Protein AF-0000000074475191 (afdb_homodimer)

Sequence (556 aa):
MEFLLEPLNFSFMQRALAMGLLTGILCPVVGSYLVVQRLALLGDVMAHCVIPGVALSVFLGIDRIWGAFIFGMMSTGVIHWLQRQTRIKVDGAMAFTFASFFALGILLISILKTQQDLEHLLFGDILSVTGADLWKTLIVISLLGLLLGRFYQPLLFFTFDPVGAQAVGLPVQWLNWGLLVAVTLTIIISMQAVGVILIVALMVGPALVGYVLAKELHWMMAIGSGVGVLSSVAGIYSSYYLNLPTGPLIILTATLILVLVVLGQQFLRRWLALRSYNMEFLLEPLNFSFMQRALAMGLLTGILCPVVGSYLVVQRLALLGDVMAHCVIPGVALSVFLGIDRIWGAFIFGMMSTGVIHWLQRQTRIKVDGAMAFTFASFFALGILLISILKTQQDLEHLLFGDILSVTGADLWKTLIVISLLGLLLGRFYQPLLFFTFDPVGAQAVGLPVQWLNWGLLVAVTLTIIISMQAVGVILIVALMVGPALVGYVLAKELHWMMAIGSGVGVLSSVAGIYSSYYLNLPTGPLIILTATLILVLVVLGQQFLRRWLALRSYN

Nearest PDB structures (foldseek):
  7kyp-assembly4_N  TM=9.367E-01  e=3.535E-18  Streptococcus pneumoniae D39
  7kyo-assembly1_C-2  TM=9.345E-01  e=2.857E-17  Streptococcus pneumoniae D39
  2nq2-assembly1_A  TM=7.747E-01  e=6.313E-06  Haemophilus influenzae
  2nq2-assembly1_B  TM=7.172E-01  e=2.330E-05  Haemophilus influenzae
  7lb8-assembly1_B  TM=6.798E-01  e=3.482E-03  Escherichia coli K-12

Organism: NCBI:txid1188229

Foldseek 3Di:
DCLQCVLVVDPLLVQLLLLLLLLLQQLQLLLLLCVLLVNLCLLLLLLLQLLLLQLVCVLVVHDSLVRSLVSSLVLVVQLVVCVVVDVDDSVRSSVVSSVVSNVNNVVSCVVSVVPVCVVCQAFADSSPQDPVLSVVSVVLSVVLVVVCVVCVVLSQCCSNPVPVSVVVPHPSVVSVSSSSSSSSSSSSSCCNNGHSNQSSLSNNLLLVLLVVVDPDSVSSSVSSSVLSSVLQSQLSSCCVVVVDRSNVSSSVSSVVSSVCSVVVVVVVVVVVVVVVVD/DCLQCVLVVDPLLVQLLLLLLLLLQQLQLLLLLCVLLVNLCLLLLLLLQLLLLQLVCVLVVHDSLVRSLVSSLVLVVQLVVCVVVHVDDSVRSSVVSSVVSNVNNVVSCVVSVVPVCVVCQAFADSSPQDPVLSVVSVVLSVVLVVVCVVCVVLSQCCSNPVPVSVVVPHPSVVSVSSSSSSSSSSSSSCCNNGHSNQSSLSNNLLLVLLVVVDDDSVSSSVSSSVLSSVLQSQLSSCCVVVVDRSNVSSSVSSVVSSVCSVVVVVVVVVVVVVVVVD

pLDDT: mean 88.92, std 8.09, range [47.34, 97.69]

Structure (mmCIF, N/CA/C/O backbone):
data_AF-0000000074475191-model_v1
#
loop_
_entity.id
_entity.type
_entity.pdbx_description
1 polymer 'ABC transporter'
#
loop_
_atom_site.group_PDB
_atom_site.id
_atom_site.type_symbol
_atom_site.label_atom_id
_atom_site.label_alt_id
_atom_site.label_comp_id
_atom_site.label_asym_id
_atom_site.label_entity_id
_atom_site.label_seq_id
_atom_site.pdbx_PDB_ins_code
_atom_site.Cartn_x
_atom_site.Cartn_y
_atom_site.Cartn_z
_atom_site.occupancy
_atom_site.B_iso_or_equiv
_atom_site.auth_seq_id
_atom_site.auth_comp_id
_atom_site.auth_asym_id
_atom_site.auth_atom_id
_atom_site.pdbx_PDB_model_num
ATOM 1 N N . MET A 1 1 ? -25.906 -24.062 -19.562 1 56.78 1 MET A N 1
ATOM 2 C CA . MET A 1 1 ? -26 -24.625 -18.219 1 56.78 1 MET A CA 1
ATOM 3 C C . MET A 1 1 ? -24.844 -25.562 -17.938 1 56.78 1 MET A C 1
ATOM 5 O O . MET A 1 1 ? -24.328 -25.594 -16.812 1 56.78 1 MET A O 1
ATOM 9 N N . GLU A 1 2 ? -24.453 -26.188 -18.984 1 64.31 2 GLU A N 1
ATOM 10 C CA . GLU A 1 2 ? -23.344 -27.125 -18.859 1 64.31 2 GLU A CA 1
ATOM 11 C C . GLU A 1 2 ? -22.031 -26.391 -18.531 1 64.31 2 GLU A C 1
ATOM 13 O O . GLU A 1 2 ? -21.219 -26.875 -17.75 1 64.31 2 GLU A O 1
ATOM 18 N N . PHE A 1 3 ? -21.984 -25.266 -19.109 1 65.75 3 PHE A N 1
ATOM 19 C CA . PHE A 1 3 ? -20.797 -24.438 -18.922 1 65.75 3 PHE A CA 1
ATOM 20 C C . PHE A 1 3 ? -20.625 -24.047 -17.453 1 65.75 3 PHE A C 1
ATOM 22 O O . PHE A 1 3 ? -19.516 -24.016 -16.938 1 65.75 3 PHE A O 1
ATOM 29 N N . LEU A 1 4 ? -21.688 -23.906 -16.797 1 69.75 4 LEU A N 1
ATOM 30 C CA . LEU A 1 4 ? -21.672 -23.5 -15.391 1 69.75 4 LEU A CA 1
ATOM 31 C C . LEU A 1 4 ? -21.578 -24.703 -14.477 1 69.75 4 LEU A C 1
ATOM 33 O O . LEU A 1 4 ? -20.969 -24.625 -13.398 1 69.75 4 LEU A O 1
ATOM 37 N N . LEU A 1 5 ? -22.141 -25.812 -14.898 1 72.62 5 LEU A N 1
ATOM 38 C CA . LEU A 1 5 ? -22.266 -26.953 -14 1 72.62 5 LEU A CA 1
ATOM 39 C C . LEU A 1 5 ? -21.062 -27.891 -14.148 1 72.62 5 LEU A C 1
ATOM 41 O O . LEU A 1 5 ? -20.719 -28.625 -13.219 1 72.62 5 LEU A O 1
ATOM 45 N N . GLU A 1 6 ? -20.469 -27.875 -15.203 1 72.94 6 GLU A N 1
ATOM 46 C CA . GLU A 1 6 ? -19.375 -28.812 -15.484 1 72.94 6 GLU A CA 1
ATOM 47 C C . GLU A 1 6 ? -18.25 -28.656 -14.469 1 72.94 6 GLU A C 1
ATOM 49 O O . GLU A 1 6 ? -17.781 -29.641 -13.906 1 72.94 6 GLU A O 1
ATOM 54 N N . PRO A 1 7 ? -17.875 -27.453 -14.25 1 73.19 7 PRO A N 1
ATOM 55 C CA . PRO A 1 7 ? -16.781 -27.328 -13.297 1 73.19 7 PRO A CA 1
ATOM 56 C C . PRO A 1 7 ? -17.156 -27.766 -11.891 1 73.19 7 PRO A C 1
ATOM 58 O O . PRO A 1 7 ? -16.281 -28.125 -11.094 1 73.19 7 PRO A O 1
ATOM 61 N N . LEU A 1 8 ? -18.422 -27.828 -11.648 1 79.38 8 LEU A N 1
ATOM 62 C CA . LEU A 1 8 ? -18.891 -28.188 -10.32 1 79.38 8 LEU A CA 1
ATOM 63 C C . LEU A 1 8 ? -18.703 -29.688 -10.078 1 79.38 8 LEU A C 1
ATOM 65 O O . LEU A 1 8 ? -18.812 -30.156 -8.945 1 79.38 8 LEU A O 1
ATOM 69 N N . ASN A 1 9 ? -18.344 -30.375 -11.062 1 79.44 9 ASN A N 1
ATOM 70 C CA . ASN A 1 9 ? -18.109 -31.812 -10.914 1 79.44 9 ASN A CA 1
ATOM 71 C C . ASN A 1 9 ? -16.734 -32.094 -10.32 1 79.44 9 ASN A C 1
ATOM 73 O O . ASN A 1 9 ? -16.484 -33.219 -9.852 1 79.44 9 ASN A O 1
ATOM 77 N N . PHE A 1 10 ? -15.984 -31.109 -10.281 1 83 10 PHE A N 1
ATOM 78 C CA . PHE A 1 10 ? -14.641 -31.281 -9.734 1 83 10 PHE A CA 1
ATOM 79 C C . PHE A 1 10 ? -14.586 -30.812 -8.289 1 83 10 PHE A C 1
ATOM 81 O O . PHE A 1 10 ? -15.078 -29.719 -7.957 1 83 10 PHE A O 1
ATOM 88 N N . SER A 1 11 ? -14.062 -31.656 -7.457 1 86.44 11 SER A N 1
ATOM 89 C CA . SER A 1 11 ? -13.961 -31.359 -6.031 1 86.44 11 SER A CA 1
ATOM 90 C C . SER A 1 11 ? -13.148 -30.094 -5.785 1 86.44 11 SER A C 1
ATOM 92 O O . SER A 1 11 ? -13.469 -29.297 -4.898 1 86.44 11 SER A O 1
ATOM 94 N N . PHE A 1 12 ? -12.125 -29.938 -6.57 1 85.12 12 PHE A N 1
ATOM 95 C CA . PHE A 1 12 ? -11.281 -28.766 -6.383 1 85.12 12 PHE A CA 1
ATOM 96 C C . PHE A 1 12 ? -12.062 -27.5 -6.695 1 85.12 12 PHE A C 1
ATOM 98 O O . PHE A 1 12 ? -11.875 -26.469 -6.039 1 85.12 12 PHE A O 1
ATOM 105 N N . MET A 1 13 ? -12.945 -27.594 -7.66 1 88.62 13 MET A N 1
ATOM 106 C CA . MET A 1 13 ? -13.742 -26.422 -8.039 1 88.62 13 MET A CA 1
ATOM 107 C C . MET A 1 13 ? -14.781 -26.109 -6.965 1 88.62 13 MET A C 1
ATOM 109 O O . MET A 1 13 ? -15.047 -24.938 -6.684 1 88.62 13 MET A O 1
ATOM 113 N N . GLN A 1 14 ? -15.328 -27.078 -6.414 1 90.88 14 GLN A N 1
ATOM 114 C CA . GLN A 1 14 ? -16.297 -26.875 -5.328 1 90.88 14 GLN A CA 1
ATOM 115 C C . GLN A 1 14 ? -15.633 -26.203 -4.133 1 90.88 14 GLN A C 1
ATOM 117 O O . GLN A 1 14 ? -16.219 -25.297 -3.529 1 90.88 14 GLN A O 1
ATOM 122 N N . ARG A 1 15 ? -14.516 -26.641 -3.855 1 90.5 15 ARG A N 1
ATOM 123 C CA . ARG A 1 15 ? -13.797 -26.062 -2.732 1 90.5 15 ARG A CA 1
ATOM 124 C C . ARG A 1 15 ? -13.414 -24.609 -3.031 1 90.5 15 ARG A C 1
ATOM 126 O O . ARG A 1 15 ? -13.484 -23.75 -2.154 1 90.5 15 ARG A O 1
ATOM 133 N N . ALA A 1 16 ? -12.977 -24.422 -4.238 1 90.25 16 ALA A N 1
ATOM 134 C CA . ALA A 1 16 ? -12.609 -23.062 -4.652 1 90.25 16 ALA A CA 1
ATOM 135 C C . ALA A 1 16 ? -13.805 -22.125 -4.57 1 90.25 16 ALA A C 1
ATOM 137 O O . ALA A 1 16 ? -13.68 -20.984 -4.09 1 90.25 16 ALA A O 1
ATOM 138 N N . LEU A 1 17 ? -14.93 -22.594 -4.988 1 92.31 17 LEU A N 1
ATOM 139 C CA . LEU A 1 17 ? -16.141 -21.766 -4.969 1 92.31 17 LEU A CA 1
ATOM 140 C C . LEU A 1 17 ? -16.594 -21.516 -3.535 1 92.31 17 LEU A C 1
ATOM 142 O O . LEU A 1 17 ? -17.031 -20.406 -3.211 1 92.31 17 LEU A O 1
ATOM 146 N N . ALA A 1 18 ? -16.484 -22.5 -2.734 1 92.5 18 ALA A N 1
ATOM 147 C CA . ALA A 1 18 ? -16.828 -22.328 -1.327 1 92.5 18 ALA A CA 1
ATOM 148 C C . ALA A 1 18 ? -15.914 -21.297 -0.654 1 92.5 18 ALA A C 1
ATOM 150 O O . ALA A 1 18 ? -16.391 -20.453 0.101 1 92.5 18 ALA A O 1
ATOM 151 N N . MET A 1 19 ? -14.68 -21.422 -0.953 1 91.56 19 MET A N 1
ATOM 152 C CA . MET A 1 19 ? -13.711 -20.469 -0.416 1 91.56 19 MET A CA 1
ATOM 153 C C . MET A 1 19 ? -14 -19.062 -0.926 1 91.56 19 MET A C 1
ATOM 155 O O . MET A 1 19 ? -13.898 -18.094 -0.174 1 91.56 19 MET A O 1
ATOM 159 N N . GLY A 1 20 ? -14.297 -18.984 -2.197 1 91.44 20 GLY A N 1
ATOM 160 C CA . GLY A 1 20 ? -14.633 -17.703 -2.787 1 91.44 20 GLY A CA 1
ATOM 161 C C . GLY A 1 20 ? -15.875 -17.062 -2.174 1 91.44 20 GLY A C 1
ATOM 162 O O . GLY A 1 20 ? -15.922 -15.852 -1.971 1 91.44 20 GLY A O 1
ATOM 163 N N . LEU A 1 21 ? -16.812 -17.891 -1.896 1 93.62 21 LEU A N 1
ATOM 164 C CA . LEU A 1 21 ? -18.031 -17.422 -1.268 1 93.62 21 LEU A CA 1
ATOM 165 C C . LEU A 1 21 ? -17.766 -16.906 0.141 1 93.62 21 LEU A C 1
ATOM 167 O O . LEU A 1 21 ? -18.219 -15.82 0.511 1 93.62 21 LEU A O 1
ATOM 171 N N . LEU A 1 22 ? -17.047 -17.656 0.858 1 93.56 22 LEU A N 1
ATOM 172 C CA . LEU A 1 22 ? -16.75 -17.297 2.242 1 93.56 22 LEU A CA 1
ATOM 173 C C . LEU A 1 22 ? -15.922 -16.016 2.311 1 93.56 22 LEU A C 1
ATOM 175 O O . LEU A 1 22 ? -16.266 -15.094 3.049 1 93.56 22 LEU A O 1
ATOM 179 N N . THR A 1 23 ? -14.891 -15.977 1.527 1 92.19 23 THR A N 1
ATOM 180 C CA . THR A 1 23 ? -14.023 -14.797 1.534 1 92.19 23 THR A CA 1
ATOM 181 C C . THR A 1 23 ? -14.727 -13.602 0.894 1 92.19 23 THR A C 1
ATOM 183 O O . THR A 1 23 ? -14.516 -12.461 1.298 1 92.19 23 THR A O 1
ATOM 186 N N . GLY A 1 24 ? -15.578 -13.898 -0.089 1 93.94 24 GLY A N 1
ATOM 187 C CA . GLY A 1 24 ? -16.344 -12.844 -0.743 1 93.94 24 GLY A CA 1
ATOM 188 C C . GLY A 1 24 ? -17.328 -12.156 0.182 1 93.94 24 GLY A C 1
ATOM 189 O O . GLY A 1 24 ? -17.703 -11.008 -0.055 1 93.94 24 GLY A O 1
ATOM 190 N N . ILE A 1 25 ? -17.656 -12.82 1.188 1 94.5 25 ILE A N 1
ATOM 191 C CA . ILE A 1 25 ? -18.594 -12.258 2.154 1 94.5 25 ILE A CA 1
ATOM 192 C C . ILE A 1 25 ? -17.812 -11.531 3.258 1 94.5 25 ILE A C 1
ATOM 194 O O . ILE A 1 25 ? -18.094 -10.367 3.551 1 94.5 25 ILE A O 1
ATOM 198 N N . LEU A 1 26 ? -16.828 -12.148 3.777 1 93.94 26 LEU A N 1
ATOM 199 C CA . LEU A 1 26 ? -16.141 -11.633 4.957 1 93.94 26 LEU A CA 1
ATOM 200 C C . LEU A 1 26 ? -15.281 -10.422 4.602 1 93.94 26 LEU A C 1
ATOM 202 O O . LEU A 1 26 ? -15.242 -9.445 5.352 1 93.94 26 LEU A O 1
ATOM 206 N N . CYS A 1 27 ? -14.578 -10.461 3.537 1 94.25 27 CYS A N 1
ATOM 207 C CA . CYS A 1 27 ? -13.617 -9.422 3.18 1 94.25 27 CYS A CA 1
ATOM 208 C C . CYS A 1 27 ? -14.305 -8.07 3.033 1 94.25 27 CYS A C 1
ATOM 210 O O . CYS A 1 27 ? -13.891 -7.086 3.656 1 94.25 27 CYS A O 1
ATOM 212 N N . PRO A 1 28 ? -15.414 -8.023 2.318 1 96 28 PRO A N 1
ATOM 213 C CA . PRO A 1 28 ? -16.062 -6.719 2.203 1 96 28 PRO A CA 1
ATOM 214 C C . PRO A 1 28 ? -16.672 -6.242 3.521 1 96 28 PRO A C 1
ATOM 216 O O . PRO A 1 28 ? -16.781 -5.035 3.756 1 96 28 PRO A O 1
ATOM 219 N N . VAL A 1 29 ? -17.031 -7.121 4.371 1 96.31 29 VAL A N 1
ATOM 220 C CA . VAL A 1 29 ? -17.578 -6.742 5.672 1 96.31 29 VAL A CA 1
ATOM 221 C C . VAL A 1 29 ? -16.5 -6.027 6.488 1 96.31 29 VAL A C 1
ATOM 223 O O . VAL A 1 29 ? -16.734 -4.93 7.004 1 96.31 29 VAL A O 1
ATOM 226 N N . VAL A 1 30 ? -15.391 -6.598 6.555 1 95.69 30 VAL A N 1
ATOM 227 C CA . VAL A 1 30 ? -14.281 -5.988 7.277 1 95.69 30 VAL A CA 1
ATOM 228 C C . VAL A 1 30 ? -13.781 -4.758 6.52 1 95.69 30 VAL A C 1
ATOM 230 O O . VAL A 1 30 ? -13.469 -3.734 7.133 1 95.69 30 VAL A O 1
ATOM 233 N N . GLY A 1 31 ? -13.75 -4.859 5.234 1 95.81 31 GLY A N 1
ATOM 234 C CA . GLY A 1 31 ? -13.328 -3.76 4.391 1 95.81 31 GLY A CA 1
ATOM 235 C C . GLY A 1 31 ? -14.195 -2.525 4.531 1 95.81 31 GLY A C 1
ATOM 236 O O . GLY A 1 31 ? -13.711 -1.398 4.398 1 95.81 31 GLY A O 1
ATOM 237 N N . SER A 1 32 ? -15.445 -2.656 4.828 1 96.69 32 SER A N 1
ATOM 238 C CA . SER A 1 32 ? -16.359 -1.531 4.988 1 96.69 32 SER A CA 1
ATOM 239 C C . SER A 1 32 ? -15.961 -0.651 6.168 1 96.69 32 SER A C 1
ATOM 241 O O . SER A 1 32 ? -16.047 0.577 6.09 1 96.69 32 SER A O 1
ATOM 243 N N . TYR A 1 33 ? -15.531 -1.298 7.227 1 96.12 33 TYR A N 1
ATOM 244 C CA . TYR A 1 33 ? -15.047 -0.525 8.367 1 96.12 33 TYR A CA 1
ATOM 245 C C . TYR A 1 33 ? -13.812 0.285 7.988 1 96.12 33 TYR A C 1
ATOM 247 O O . TYR A 1 33 ? -13.688 1.453 8.367 1 96.12 33 TYR A O 1
ATOM 255 N N . LEU A 1 34 ? -12.969 -0.319 7.223 1 94.44 34 LEU A N 1
ATOM 256 C CA . LEU A 1 34 ? -11.727 0.331 6.832 1 94.44 34 LEU A CA 1
ATOM 257 C C . LEU A 1 34 ? -11.992 1.509 5.902 1 94.44 34 LEU A C 1
ATOM 259 O O . LEU A 1 34 ? -11.383 2.568 6.043 1 94.44 34 LEU A O 1
ATOM 263 N N . VAL A 1 35 ? -12.898 1.301 5.027 1 95.12 35 VAL A N 1
ATOM 264 C CA . VAL A 1 35 ? -13.227 2.338 4.055 1 95.12 35 VAL A CA 1
ATOM 265 C C . VAL A 1 35 ? -13.812 3.551 4.77 1 95.12 35 VAL A C 1
ATOM 267 O O . VAL A 1 35 ? -13.406 4.688 4.516 1 95.12 35 VAL A O 1
ATOM 270 N N . VAL A 1 36 ? -14.719 3.35 5.695 1 94.38 36 VAL A N 1
ATOM 271 C CA . VAL A 1 36 ? -15.406 4.434 6.391 1 94.38 36 VAL A CA 1
ATOM 272 C C . VAL A 1 36 ? -14.43 5.16 7.309 1 94.38 36 VAL A C 1
ATOM 274 O O . VAL A 1 36 ? -14.508 6.379 7.48 1 94.38 36 VAL A O 1
ATOM 277 N N . GLN A 1 37 ? -13.477 4.398 7.809 1 93.19 37 GLN A N 1
ATOM 278 C CA . GLN A 1 37 ? -12.508 4.988 8.727 1 93.19 37 GLN A CA 1
ATOM 279 C C . GLN A 1 37 ? -11.344 5.617 7.965 1 93.19 37 GLN A C 1
ATOM 281 O O . GLN A 1 37 ? -10.383 6.098 8.57 1 93.19 37 GLN A O 1
ATOM 286 N N . ARG A 1 38 ? -11.336 5.555 6.699 1 92.38 38 ARG A N 1
ATOM 287 C CA . ARG A 1 38 ? -10.289 6.105 5.844 1 92.38 38 ARG A CA 1
ATOM 288 C C . ARG A 1 38 ? -8.961 5.383 6.062 1 92.38 38 ARG A C 1
ATOM 290 O O . ARG A 1 38 ? -7.918 6.02 6.195 1 92.38 38 ARG A O 1
ATOM 297 N N . LEU A 1 39 ? -9.102 4.078 6.191 1 93.12 39 LEU A N 1
ATOM 298 C CA . LEU A 1 39 ? -7.957 3.191 6.355 1 93.12 39 LEU A CA 1
ATOM 299 C C . LEU A 1 39 ? -7.973 2.086 5.305 1 93.12 39 LEU A C 1
ATOM 301 O O . LEU A 1 39 ? -7.633 0.937 5.598 1 93.12 39 LEU A O 1
ATOM 305 N N . ALA A 1 40 ? -8.391 2.434 4.156 1 93.31 40 ALA A N 1
ATOM 306 C CA . ALA A 1 40 ? -8.578 1.447 3.098 1 93.31 40 ALA A CA 1
ATOM 307 C C . ALA A 1 40 ? -7.258 0.778 2.73 1 93.31 40 ALA A C 1
ATOM 309 O O . ALA A 1 40 ? -7.238 -0.386 2.322 1 93.31 40 ALA A O 1
ATOM 310 N N . LEU A 1 41 ? -6.148 1.501 2.945 1 92.81 41 LEU A N 1
ATOM 311 C CA . LEU A 1 41 ? -4.848 0.973 2.547 1 92.81 41 LEU A CA 1
ATOM 312 C C . LEU A 1 41 ? -4.227 0.153 3.672 1 92.81 41 LEU A C 1
ATOM 314 O O . LEU A 1 41 ? -3.193 -0.49 3.479 1 92.81 41 LEU A O 1
ATOM 318 N N . LEU A 1 42 ? -4.875 0.14 4.801 1 91.56 42 LEU A N 1
ATOM 319 C CA . LEU A 1 42 ? -4.363 -0.605 5.945 1 91.56 42 LEU A CA 1
ATOM 320 C C . LEU A 1 42 ? -4.312 -2.1 5.641 1 91.56 42 LEU A C 1
ATOM 322 O O . LEU A 1 42 ? -3.412 -2.801 6.105 1 91.56 42 LEU A O 1
ATOM 326 N N . GLY A 1 43 ? -5.285 -2.586 4.93 1 89.62 43 GLY A N 1
ATOM 327 C CA . GLY A 1 43 ? -5.266 -3.986 4.539 1 89.62 43 GLY A CA 1
ATOM 328 C C . GLY A 1 43 ? -4 -4.383 3.799 1 89.62 43 GLY A C 1
ATOM 329 O O . GLY A 1 43 ? -3.447 -5.457 4.035 1 89.62 43 GLY A O 1
ATOM 330 N N . ASP A 1 44 ? -3.613 -3.543 2.914 1 90.25 44 ASP A N 1
ATOM 331 C CA . ASP A 1 44 ? -2.383 -3.783 2.166 1 90.25 44 ASP A CA 1
ATOM 332 C C . ASP A 1 44 ? -1.166 -3.768 3.088 1 90.25 44 ASP A C 1
ATOM 334 O O . ASP A 1 44 ? -0.275 -4.609 2.963 1 90.25 44 ASP A O 1
ATOM 338 N N . VAL A 1 45 ? -1.151 -2.82 3.951 1 91.19 45 VAL A N 1
ATOM 339 C CA . VAL A 1 45 ? -0.062 -2.688 4.914 1 91.19 45 VAL A CA 1
ATOM 340 C C . VAL A 1 45 ? 0.051 -3.961 5.746 1 91.19 45 VAL A C 1
ATOM 342 O O . VAL A 1 45 ? 1.128 -4.555 5.844 1 91.19 45 VAL A O 1
ATOM 345 N N . MET A 1 46 ? -1.02 -4.41 6.207 1 91.5 46 MET A N 1
ATOM 346 C CA . MET A 1 46 ? -1.021 -5.559 7.109 1 91.5 46 MET A CA 1
ATOM 347 C C . MET A 1 46 ? -0.668 -6.84 6.355 1 91.5 46 MET A C 1
ATOM 349 O O . MET A 1 46 ? 0.014 -7.711 6.895 1 91.5 46 MET A O 1
ATOM 353 N N . ALA A 1 47 ? -1.126 -6.961 5.176 1 89.88 47 ALA A N 1
ATOM 354 C CA . ALA A 1 47 ? -0.866 -8.148 4.363 1 89.88 47 ALA A CA 1
ATOM 355 C C . ALA A 1 47 ? 0.631 -8.336 4.129 1 89.88 47 ALA A C 1
ATOM 357 O O . ALA A 1 47 ? 1.116 -9.461 4.059 1 89.88 47 ALA A O 1
ATOM 358 N N . HIS A 1 48 ? 1.33 -7.32 4.043 1 89.06 48 HIS A N 1
ATOM 359 C CA . HIS A 1 48 ? 2.771 -7.398 3.83 1 89.06 48 HIS A CA 1
ATOM 360 C C . HIS A 1 48 ? 3.518 -7.543 5.152 1 89.06 48 HIS A C 1
ATOM 362 O O . HIS A 1 48 ? 4.586 -8.156 5.199 1 89.06 48 HIS A O 1
ATOM 368 N N . CYS A 1 49 ? 2.908 -7.035 6.148 1 92.88 49 CYS A N 1
ATOM 369 C CA . CYS A 1 49 ? 3.562 -7.078 7.453 1 92.88 49 CYS A CA 1
ATOM 370 C C . CYS A 1 49 ? 3.547 -8.492 8.023 1 92.88 49 CYS A C 1
ATOM 372 O O . CYS A 1 49 ? 4.316 -8.812 8.93 1 92.88 49 CYS A O 1
ATOM 374 N N . VAL A 1 50 ? 2.723 -9.297 7.527 1 91.31 50 VAL A N 1
ATOM 375 C CA . VAL A 1 50 ? 2.627 -10.648 8.078 1 91.31 50 VAL A CA 1
ATOM 376 C C . VAL A 1 50 ? 3.686 -11.539 7.438 1 91.31 50 VAL A C 1
ATOM 378 O O . VAL A 1 50 ? 3.982 -12.625 7.945 1 91.31 50 VAL A O 1
ATOM 381 N N . ILE A 1 51 ? 4.344 -11.141 6.395 1 88.75 51 ILE A N 1
ATOM 382 C CA . ILE A 1 51 ? 5.219 -11.961 5.562 1 88.75 51 ILE A CA 1
ATOM 383 C C . ILE A 1 51 ? 6.402 -12.453 6.395 1 88.75 51 ILE A C 1
ATOM 385 O O . ILE A 1 51 ? 6.762 -13.633 6.332 1 88.75 51 ILE A O 1
ATOM 389 N N . PRO A 1 52 ? 7.094 -11.617 7.168 1 92.81 52 PRO A N 1
ATOM 390 C CA . PRO A 1 52 ? 8.18 -12.148 7.996 1 92.81 52 PRO A CA 1
ATOM 391 C C . PRO A 1 52 ? 7.719 -13.242 8.953 1 92.81 52 PRO A C 1
ATOM 393 O O . PRO A 1 52 ? 8.461 -14.195 9.219 1 92.81 52 PRO A O 1
ATOM 396 N N . GLY A 1 53 ? 6.543 -13.102 9.484 1 93.31 53 GLY A N 1
ATOM 397 C CA . GLY A 1 53 ? 5.988 -14.133 10.344 1 93.31 53 GLY A CA 1
ATOM 398 C C . GLY A 1 53 ? 5.727 -15.438 9.625 1 93.31 53 GLY A C 1
ATOM 399 O O . GLY A 1 53 ? 5.973 -16.516 10.172 1 93.31 53 GLY A O 1
ATOM 400 N N . VAL A 1 54 ? 5.254 -15.312 8.422 1 88.62 54 VAL A N 1
ATOM 401 C CA . VAL A 1 54 ? 5.012 -16.5 7.613 1 88.62 54 VAL A CA 1
ATOM 402 C C . VAL A 1 54 ? 6.336 -17.188 7.297 1 88.62 54 VAL A C 1
ATOM 404 O O . VAL A 1 54 ? 6.445 -18.422 7.398 1 88.62 54 VAL A O 1
ATOM 407 N N . ALA A 1 55 ? 7.328 -16.391 6.941 1 89.31 55 ALA A N 1
ATOM 408 C CA . ALA A 1 55 ? 8.648 -16.922 6.637 1 89.31 55 ALA A CA 1
ATOM 409 C C . ALA A 1 55 ? 9.234 -17.656 7.84 1 89.31 55 ALA A C 1
ATOM 411 O O . ALA A 1 55 ? 9.789 -18.75 7.703 1 89.31 55 ALA A O 1
ATOM 412 N N . LEU A 1 56 ? 9.086 -17.109 8.945 1 92.75 56 LEU A N 1
ATOM 413 C CA . LEU A 1 56 ? 9.617 -17.719 10.164 1 92.75 56 LEU A CA 1
ATOM 414 C C . LEU A 1 56 ? 8.852 -18.984 10.516 1 92.75 56 LEU A C 1
ATOM 416 O O . LEU A 1 56 ? 9.445 -19.953 10.984 1 92.75 56 LEU A O 1
ATOM 420 N N . SER A 1 57 ? 7.57 -18.938 10.414 1 91.75 57 SER A N 1
ATOM 421 C CA . SER A 1 57 ? 6.746 -20.094 10.719 1 91.75 57 SER A CA 1
ATOM 422 C C . SER A 1 57 ? 7.098 -21.281 9.812 1 91.75 57 SER A C 1
ATOM 424 O O . SER A 1 57 ? 7.156 -22.422 10.266 1 91.75 57 SER A O 1
ATOM 426 N N . VAL A 1 58 ? 7.289 -20.938 8.531 1 86.44 58 VAL A N 1
ATOM 427 C CA . VAL A 1 58 ? 7.648 -21.984 7.574 1 86.44 58 VAL A CA 1
ATOM 428 C C . VAL A 1 58 ? 9 -22.594 7.949 1 86.44 58 VAL A C 1
ATOM 430 O O . VAL A 1 58 ? 9.172 -23.812 7.914 1 86.44 58 VAL A O 1
ATOM 433 N N . PHE A 1 59 ? 9.906 -21.781 8.328 1 89.56 59 PHE A N 1
ATOM 434 C CA . PHE A 1 59 ? 11.242 -22.234 8.711 1 89.56 59 PHE A CA 1
ATOM 435 C C . PHE A 1 59 ? 11.172 -23.109 9.961 1 89.56 59 PHE A C 1
ATOM 437 O O . PHE A 1 59 ? 11.875 -24.125 10.055 1 89.56 59 PHE A O 1
ATOM 444 N N . LEU A 1 60 ? 10.336 -22.75 10.891 1 92.69 60 LEU A N 1
ATOM 445 C CA . LEU A 1 60 ? 10.227 -23.453 12.156 1 92.69 60 LEU A CA 1
ATOM 446 C C . LEU A 1 60 ? 9.336 -24.688 12.016 1 92.69 60 LEU A C 1
ATOM 448 O O . LEU A 1 60 ? 9.258 -25.516 12.93 1 92.69 60 LEU A O 1
ATOM 452 N N . GLY A 1 61 ? 8.648 -24.781 10.969 1 90.12 61 GLY A N 1
ATOM 453 C CA . GLY A 1 61 ? 7.785 -25.922 10.719 1 90.12 61 GLY A CA 1
ATOM 454 C C . GLY A 1 61 ? 6.465 -25.844 11.461 1 90.12 61 GLY A C 1
ATOM 455 O O . GLY A 1 61 ? 5.895 -26.859 11.828 1 90.12 61 GLY A O 1
ATOM 456 N N . ILE A 1 62 ? 6.074 -24.672 11.773 1 90.94 62 ILE A N 1
ATOM 457 C CA . ILE A 1 62 ? 4.801 -24.484 12.469 1 90.94 62 ILE A CA 1
ATOM 458 C C . ILE A 1 62 ? 3.775 -23.875 11.516 1 90.94 62 ILE A C 1
ATOM 460 O O . ILE A 1 62 ? 4.117 -23.453 10.406 1 90.94 62 ILE A O 1
ATOM 464 N N . ASP A 1 63 ? 2.582 -23.938 11.992 1 87.44 63 ASP A N 1
ATOM 465 C CA . ASP A 1 63 ? 1.511 -23.375 11.18 1 87.44 63 ASP A CA 1
ATOM 466 C C . ASP A 1 63 ? 1.753 -21.891 10.898 1 87.44 63 ASP A C 1
ATOM 468 O O . ASP A 1 63 ? 2.15 -21.141 11.797 1 87.44 63 ASP A O 1
ATOM 472 N N . ARG A 1 64 ? 1.614 -21.5 9.672 1 85.12 64 ARG A N 1
ATOM 473 C CA . ARG A 1 64 ? 1.883 -20.141 9.195 1 85.12 64 ARG A CA 1
ATOM 474 C C . ARG A 1 64 ? 1.019 -19.125 9.93 1 85.12 64 ARG A C 1
ATOM 476 O O . ARG A 1 64 ? 1.392 -17.953 10.055 1 85.12 64 ARG A O 1
ATOM 483 N N . ILE A 1 65 ? -0.134 -19.547 10.414 1 86.75 65 ILE A N 1
ATOM 484 C CA . ILE A 1 65 ? -1.102 -18.656 11.039 1 86.75 65 ILE A CA 1
ATOM 485 C C . ILE A 1 65 ? -0.48 -18 12.273 1 86.75 65 ILE A C 1
ATOM 487 O O . ILE A 1 65 ? -0.709 -16.828 12.539 1 86.75 65 ILE A O 1
ATOM 491 N N . TRP A 1 66 ? 0.35 -18.703 12.945 1 91.06 66 TRP A N 1
ATOM 492 C CA . TRP A 1 66 ? 0.912 -18.203 14.195 1 91.06 66 TRP A CA 1
ATOM 493 C C . TRP A 1 66 ? 1.905 -17.078 13.93 1 91.06 66 TRP A C 1
ATOM 495 O O . TRP A 1 66 ? 1.79 -15.984 14.5 1 91.06 66 TRP A O 1
ATOM 505 N N . GLY A 1 67 ? 2.822 -17.375 13.086 1 92.94 67 GLY A N 1
ATOM 506 C CA . GLY A 1 67 ? 3.785 -16.328 12.758 1 92.94 67 GLY A CA 1
ATOM 507 C C . GLY A 1 67 ? 3.15 -15.109 12.117 1 92.94 67 GLY A C 1
ATOM 508 O O . GLY A 1 67 ? 3.482 -13.977 12.469 1 92.94 67 GLY A O 1
ATOM 509 N N . ALA A 1 68 ? 2.207 -15.375 11.227 1 92.19 68 ALA A N 1
ATOM 510 C CA . ALA A 1 68 ? 1.51 -14.289 10.547 1 92.19 68 ALA A CA 1
ATOM 511 C C . ALA A 1 68 ? 0.738 -13.43 11.547 1 92.19 68 ALA A C 1
ATOM 513 O O . ALA A 1 68 ? 0.761 -12.195 11.461 1 92.19 68 ALA A O 1
ATOM 514 N N . PHE A 1 69 ? 0.118 -14.07 12.469 1 93.19 69 PHE A N 1
ATOM 515 C CA . PHE A 1 69 ? -0.687 -13.359 13.453 1 93.19 69 PHE A CA 1
ATOM 516 C C . PHE A 1 69 ? 0.196 -12.516 14.367 1 93.19 69 PHE A C 1
ATOM 518 O O . PHE A 1 69 ? -0.11 -11.352 14.633 1 93.19 69 PHE A O 1
ATOM 525 N N . ILE A 1 70 ? 1.247 -13.039 14.789 1 96.19 70 ILE A N 1
ATOM 526 C CA . ILE A 1 70 ? 2.146 -12.344 15.703 1 96.19 70 ILE A CA 1
ATOM 527 C C . ILE A 1 70 ? 2.732 -11.117 15.016 1 96.19 70 ILE A C 1
ATOM 529 O O . ILE A 1 70 ? 2.68 -10.008 15.562 1 96.19 70 ILE A O 1
ATOM 533 N N . PHE A 1 71 ? 3.197 -11.281 13.875 1 96.12 71 PHE A N 1
ATOM 534 C CA . PHE A 1 71 ? 3.818 -10.172 13.164 1 96.12 71 PHE A CA 1
ATOM 535 C C . PHE A 1 71 ? 2.77 -9.156 12.727 1 96.12 71 PHE A C 1
ATOM 537 O O . PHE A 1 71 ? 3.043 -7.957 12.672 1 96.12 71 PHE A O 1
ATOM 544 N N . GLY A 1 72 ? 1.565 -9.68 12.391 1 93.69 72 GLY A N 1
ATOM 545 C CA . GLY A 1 72 ? 0.468 -8.766 12.117 1 93.69 72 GLY A CA 1
ATOM 546 C C . GLY A 1 72 ? 0.116 -7.879 13.297 1 93.69 72 GLY A C 1
ATOM 547 O O . GLY A 1 72 ? -0.004 -6.66 13.148 1 93.69 72 GLY A O 1
ATOM 548 N N . MET A 1 73 ? 0.057 -8.453 14.398 1 94.69 73 MET A N 1
ATOM 549 C CA . MET A 1 73 ? -0.271 -7.695 15.602 1 94.69 73 MET A CA 1
ATOM 550 C C . MET A 1 73 ? 0.883 -6.781 16 1 94.69 73 MET A C 1
ATOM 552 O O . MET A 1 73 ? 0.662 -5.652 16.438 1 94.69 73 MET A O 1
ATOM 556 N N . MET A 1 74 ? 2.045 -7.27 15.805 1 95.94 74 MET A N 1
ATOM 557 C CA . MET A 1 74 ? 3.217 -6.449 16.094 1 95.94 74 MET A CA 1
ATOM 558 C C . MET A 1 74 ? 3.229 -5.195 15.227 1 95.94 74 MET A C 1
ATOM 560 O O . MET A 1 74 ? 3.611 -4.117 15.695 1 95.94 74 MET A O 1
ATOM 564 N N . SER A 1 75 ? 2.883 -5.34 13.992 1 94.81 75 SER A N 1
ATOM 565 C CA . SER A 1 75 ? 2.873 -4.199 13.078 1 94.81 75 SER A CA 1
ATOM 566 C C . SER A 1 75 ? 1.899 -3.125 13.555 1 94.81 75 SER A C 1
ATOM 568 O O . SER A 1 75 ? 2.191 -1.931 13.461 1 94.81 75 SER A O 1
ATOM 570 N N . THR A 1 76 ? 0.769 -3.535 14.055 1 91.12 76 THR A N 1
ATOM 571 C CA . THR A 1 76 ? -0.196 -2.594 14.609 1 91.12 76 THR A CA 1
ATOM 572 C C . THR A 1 76 ? 0.389 -1.873 15.82 1 91.12 76 THR A C 1
ATOM 574 O O . THR A 1 76 ? 0.164 -0.675 16 1 91.12 76 THR A O 1
ATOM 577 N N . GLY A 1 77 ? 1.061 -2.621 16.594 1 93.06 77 GLY A N 1
ATOM 578 C CA . GLY A 1 77 ? 1.729 -2.02 17.734 1 93.06 77 GLY A CA 1
ATOM 579 C C . GLY A 1 77 ? 2.771 -0.99 17.344 1 93.06 77 GLY A C 1
ATOM 580 O O . GLY A 1 77 ? 2.869 0.072 17.969 1 93.06 77 GLY A O 1
ATOM 581 N N . VAL A 1 78 ? 3.482 -1.28 16.328 1 94.31 78 VAL A N 1
ATOM 582 C CA . VAL A 1 78 ? 4.523 -0.374 15.859 1 94.31 78 VAL A CA 1
ATOM 583 C C . VAL A 1 78 ? 3.891 0.904 15.32 1 94.31 78 VAL A C 1
ATOM 585 O O . VAL A 1 78 ? 4.375 2.006 15.586 1 94.31 78 VAL A O 1
ATOM 588 N N . ILE A 1 79 ? 2.867 0.743 14.578 1 92.94 79 ILE A N 1
ATOM 589 C CA . ILE A 1 79 ? 2.16 1.894 14.023 1 92.94 79 ILE A CA 1
ATOM 590 C C . ILE A 1 79 ? 1.676 2.793 15.156 1 92.94 79 ILE A C 1
ATOM 592 O O . ILE A 1 79 ? 1.909 4.004 15.141 1 92.94 79 ILE A O 1
ATOM 596 N N . HIS A 1 80 ? 1.066 2.143 16.156 1 89.25 80 HIS A N 1
ATOM 597 C CA . HIS A 1 80 ? 0.559 2.891 17.297 1 89.25 80 HIS A CA 1
ATOM 598 C C . HIS A 1 80 ? 1.696 3.525 18.094 1 89.25 80 HIS A C 1
ATOM 600 O O . HIS A 1 80 ? 1.585 4.672 18.531 1 89.25 80 HIS A O 1
ATOM 606 N N . TRP A 1 81 ? 2.693 2.791 18.234 1 91.81 81 TRP A N 1
ATOM 607 C CA . TRP A 1 81 ? 3.855 3.27 18.984 1 91.81 81 TRP A CA 1
ATOM 608 C C . TRP A 1 81 ? 4.477 4.48 18.297 1 91.81 81 TRP A C 1
ATOM 610 O O . TRP A 1 81 ? 4.809 5.473 18.953 1 91.81 81 TRP A O 1
ATOM 620 N N . LEU A 1 82 ? 4.68 4.445 17.031 1 91.31 82 LEU A N 1
ATOM 621 C CA . LEU A 1 82 ? 5.262 5.543 16.266 1 91.31 82 LEU A CA 1
ATOM 622 C C . LEU A 1 82 ? 4.398 6.797 16.375 1 91.31 82 LEU A C 1
ATOM 624 O O . LEU A 1 82 ? 4.922 7.906 16.5 1 91.31 82 LEU A O 1
ATOM 628 N N . GLN A 1 83 ? 3.139 6.574 16.297 1 89.69 83 GLN A N 1
ATOM 629 C CA . GLN A 1 83 ? 2.221 7.707 16.391 1 89.69 83 GLN A CA 1
ATOM 630 C C . GLN A 1 83 ? 2.26 8.344 17.766 1 89.69 83 GLN A C 1
ATOM 632 O O . GLN A 1 83 ? 2.125 9.562 17.906 1 89.69 83 GLN A O 1
ATOM 637 N N . ARG A 1 84 ? 2.408 7.551 18.734 1 88.25 84 ARG A N 1
ATOM 638 C CA . ARG A 1 84 ? 2.402 8.039 20.109 1 88.25 84 ARG A CA 1
ATOM 639 C C . ARG A 1 84 ? 3.711 8.75 20.438 1 88.25 84 ARG A C 1
ATOM 641 O O . ARG A 1 84 ? 3.715 9.742 21.172 1 88.25 84 ARG A O 1
ATOM 648 N N . GLN A 1 85 ? 4.75 8.242 19.906 1 90.31 85 GLN A N 1
ATOM 649 C CA . GLN A 1 85 ? 6.066 8.727 20.312 1 90.31 85 GLN A CA 1
ATOM 650 C C . GLN A 1 85 ? 6.516 9.891 19.438 1 90.31 85 GLN A C 1
ATOM 652 O O . GLN A 1 85 ? 7.43 10.633 19.797 1 90.31 85 GLN A O 1
ATOM 657 N N . THR A 1 86 ? 5.926 9.961 18.312 1 89.81 86 THR A N 1
ATOM 658 C CA . THR A 1 86 ? 6.379 10.977 17.359 1 89.81 86 THR A CA 1
ATOM 659 C C . THR A 1 86 ? 5.195 11.75 16.781 1 89.81 86 THR A C 1
ATOM 661 O O . THR A 1 86 ? 4.043 11.484 17.141 1 89.81 86 THR A O 1
ATOM 664 N N . ARG A 1 87 ? 5.516 12.703 15.914 1 90.19 87 ARG A N 1
ATOM 665 C CA . ARG A 1 87 ? 4.496 13.508 15.25 1 90.19 87 ARG A CA 1
ATOM 666 C C . ARG A 1 87 ? 4.051 12.875 13.938 1 90.19 87 ARG A C 1
ATOM 668 O O . ARG A 1 87 ? 3.225 13.438 13.219 1 90.19 87 ARG A O 1
ATOM 675 N N . ILE A 1 88 ? 4.648 11.711 13.719 1 92.19 88 ILE A N 1
ATOM 676 C CA . ILE A 1 88 ? 4.336 11.023 12.469 1 92.19 88 ILE A CA 1
ATOM 677 C C . ILE A 1 88 ? 2.85 10.672 12.43 1 92.19 88 ILE A C 1
ATOM 679 O O . ILE A 1 88 ? 2.301 10.164 13.406 1 92.19 88 ILE A O 1
ATOM 683 N N . LYS A 1 89 ? 2.199 10.953 11.32 1 92.44 89 LYS A N 1
ATOM 684 C CA . LYS A 1 89 ? 0.779 10.664 11.148 1 92.44 89 LYS A CA 1
ATOM 685 C C . LYS A 1 89 ? 0.562 9.203 10.766 1 92.44 89 LYS A C 1
ATOM 687 O O . LYS A 1 89 ? 1.521 8.477 10.492 1 92.44 89 LYS A O 1
ATOM 692 N N . VAL A 1 90 ? -0.684 8.766 10.797 1 90.56 90 VAL A N 1
ATOM 693 C CA . VAL A 1 90 ? -1.066 7.363 10.625 1 90.56 90 VAL A CA 1
ATOM 694 C C . VAL A 1 90 ? -0.556 6.852 9.281 1 90.56 90 VAL A C 1
ATOM 696 O O . VAL A 1 90 ? -0.02 5.742 9.195 1 90.56 90 VAL A O 1
ATOM 699 N N . ASP A 1 91 ? -0.62 7.625 8.305 1 91.94 91 ASP A N 1
ATOM 700 C CA . ASP A 1 91 ? -0.218 7.203 6.965 1 91.94 91 ASP A CA 1
ATOM 701 C C . ASP A 1 91 ? 1.288 6.961 6.891 1 91.94 91 ASP A C 1
ATOM 703 O O . ASP A 1 91 ? 1.739 5.984 6.293 1 91.94 91 ASP A O 1
ATOM 707 N N . GLY A 1 92 ? 2.021 7.906 7.473 1 93.38 92 GLY A N 1
ATOM 708 C CA . GLY A 1 92 ? 3.465 7.738 7.531 1 93.38 92 GLY A CA 1
ATOM 709 C C . GLY A 1 92 ? 3.891 6.52 8.32 1 93.38 92 GLY A C 1
ATOM 710 O O . GLY A 1 92 ? 4.777 5.777 7.898 1 93.38 92 GLY A O 1
ATOM 711 N N . ALA A 1 93 ? 3.242 6.328 9.43 1 93.88 93 ALA A N 1
ATOM 712 C CA . ALA A 1 93 ? 3.545 5.176 10.273 1 93.88 93 ALA A CA 1
ATOM 713 C C . ALA A 1 93 ? 3.238 3.867 9.547 1 93.88 93 ALA A C 1
ATOM 715 O O . ALA A 1 93 ? 4 2.902 9.648 1 93.88 93 ALA A O 1
ATOM 716 N N . MET A 1 94 ? 2.154 3.869 8.867 1 93.81 94 MET A N 1
ATOM 717 C CA . MET A 1 94 ? 1.778 2.686 8.102 1 93.81 94 MET A CA 1
ATOM 718 C C . MET A 1 94 ? 2.801 2.396 7.012 1 93.81 94 MET A C 1
ATOM 720 O O . MET A 1 94 ? 3.232 1.254 6.844 1 93.81 94 MET A O 1
ATOM 724 N N . ALA A 1 95 ? 3.197 3.436 6.32 1 92.12 95 ALA A N 1
ATOM 725 C CA . ALA A 1 95 ? 4.156 3.273 5.23 1 92.12 95 ALA A CA 1
ATOM 726 C C . ALA A 1 95 ? 5.488 2.738 5.75 1 92.12 95 ALA A C 1
ATOM 728 O O . ALA A 1 95 ? 6.086 1.846 5.145 1 92.12 95 ALA A O 1
ATOM 729 N N . PHE A 1 96 ? 5.867 3.262 6.824 1 91.56 96 PHE A N 1
ATOM 730 C CA . PHE A 1 96 ? 7.109 2.834 7.457 1 91.56 96 PHE A CA 1
ATOM 731 C C . PHE A 1 96 ? 7.031 1.369 7.871 1 91.56 96 PHE A C 1
ATOM 733 O O . PHE A 1 96 ? 7.953 0.593 7.605 1 91.56 96 PHE A O 1
ATOM 740 N N . THR A 1 97 ? 6.066 1.058 8.586 1 92.75 97 THR A N 1
ATOM 741 C CA . THR A 1 97 ? 5.902 -0.294 9.109 1 92.75 97 THR A CA 1
ATOM 742 C C . THR A 1 97 ? 5.789 -1.304 7.973 1 92.75 97 THR A C 1
ATOM 744 O O . THR A 1 97 ? 6.418 -2.363 8.008 1 92.75 97 THR A O 1
ATOM 747 N N . PHE A 1 98 ? 5.031 -0.926 7.035 1 90.94 98 PHE A N 1
ATOM 748 C CA . PHE A 1 98 ? 4.871 -1.735 5.832 1 90.94 98 PHE A CA 1
ATOM 749 C C . PHE A 1 98 ? 6.223 -2.049 5.207 1 90.94 98 PHE A C 1
ATOM 751 O O . PHE A 1 98 ? 6.559 -3.215 4.984 1 90.94 98 PHE A O 1
ATOM 758 N N . ALA A 1 99 ? 6.973 -1.091 4.965 1 89.31 99 ALA A N 1
ATOM 759 C CA . ALA A 1 99 ? 8.242 -1.22 4.258 1 89.31 99 ALA A CA 1
ATOM 760 C C . ALA A 1 99 ? 9.258 -1.99 5.094 1 89.31 99 ALA A C 1
ATOM 762 O O . ALA A 1 99 ? 9.984 -2.842 4.574 1 89.31 99 ALA A O 1
ATOM 763 N N . SER A 1 100 ? 9.297 -1.716 6.355 1 92.94 100 SER A N 1
ATOM 764 C CA . SER A 1 100 ? 10.273 -2.344 7.238 1 92.94 100 SER A CA 1
ATOM 765 C C . SER A 1 100 ? 9.969 -3.826 7.434 1 92.94 100 SER A C 1
ATOM 767 O O . SER A 1 100 ? 10.875 -4.664 7.367 1 92.94 100 SER A O 1
ATOM 769 N N . PHE A 1 101 ? 8.727 -4.125 7.66 1 94 101 PHE A N 1
ATOM 770 C CA . PHE A 1 101 ? 8.352 -5.52 7.867 1 94 101 PHE A CA 1
ATOM 771 C C . PHE A 1 101 ? 8.508 -6.32 6.578 1 94 101 PHE A C 1
ATOM 773 O O . PHE A 1 101 ? 8.969 -7.461 6.605 1 94 101 PHE A O 1
ATOM 780 N N . PHE A 1 102 ? 8.133 -5.711 5.535 1 89.44 102 PHE A N 1
ATOM 781 C CA . PHE A 1 102 ? 8.266 -6.395 4.254 1 89.44 102 PHE A CA 1
ATOM 782 C C . PHE A 1 102 ? 9.727 -6.656 3.926 1 89.44 102 PHE A C 1
ATOM 784 O O . PHE A 1 102 ? 10.086 -7.746 3.473 1 89.44 102 PHE A O 1
ATOM 791 N N . ALA A 1 103 ? 10.555 -5.641 4.117 1 90.38 103 ALA A N 1
ATOM 792 C CA . ALA A 1 103 ? 11.992 -5.805 3.91 1 90.38 103 ALA A CA 1
ATOM 793 C C . ALA A 1 103 ? 12.547 -6.918 4.793 1 90.38 103 ALA A C 1
ATOM 795 O O . ALA A 1 103 ? 13.375 -7.715 4.348 1 90.38 103 ALA A O 1
ATOM 796 N N . LEU A 1 104 ? 12.125 -6.957 5.996 1 93.12 104 LEU A N 1
ATOM 797 C CA . LEU A 1 104 ? 12.539 -8.016 6.906 1 93.12 104 LEU A CA 1
ATOM 798 C C . LEU A 1 104 ? 12.086 -9.383 6.395 1 93.12 104 LEU A C 1
ATOM 800 O O . LEU A 1 104 ? 12.828 -10.359 6.48 1 93.12 104 LEU A O 1
ATOM 804 N N . GLY A 1 105 ? 10.883 -9.422 5.953 1 90.5 105 GLY A N 1
ATOM 805 C CA . GLY A 1 105 ? 10.359 -10.656 5.383 1 90.5 105 GLY A CA 1
ATOM 806 C C . GLY A 1 105 ? 11.188 -11.164 4.215 1 90.5 105 GLY A C 1
ATOM 807 O O . GLY A 1 105 ? 11.547 -12.336 4.168 1 90.5 105 GLY A O 1
ATOM 808 N N . ILE A 1 106 ? 11.484 -10.289 3.297 1 85.25 106 ILE A N 1
ATOM 809 C CA . ILE A 1 106 ? 12.266 -10.656 2.121 1 85.25 106 ILE A CA 1
ATOM 810 C C . ILE A 1 106 ? 13.664 -11.102 2.547 1 85.25 106 ILE A C 1
ATOM 812 O O . ILE A 1 106 ? 14.203 -12.07 2.01 1 85.25 106 ILE A O 1
ATOM 816 N N . LEU A 1 107 ? 14.227 -10.422 3.441 1 89.75 107 LEU A N 1
ATOM 817 C CA . LEU A 1 107 ? 15.547 -10.805 3.941 1 89.75 107 LEU A CA 1
ATOM 818 C C . LEU A 1 107 ? 15.5 -12.188 4.594 1 89.75 107 LEU A C 1
ATOM 820 O O . LEU A 1 107 ? 16.391 -13.008 4.383 1 89.75 107 LEU A O 1
ATOM 824 N N . LEU A 1 108 ? 14.508 -12.438 5.395 1 91.38 108 LEU A N 1
ATOM 825 C CA . LEU A 1 108 ? 14.367 -13.719 6.066 1 91.38 108 LEU A CA 1
ATOM 826 C C . LEU A 1 108 ? 14.164 -14.844 5.059 1 91.38 108 LEU A C 1
ATOM 828 O O . LEU A 1 108 ? 14.734 -15.93 5.199 1 91.38 108 LEU A O 1
ATOM 832 N N . ILE A 1 109 ? 13.375 -14.555 4.086 1 87.12 109 ILE A N 1
ATOM 833 C CA . ILE A 1 109 ? 13.125 -15.547 3.043 1 87.12 109 ILE A CA 1
ATOM 834 C C . ILE A 1 109 ? 14.422 -15.883 2.326 1 87.12 109 ILE A C 1
ATOM 836 O O . ILE A 1 109 ? 14.68 -17.047 2.008 1 87.12 109 ILE A O 1
ATOM 840 N N . SER A 1 110 ? 15.18 -14.875 2.105 1 85.5 110 SER A N 1
ATOM 841 C CA . SER A 1 110 ? 16.453 -15.07 1.428 1 85.5 110 SER A CA 1
ATOM 842 C C . SER A 1 110 ? 17.438 -15.844 2.303 1 85.5 110 SER A C 1
ATOM 844 O O . SER A 1 110 ? 18.125 -16.75 1.823 1 85.5 110 SER A O 1
ATOM 846 N N . ILE A 1 111 ? 17.469 -15.594 3.514 1 90.38 111 ILE A N 1
ATOM 847 C CA . ILE A 1 111 ? 18.422 -16.203 4.441 1 90.38 111 ILE A CA 1
ATOM 848 C C . ILE A 1 111 ? 17.984 -17.625 4.758 1 90.38 111 ILE A C 1
ATOM 850 O O . ILE A 1 111 ? 18.812 -18.547 4.812 1 90.38 111 ILE A O 1
ATOM 854 N N . LEU A 1 112 ? 16.703 -17.812 4.875 1 89.19 112 LEU A N 1
ATOM 855 C CA . LEU A 1 112 ? 16.188 -19.094 5.316 1 89.19 112 LEU A CA 1
ATOM 856 C C . LEU A 1 112 ? 15.922 -20.016 4.125 1 89.19 112 LEU A C 1
ATOM 858 O O . LEU A 1 112 ? 15.547 -21.172 4.301 1 89.19 112 LEU A O 1
ATOM 862 N N . LYS A 1 113 ? 16.125 -19.531 2.873 1 81.81 113 LYS A N 1
ATOM 863 C CA . LYS A 1 113 ? 15.977 -20.281 1.637 1 81.81 113 LYS A CA 1
ATOM 864 C C . LYS A 1 113 ? 14.57 -20.875 1.528 1 81.81 113 LYS A C 1
ATOM 866 O O . LYS A 1 113 ? 14.406 -22.062 1.228 1 81.81 113 LYS A O 1
ATOM 871 N N . THR A 1 114 ? 13.602 -20.078 1.879 1 74.62 114 THR A N 1
ATOM 872 C CA . THR A 1 114 ? 12.203 -20.484 1.774 1 74.62 114 THR A CA 1
ATOM 873 C C . THR A 1 114 ? 11.531 -19.797 0.587 1 74.62 114 THR A C 1
ATOM 875 O O . THR A 1 114 ? 10.336 -19.484 0.635 1 74.62 114 THR A O 1
ATOM 878 N N . GLN A 1 115 ? 12.203 -19.578 -0.474 1 65.56 115 GLN A N 1
ATOM 879 C CA . GLN A 1 115 ? 11.781 -18.781 -1.617 1 65.56 115 GLN A CA 1
ATOM 880 C C . GLN A 1 115 ? 10.664 -19.469 -2.393 1 65.56 115 GLN A C 1
ATOM 882 O O . GLN A 1 115 ? 9.828 -18.797 -3.014 1 65.56 115 GLN A O 1
ATOM 887 N N . GLN A 1 116 ? 10.641 -20.656 -2.342 1 60.06 116 GLN A N 1
ATOM 888 C CA . GLN A 1 116 ? 9.734 -21.422 -3.184 1 60.06 116 GLN A CA 1
ATOM 889 C C . GLN A 1 116 ? 8.273 -21.078 -2.881 1 60.06 116 GLN A C 1
ATOM 891 O O . GLN A 1 116 ? 7.406 -21.234 -3.74 1 60.06 116 GLN A O 1
ATOM 896 N N . ASP A 1 117 ? 8.047 -20.438 -1.809 1 64.12 117 ASP A N 1
ATOM 897 C CA . ASP A 1 117 ? 6.664 -20.234 -1.378 1 64.12 117 ASP A CA 1
ATOM 898 C C . ASP A 1 117 ? 6.215 -18.797 -1.602 1 64.12 117 ASP A C 1
ATOM 900 O O . ASP A 1 117 ? 5.039 -18.469 -1.426 1 64.12 117 ASP A O 1
ATOM 904 N N . LEU A 1 118 ? 7.047 -18.062 -2.242 1 64.19 118 LEU A N 1
ATOM 905 C CA . LEU A 1 118 ? 6.758 -16.641 -2.359 1 64.19 118 LEU A CA 1
ATOM 906 C C . LEU A 1 118 ? 5.629 -16.391 -3.352 1 64.19 118 LEU A C 1
ATOM 908 O O . LEU A 1 118 ? 4.723 -15.594 -3.082 1 64.19 118 LEU A O 1
ATOM 912 N N . GLU A 1 119 ? 5.707 -17.031 -4.449 1 66.31 119 GLU A N 1
ATOM 913 C CA . GLU A 1 119 ? 4.676 -16.828 -5.461 1 66.31 119 GLU A CA 1
ATOM 914 C C . GLU A 1 119 ? 3.301 -17.234 -4.934 1 66.31 119 GLU A C 1
ATOM 916 O O . GLU A 1 119 ? 2.314 -16.531 -5.168 1 66.31 119 GLU A O 1
ATOM 921 N N . HIS A 1 120 ? 3.318 -18.312 -4.273 1 67.88 120 HIS A N 1
ATOM 922 C CA . HIS A 1 120 ? 2.059 -18.766 -3.703 1 67.88 120 HIS A CA 1
ATOM 923 C C . HIS A 1 120 ? 1.546 -17.812 -2.643 1 67.88 120 HIS A C 1
ATOM 925 O O . HIS A 1 120 ? 0.337 -17.594 -2.525 1 67.88 120 HIS A O 1
ATOM 931 N N . LEU A 1 121 ? 2.43 -17.234 -1.996 1 70.38 121 LEU A N 1
ATOM 932 C CA . LEU A 1 121 ? 2.064 -16.281 -0.959 1 70.38 121 LEU A CA 1
ATOM 933 C C . LEU A 1 121 ? 1.547 -14.984 -1.575 1 70.38 121 LEU A C 1
ATOM 935 O O . LEU A 1 121 ? 0.575 -14.398 -1.086 1 70.38 121 LEU A O 1
ATOM 939 N N . LEU A 1 122 ? 2.139 -14.68 -2.676 1 65.81 122 LEU A N 1
ATOM 940 C CA . LEU A 1 122 ? 1.834 -13.391 -3.289 1 65.81 122 LEU A CA 1
ATOM 941 C C . LEU A 1 122 ? 0.543 -13.469 -4.098 1 65.81 122 LEU A C 1
ATOM 943 O O . LEU A 1 122 ? -0.264 -12.539 -4.074 1 65.81 122 LEU A O 1
ATOM 947 N N . PHE A 1 123 ? 0.316 -14.578 -4.727 1 69.5 123 PHE A N 1
ATOM 948 C CA . PHE A 1 123 ? -0.802 -14.633 -5.66 1 69.5 123 PHE A CA 1
ATOM 949 C C . PHE A 1 123 ? -1.879 -15.586 -5.16 1 69.5 123 PHE A C 1
ATOM 951 O O . PHE A 1 123 ? -3.014 -15.555 -5.641 1 69.5 123 PHE A O 1
ATOM 958 N N . GLY A 1 124 ? -1.617 -16.266 -4.16 1 73.38 124 GLY A N 1
ATOM 959 C CA . GLY A 1 124 ? -2.572 -17.25 -3.67 1 73.38 124 GLY A CA 1
ATOM 960 C C . GLY A 1 124 ? -2.852 -18.359 -4.668 1 73.38 124 GLY A C 1
ATOM 961 O O . GLY A 1 124 ? -2.436 -18.281 -5.824 1 73.38 124 GLY A O 1
ATOM 962 N N . ASP A 1 125 ? -3.426 -19.453 -4.211 1 80 125 ASP A N 1
ATOM 963 C CA . ASP A 1 125 ? -3.873 -20.562 -5.043 1 80 125 ASP A CA 1
ATOM 964 C C . ASP A 1 125 ? -5.172 -21.156 -4.508 1 80 125 ASP A C 1
ATOM 966 O O . ASP A 1 125 ? -5.148 -22.141 -3.771 1 80 125 ASP A O 1
ATOM 970 N N . ILE A 1 126 ? -6.246 -20.578 -5.09 1 82.88 126 ILE A N 1
ATOM 971 C CA . ILE A 1 126 ? -7.559 -20.953 -4.574 1 82.88 126 ILE A CA 1
ATOM 972 C C . ILE A 1 126 ? -7.91 -22.359 -5.039 1 82.88 126 ILE A C 1
ATOM 974 O O . ILE A 1 126 ? -8.727 -23.047 -4.414 1 82.88 126 ILE A O 1
ATOM 978 N N . LEU A 1 127 ? -7.316 -22.844 -6.098 1 80 127 LEU A N 1
ATOM 979 C CA . LEU A 1 127 ? -7.625 -24.156 -6.645 1 80 127 LEU A CA 1
ATOM 980 C C . LEU A 1 127 ? -6.934 -25.25 -5.84 1 80 127 LEU A C 1
ATOM 982 O O . LEU A 1 127 ? -7.297 -26.438 -5.941 1 80 127 LEU A O 1
ATOM 986 N N . SER A 1 128 ? -5.977 -24.859 -5.027 1 81.06 128 SER A N 1
ATOM 987 C CA . SER A 1 128 ? -5.242 -25.844 -4.23 1 81.06 128 SER A CA 1
ATOM 988 C C . SER A 1 128 ? -5.766 -25.891 -2.799 1 81.06 128 SER A C 1
ATOM 990 O O . SER A 1 128 ? -5.121 -26.469 -1.917 1 81.06 128 SER A O 1
ATOM 992 N N . VAL A 1 129 ? -6.891 -25.312 -2.594 1 86.12 129 VAL A N 1
ATOM 993 C CA . VAL A 1 129 ? -7.473 -25.281 -1.255 1 86.12 129 VAL A CA 1
ATOM 994 C C . VAL A 1 129 ? -7.918 -26.688 -0.85 1 86.12 129 VAL A C 1
ATOM 996 O O . VAL A 1 129 ? -8.555 -27.391 -1.633 1 86.12 129 VAL A O 1
ATOM 999 N N . THR A 1 130 ? -7.512 -27.125 0.316 1 87.19 130 THR A N 1
ATOM 1000 C CA . THR A 1 130 ? -7.867 -28.438 0.827 1 87.19 130 THR A CA 1
ATOM 1001 C C . THR A 1 130 ? -9.102 -28.359 1.724 1 87.19 130 THR A C 1
ATOM 1003 O O . THR A 1 130 ? -9.547 -27.266 2.074 1 87.19 130 THR A O 1
ATOM 1006 N N . GLY A 1 131 ? -9.586 -29.484 2.031 1 89 131 GLY A N 1
ATOM 1007 C CA . GLY A 1 131 ? -10.711 -29.531 2.955 1 89 131 GLY A CA 1
ATOM 1008 C C . GLY A 1 131 ? -10.383 -28.953 4.316 1 89 131 GLY A C 1
ATOM 1009 O O . GLY A 1 131 ? -11.219 -28.281 4.934 1 89 131 GLY A O 1
ATOM 1010 N N . ALA A 1 132 ? -9.203 -29.188 4.719 1 87.06 132 ALA A N 1
ATOM 1011 C CA . ALA A 1 132 ? -8.758 -28.656 6.004 1 87.06 132 ALA A CA 1
ATOM 1012 C C . ALA A 1 132 ? -8.727 -27.125 5.98 1 87.06 132 ALA A C 1
ATOM 1014 O O . ALA A 1 132 ? -9.086 -26.469 6.961 1 87.06 132 ALA A O 1
ATOM 1015 N N . ASP A 1 133 ? -8.336 -26.594 4.879 1 86.94 133 ASP A N 1
ATOM 1016 C CA . ASP A 1 133 ? -8.305 -25.141 4.723 1 86.94 133 ASP A CA 1
ATOM 1017 C C . ASP A 1 133 ? -9.711 -24.562 4.801 1 86.94 133 ASP A C 1
ATOM 1019 O O . ASP A 1 133 ? -9.914 -23.5 5.41 1 86.94 133 ASP A O 1
ATOM 1023 N N . LEU A 1 134 ? -10.609 -25.203 4.207 1 90.44 134 LEU A N 1
ATOM 1024 C CA . LEU A 1 134 ? -11.992 -24.734 4.172 1 90.44 134 LEU A CA 1
ATOM 1025 C C . LEU A 1 134 ? -12.602 -24.734 5.57 1 90.44 134 LEU A C 1
ATOM 1027 O O . LEU A 1 134 ? -13.328 -23.812 5.938 1 90.44 134 LEU A O 1
ATOM 1031 N N . TRP A 1 135 ? -12.289 -25.766 6.254 1 90.75 135 TRP A N 1
ATOM 1032 C CA . TRP A 1 135 ? -12.836 -25.859 7.605 1 90.75 135 TRP A CA 1
ATOM 1033 C C . TRP A 1 135 ? -12.258 -24.797 8.516 1 90.75 135 TRP A C 1
ATOM 1035 O O . TRP A 1 135 ? -12.984 -24.172 9.297 1 90.75 135 TRP A O 1
ATOM 1045 N N . LYS A 1 136 ? -10.969 -24.609 8.398 1 87.56 136 LYS A N 1
ATOM 1046 C CA . LYS A 1 136 ? -10.336 -23.547 9.172 1 87.56 136 LYS A CA 1
ATOM 1047 C C . LYS A 1 136 ? -10.93 -22.188 8.828 1 87.56 136 LYS A C 1
ATOM 1049 O O . LYS A 1 136 ? -11.195 -21.375 9.719 1 87.56 136 LYS A O 1
ATOM 1054 N N . THR A 1 137 ? -11.125 -21.938 7.566 1 90.5 137 THR A N 1
ATOM 1055 C CA . THR A 1 137 ? -11.688 -20.672 7.105 1 90.5 137 THR A CA 1
ATOM 1056 C C . THR A 1 137 ? -13.117 -20.5 7.605 1 90.5 137 THR A C 1
ATOM 1058 O O . THR A 1 137 ? -13.5 -19.422 8.055 1 90.5 137 THR A O 1
ATOM 1061 N N . LEU A 1 138 ? -13.875 -21.594 7.586 1 92.88 138 LEU A N 1
ATOM 1062 C CA . LEU A 1 138 ? -15.258 -21.547 8.039 1 92.88 138 LEU A CA 1
ATOM 1063 C C . LEU A 1 138 ? -15.344 -21.203 9.523 1 92.88 138 LEU A C 1
ATOM 1065 O O . LEU A 1 138 ? -16.188 -20.406 9.93 1 92.88 138 LEU A O 1
ATOM 1069 N N . ILE A 1 139 ? -14.469 -21.719 10.234 1 92.56 139 ILE A N 1
ATOM 1070 C CA . ILE A 1 139 ? -14.461 -21.484 11.672 1 92.56 139 ILE A CA 1
ATOM 1071 C C . ILE A 1 139 ? -14.102 -20.031 11.961 1 92.56 139 ILE A C 1
ATOM 1073 O O . ILE A 1 139 ? -14.789 -19.344 12.727 1 92.56 139 ILE A O 1
ATOM 1077 N N . VAL A 1 140 ? -13.086 -19.562 11.32 1 90.25 140 VAL A N 1
ATOM 1078 C CA . VAL A 1 140 ? -12.609 -18.203 11.57 1 90.25 140 VAL A CA 1
ATOM 1079 C C . VAL A 1 140 ? -13.648 -17.203 11.078 1 90.25 140 VAL A C 1
ATOM 1081 O O . VAL A 1 140 ? -13.938 -16.219 11.766 1 90.25 140 VAL A O 1
ATOM 1084 N N . ILE A 1 141 ? -14.227 -17.453 9.984 1 92.06 141 ILE A N 1
ATOM 1085 C CA . ILE A 1 141 ? -15.203 -16.531 9.422 1 92.06 141 ILE A CA 1
ATOM 1086 C C . ILE A 1 141 ? -16.453 -16.516 10.281 1 92.06 141 ILE A C 1
ATOM 1088 O O . ILE A 1 141 ? -17.062 -15.469 10.492 1 92.06 141 ILE A O 1
ATOM 1092 N N . SER A 1 142 ? -16.844 -17.719 10.719 1 94.19 142 SER A N 1
ATOM 1093 C CA . SER A 1 142 ? -18 -17.797 11.602 1 94.19 142 SER A CA 1
ATOM 1094 C C . SER A 1 142 ? -17.766 -17.047 12.906 1 94.19 142 SER A C 1
ATOM 1096 O O . SER A 1 142 ? -18.641 -16.312 13.375 1 94.19 142 SER A O 1
ATOM 1098 N N . LEU A 1 143 ? -16.609 -17.234 13.398 1 93.88 143 LEU A N 1
ATOM 1099 C CA . LEU A 1 143 ? -16.25 -16.547 14.641 1 93.88 143 LEU A CA 1
ATOM 1100 C C . LEU A 1 143 ? -16.203 -15.039 14.438 1 93.88 143 LEU A C 1
ATOM 1102 O O . LEU A 1 143 ? -16.75 -14.281 15.242 1 93.88 143 LEU A O 1
ATOM 1106 N N . LEU A 1 144 ? -15.602 -14.602 13.383 1 94 144 LEU A N 1
ATOM 1107 C CA . LEU A 1 144 ? -15.5 -13.172 13.086 1 94 144 LEU A CA 1
ATOM 1108 C C . LEU A 1 144 ? -16.875 -12.586 12.789 1 94 144 LEU A C 1
ATOM 1110 O O . LEU A 1 144 ? -17.188 -11.469 13.195 1 94 144 LEU A O 1
ATOM 1114 N N . GLY A 1 145 ? -17.625 -13.414 12.078 1 92.56 145 GLY A N 1
ATOM 1115 C CA . GLY A 1 145 ? -18.984 -12.977 11.812 1 92.56 145 GLY A CA 1
ATOM 1116 C C . GLY A 1 145 ? -19.812 -12.773 13.078 1 92.56 145 GLY A C 1
ATOM 1117 O O . GLY A 1 145 ? -20.531 -11.789 13.195 1 92.56 145 GLY A O 1
ATOM 1118 N N . LEU A 1 146 ? -19.656 -13.648 13.938 1 93 146 LEU A N 1
ATOM 1119 C CA . LEU A 1 146 ? -20.375 -13.562 15.203 1 93 146 LEU A CA 1
ATOM 1120 C C . LEU A 1 146 ? -19.906 -12.367 16.016 1 93 146 LEU A C 1
ATOM 1122 O O . LEU A 1 146 ? -20.719 -11.633 16.578 1 93 146 LEU A O 1
ATOM 1126 N N . LEU A 1 147 ? -18.641 -12.156 16.047 1 92.94 147 LEU A N 1
ATOM 1127 C CA . LEU A 1 147 ? -18.062 -11.07 16.828 1 92.94 147 LEU A CA 1
ATOM 1128 C C . LEU A 1 147 ? -18.438 -9.719 16.219 1 92.94 147 LEU A C 1
ATOM 1130 O O . LEU A 1 147 ? -18.812 -8.789 16.938 1 92.94 147 LEU A O 1
ATOM 1134 N N . LEU A 1 148 ? -18.359 -9.633 14.922 1 92.88 148 LEU A N 1
ATOM 1135 C CA . LEU A 1 148 ? -18.703 -8.383 14.25 1 92.88 148 LEU A CA 1
ATOM 1136 C C . LEU A 1 148 ? -20.188 -8.094 14.352 1 92.88 148 LEU A C 1
ATOM 1138 O O . LEU A 1 148 ? -20.594 -6.93 14.414 1 92.88 148 LEU A O 1
ATOM 1142 N N . GLY A 1 149 ? -20.969 -9.188 14.367 1 92.75 149 GLY A N 1
ATOM 1143 C CA . GLY A 1 149 ? -22.406 -9.023 14.57 1 92.75 149 GLY A CA 1
ATOM 1144 C C . GLY A 1 149 ? -22.766 -8.578 15.977 1 92.75 149 GLY A C 1
ATOM 1145 O O . GLY A 1 149 ? -23.609 -7.695 16.156 1 92.75 149 GLY A O 1
ATOM 1146 N N . ARG A 1 150 ? -22.109 -9.148 16.922 1 92.75 150 ARG A N 1
ATOM 1147 C CA . ARG A 1 150 ? -22.391 -8.836 18.312 1 92.75 150 ARG A CA 1
ATOM 1148 C C . ARG A 1 150 ? -21.938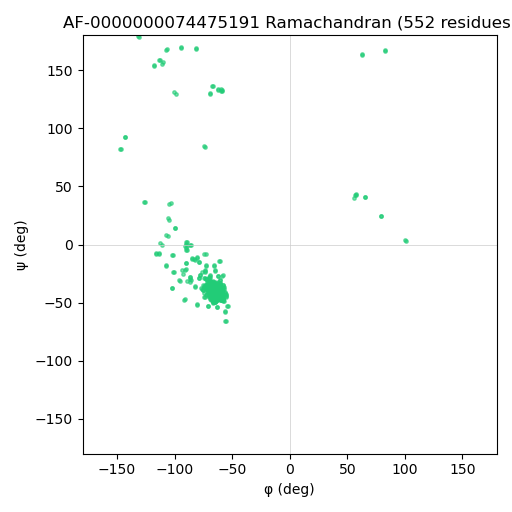 -7.418 18.656 1 92.75 150 ARG A C 1
ATOM 1150 O O . ARG A 1 150 ? -22.594 -6.723 19.438 1 92.75 150 ARG A O 1
ATOM 1157 N N . PHE A 1 151 ? -20.875 -6.98 18.078 1 94.5 151 PHE A N 1
ATOM 1158 C CA . PHE A 1 151 ? -20.312 -5.668 18.406 1 94.5 151 PHE A CA 1
ATOM 1159 C C . PHE A 1 151 ? -20.609 -4.672 17.281 1 94.5 151 PHE A C 1
ATOM 1161 O O . PHE A 1 151 ? -19.891 -3.686 17.125 1 94.5 151 PHE A O 1
ATOM 1168 N N . TYR A 1 152 ? -21.578 -4.93 16.547 1 94.38 152 TYR A N 1
ATOM 1169 C CA . TYR A 1 152 ? -21.906 -4.082 15.406 1 94.38 152 TYR A CA 1
ATOM 1170 C C . TYR A 1 152 ? -22.219 -2.66 15.859 1 94.38 152 TYR A C 1
ATOM 1172 O O . TYR A 1 152 ? -21.703 -1.692 15.289 1 94.38 152 TYR A O 1
ATOM 1180 N N . GLN A 1 153 ? -23.016 -2.49 16.891 1 94.06 153 GLN A N 1
ATOM 1181 C CA . GLN A 1 153 ? -23.469 -1.173 17.328 1 94.06 153 GLN A CA 1
ATOM 1182 C C . GLN A 1 153 ? -22.297 -0.348 17.859 1 94.06 153 GLN A C 1
ATOM 1184 O O . GLN A 1 153 ? -22.094 0.792 17.453 1 94.06 153 GLN A O 1
ATOM 1189 N N . PRO A 1 154 ? -21.531 -0.981 18.781 1 94.06 154 PRO A N 1
ATOM 1190 C CA . PRO A 1 154 ? -20.359 -0.22 19.25 1 94.06 154 PRO A CA 1
ATOM 1191 C C . PRO A 1 154 ? -19.375 0.083 18.125 1 94.06 154 PRO A C 1
ATOM 1193 O O . PRO A 1 154 ? -18.781 1.163 18.109 1 94.06 154 PRO A O 1
ATOM 1196 N N . LEU A 1 155 ? -19.219 -0.773 17.234 1 94.06 155 LEU A N 1
ATOM 1197 C CA . LEU A 1 155 ? -18.297 -0.568 16.125 1 94.06 155 LEU A CA 1
ATOM 1198 C C . LEU A 1 155 ? -18.812 0.501 15.172 1 94.06 155 LEU A C 1
ATOM 1200 O O . LEU A 1 155 ? -18.047 1.288 14.633 1 94.06 155 LEU A O 1
ATOM 1204 N N . LEU A 1 156 ? -20.078 0.442 14.992 1 94 156 LEU A N 1
ATOM 1205 C CA . LEU A 1 156 ? -20.719 1.453 14.164 1 94 156 LEU A CA 1
ATOM 1206 C C . LEU A 1 156 ? -20.484 2.852 14.727 1 94 156 LEU A C 1
ATOM 1208 O O . LEU A 1 156 ? -20.094 3.762 13.992 1 94 156 LEU A O 1
ATOM 1212 N N . PHE A 1 157 ? -20.703 2.924 16 1 92.81 157 PHE A N 1
ATOM 1213 C CA . PHE A 1 157 ? -20.547 4.211 16.656 1 92.81 157 PHE A CA 1
ATOM 1214 C C . PHE A 1 157 ? -19.078 4.648 16.625 1 92.81 157 PHE A C 1
ATOM 1216 O O . PHE A 1 157 ? -18.781 5.805 16.328 1 92.81 157 PHE A O 1
ATOM 1223 N N . PHE A 1 158 ? -18.219 3.777 16.906 1 92.69 158 PHE A N 1
ATOM 1224 C CA . PHE A 1 158 ? -16.797 4.047 16.906 1 92.69 158 PHE A CA 1
ATOM 1225 C C . PHE A 1 158 ? -16.328 4.469 15.508 1 92.69 158 PHE A C 1
ATOM 1227 O O . PHE A 1 158 ? -15.531 5.398 15.367 1 92.69 158 PHE A O 1
ATOM 1234 N N . THR A 1 159 ? -16.844 3.893 14.469 1 92 159 THR A N 1
ATOM 1235 C CA . THR A 1 159 ? -16.422 4.098 13.086 1 92 159 THR A CA 1
ATOM 1236 C C . THR A 1 159 ? -16.859 5.473 12.586 1 92 159 THR A C 1
ATOM 1238 O O . THR A 1 159 ? -16.094 6.16 11.898 1 92 159 THR A O 1
ATOM 1241 N N . PHE A 1 160 ? -18.031 5.969 13 1 91.69 160 PHE A N 1
ATOM 1242 C CA . PHE A 1 160 ? -18.562 7.211 12.453 1 91.69 160 PHE A CA 1
ATOM 1243 C C . PHE A 1 160 ? -18.219 8.391 13.352 1 91.69 160 PHE A C 1
ATOM 1245 O O . PHE A 1 160 ? -18.047 9.516 12.867 1 91.69 160 PHE A O 1
ATOM 1252 N N . ASP A 1 161 ? -18.125 8.07 14.703 1 92.62 161 ASP A N 1
ATOM 1253 C CA . ASP A 1 161 ? -17.859 9.141 15.656 1 92.62 161 ASP A CA 1
ATOM 1254 C C . ASP A 1 161 ? -17.016 8.641 16.828 1 92.62 161 ASP A C 1
ATOM 1256 O O . ASP A 1 161 ? -17.547 8.461 17.938 1 92.62 161 ASP A O 1
ATOM 1260 N N . PRO A 1 162 ? -15.75 8.609 16.531 1 90.44 162 PRO A N 1
ATOM 1261 C CA . PRO A 1 162 ? -14.891 8.086 17.609 1 90.44 162 PRO A CA 1
ATOM 1262 C C . PRO A 1 162 ? -14.922 8.945 18.859 1 90.44 162 PRO A C 1
ATOM 1264 O O . PRO A 1 162 ? -14.875 8.422 19.969 1 90.44 162 PRO A O 1
ATOM 1267 N N . VAL A 1 163 ? -14.953 10.25 18.703 1 90.38 163 VAL A N 1
ATOM 1268 C CA . VAL A 1 163 ? -14.984 11.172 19.828 1 90.38 163 VAL A CA 1
ATOM 1269 C C . VAL A 1 163 ? -16.281 10.977 20.625 1 90.38 163 VAL A C 1
ATOM 1271 O O . VAL A 1 163 ? -16.266 10.914 21.859 1 90.38 163 VAL A O 1
ATOM 1274 N N . GLY A 1 164 ? -17.344 10.891 19.844 1 92.31 164 GLY A N 1
ATOM 1275 C CA . GLY A 1 164 ? -18.625 10.648 20.484 1 92.31 164 GLY A CA 1
ATOM 1276 C C . GLY A 1 164 ? -18.688 9.305 21.188 1 92.31 164 GLY A C 1
ATOM 1277 O O . GLY A 1 164 ? -19.266 9.188 22.266 1 92.31 164 GLY A O 1
ATOM 1278 N N . ALA A 1 165 ? -18.125 8.336 20.609 1 92.81 165 ALA A N 1
ATOM 1279 C CA . ALA A 1 165 ? -18.109 6.996 21.203 1 92.81 165 ALA A CA 1
ATOM 1280 C C . ALA A 1 165 ? -17.344 6.992 22.516 1 92.81 165 ALA A C 1
ATOM 1282 O O . ALA A 1 165 ? -17.766 6.348 23.484 1 92.81 165 ALA A O 1
ATOM 1283 N N . GLN A 1 166 ? -16.234 7.688 22.5 1 91.69 166 GLN A N 1
ATOM 1284 C CA . GLN A 1 166 ? -15.453 7.797 23.734 1 91.69 166 GLN A CA 1
ATOM 1285 C C . GLN A 1 166 ? -16.219 8.547 24.812 1 91.69 166 GLN A C 1
ATOM 1287 O O . GLN A 1 166 ? -16.172 8.188 26 1 91.69 166 GLN A O 1
ATOM 1292 N N . ALA A 1 167 ? -16.969 9.539 24.469 1 93 167 ALA A N 1
ATOM 1293 C CA . ALA A 1 167 ? -17.719 10.391 25.391 1 93 167 ALA A CA 1
ATOM 1294 C C . ALA A 1 167 ? -18.828 9.609 26.078 1 93 167 ALA A C 1
ATOM 1296 O O . ALA A 1 167 ? -19.172 9.875 27.234 1 93 167 ALA A O 1
ATOM 1297 N N . VAL A 1 168 ? -19.359 8.656 25.391 1 93.94 168 VAL A N 1
ATOM 1298 C CA . VAL A 1 168 ? -20.484 7.91 25.953 1 93.94 168 VAL A CA 1
ATOM 1299 C C . VAL A 1 168 ? -19.953 6.711 26.734 1 93.94 168 VAL A C 1
ATOM 1301 O O . VAL A 1 168 ? -20.734 5.934 27.297 1 93.94 168 VAL A O 1
ATOM 1304 N N . GLY A 1 169 ? -18.594 6.535 26.797 1 92.94 169 GLY A N 1
ATOM 1305 C CA . GLY A 1 169 ? -17.984 5.547 27.672 1 92.94 169 GLY A CA 1
ATOM 1306 C C . GLY A 1 169 ? -17.594 4.273 26.953 1 92.94 169 GLY A C 1
ATOM 1307 O O . GLY A 1 169 ? -17.219 3.287 27.594 1 92.94 169 GLY A O 1
ATOM 1308 N N . LEU A 1 170 ? -17.75 4.227 25.719 1 92.81 170 LEU A N 1
ATOM 1309 C CA . LEU A 1 170 ? -17.312 3.041 24.984 1 92.81 170 LEU A CA 1
ATOM 1310 C C . LEU A 1 170 ? -15.797 2.926 25 1 92.81 170 LEU A C 1
ATOM 1312 O O . LEU A 1 170 ? -15.094 3.932 24.906 1 92.81 170 LEU A O 1
ATOM 1316 N N . PRO A 1 171 ? -15.32 1.736 25.219 1 93.56 171 PRO A N 1
ATOM 1317 C CA . PRO A 1 171 ? -13.867 1.553 25.188 1 93.56 171 PRO A CA 1
ATOM 1318 C C . PRO A 1 171 ? -13.312 1.576 23.75 1 93.56 171 PRO A C 1
ATOM 1320 O O . PRO A 1 171 ? -13.047 0.521 23.172 1 93.56 171 PRO A O 1
ATOM 1323 N N . VAL A 1 172 ? -13.062 2.701 23.266 1 92 172 VAL A N 1
ATOM 1324 C CA . VAL A 1 172 ? -12.695 2.928 21.875 1 92 172 VAL A CA 1
ATOM 1325 C C . VAL A 1 172 ? -11.383 2.213 21.562 1 92 172 VAL A C 1
ATOM 1327 O O . VAL A 1 172 ? -11.203 1.68 20.453 1 92 172 VAL A O 1
ATOM 1330 N N . GLN A 1 173 ? -10.516 2.154 22.5 1 90.19 173 GLN A N 1
ATOM 1331 C CA . GLN A 1 173 ? -9.234 1.495 22.266 1 90.19 173 GLN A CA 1
ATOM 1332 C C . GLN A 1 173 ? -9.414 -0.001 22.047 1 90.19 173 GLN A C 1
ATOM 1334 O O . GLN A 1 173 ? -8.773 -0.583 21.172 1 90.19 173 GLN A O 1
ATOM 1339 N N . TRP A 1 174 ? -10.273 -0.55 22.797 1 91.56 174 TRP A N 1
ATOM 1340 C CA . TRP A 1 174 ? -10.539 -1.978 22.656 1 91.56 174 TRP A CA 1
ATOM 1341 C C . TRP A 1 174 ? -11.273 -2.27 21.344 1 91.56 174 TRP A C 1
ATOM 1343 O O . TRP A 1 174 ? -11.062 -3.314 20.734 1 91.56 174 TRP A O 1
ATOM 1353 N N . LEU A 1 175 ? -12.117 -1.39 21 1 92.81 175 LEU A N 1
ATOM 1354 C CA . LEU A 1 175 ? -12.836 -1.55 19.734 1 92.81 175 LEU A CA 1
ATOM 1355 C C . LEU A 1 175 ? -11.875 -1.467 18.547 1 92.81 175 LEU A C 1
ATOM 1357 O O . LEU A 1 175 ? -11.984 -2.24 17.594 1 92.81 175 LEU A O 1
ATOM 1361 N N . ASN A 1 176 ? -10.992 -0.583 18.703 1 91.56 176 ASN A N 1
ATOM 1362 C CA . ASN A 1 176 ? -9.969 -0.444 17.672 1 91.56 176 ASN A CA 1
ATOM 1363 C C . ASN A 1 176 ? -9.094 -1.689 17.578 1 91.56 176 ASN A C 1
ATOM 1365 O O . ASN A 1 176 ? -8.852 -2.201 16.484 1 91.56 176 ASN A O 1
ATOM 1369 N N . TRP A 1 177 ? -8.695 -2.156 18.656 1 89.69 177 TRP A N 1
ATOM 1370 C CA . TRP A 1 177 ? -7.863 -3.355 18.703 1 89.69 177 TRP A CA 1
ATOM 1371 C C . TRP A 1 177 ? -8.625 -4.559 18.156 1 89.69 177 TRP A C 1
ATOM 1373 O O . TRP A 1 177 ? -8.055 -5.383 17.422 1 89.69 177 TRP A O 1
ATOM 1383 N N . GLY A 1 178 ? -9.844 -4.613 18.578 1 92.12 178 GLY A N 1
ATOM 1384 C CA . GLY A 1 178 ? -10.672 -5.688 18.047 1 92.12 178 GLY A CA 1
ATOM 1385 C C . GLY A 1 178 ? -10.797 -5.664 16.547 1 92.12 178 GLY A C 1
ATOM 1386 O O . GLY A 1 178 ? -10.727 -6.707 15.891 1 92.12 178 GLY A O 1
ATOM 1387 N N . LEU A 1 179 ? -10.992 -4.512 16.031 1 92.75 179 LEU A N 1
ATOM 1388 C CA . LEU A 1 179 ? -11.109 -4.363 14.586 1 92.75 179 LEU A CA 1
ATOM 1389 C C . LEU A 1 179 ? -9.812 -4.754 13.891 1 92.75 179 LEU A C 1
ATOM 1391 O O . LEU A 1 179 ? -9.836 -5.41 12.844 1 92.75 179 LEU A O 1
ATOM 1395 N N . LEU A 1 180 ? -8.734 -4.398 14.469 1 92.25 180 LEU A N 1
ATOM 1396 C CA . LEU A 1 180 ? -7.434 -4.711 13.883 1 92.25 180 LEU A CA 1
ATOM 1397 C C . LEU A 1 180 ? -7.172 -6.215 13.914 1 92.25 180 LEU A C 1
ATOM 1399 O O . LEU A 1 180 ? -6.574 -6.762 12.984 1 92.25 180 LEU A O 1
ATOM 1403 N N . VAL A 1 181 ? -7.574 -6.797 14.945 1 93.31 181 VAL A N 1
ATOM 1404 C CA . VAL A 1 181 ? -7.488 -8.25 15.031 1 93.31 181 VAL A CA 1
ATOM 1405 C C . VAL A 1 181 ? -8.344 -8.891 13.938 1 93.31 181 VAL A C 1
ATOM 1407 O O . VAL A 1 181 ? -7.91 -9.836 13.281 1 93.31 181 VAL A O 1
ATOM 1410 N N . ALA A 1 182 ? -9.516 -8.398 13.789 1 94.38 182 ALA A N 1
ATOM 1411 C CA . ALA A 1 182 ? -10.406 -8.906 12.75 1 94.38 182 ALA A CA 1
ATOM 1412 C C . ALA A 1 182 ? -9.789 -8.75 11.367 1 94.38 182 ALA A C 1
ATOM 1414 O O . ALA A 1 182 ? -9.852 -9.664 10.547 1 94.38 182 ALA A O 1
ATOM 1415 N N . VAL A 1 183 ? -9.188 -7.617 11.117 1 93.75 183 VAL A N 1
ATOM 1416 C CA . VAL A 1 183 ? -8.539 -7.348 9.844 1 93.75 183 VAL A CA 1
ATOM 1417 C C . VAL A 1 183 ? -7.398 -8.336 9.625 1 93.75 183 VAL A C 1
ATOM 1419 O O . VAL A 1 183 ? -7.285 -8.938 8.555 1 93.75 183 VAL A O 1
ATOM 1422 N N . THR A 1 184 ? -6.629 -8.516 10.648 1 92.62 184 THR A N 1
ATOM 1423 C CA . THR A 1 184 ? -5.465 -9.391 10.57 1 92.62 184 THR A CA 1
ATOM 1424 C C . THR A 1 184 ? -5.891 -10.828 10.297 1 92.62 184 THR A C 1
ATOM 1426 O O . THR A 1 184 ? -5.34 -11.492 9.406 1 92.62 184 THR A O 1
ATOM 1429 N N . LEU A 1 185 ? -6.875 -11.258 11.023 1 92.88 185 LEU A N 1
ATOM 1430 C CA . LEU A 1 185 ? -7.348 -12.625 10.859 1 92.88 185 LEU A CA 1
ATOM 1431 C C . LEU A 1 185 ? -7.977 -12.828 9.484 1 92.88 185 LEU A C 1
ATOM 1433 O O . LEU A 1 185 ? -7.809 -13.883 8.867 1 92.88 185 LEU A O 1
ATOM 1437 N N . THR A 1 186 ? -8.703 -11.867 9.055 1 92.88 186 THR A N 1
ATOM 1438 C CA . THR A 1 186 ? -9.305 -11.93 7.727 1 92.88 186 THR A CA 1
ATOM 1439 C C . THR A 1 186 ? -8.219 -12.055 6.656 1 92.88 186 THR A C 1
ATOM 1441 O O . THR A 1 186 ? -8.352 -12.859 5.727 1 92.88 186 THR A O 1
ATOM 1444 N N . ILE A 1 187 ? -7.188 -11.305 6.785 1 91 187 ILE A N 1
ATOM 1445 C CA . ILE A 1 187 ? -6.09 -11.336 5.824 1 91 187 ILE A CA 1
ATOM 1446 C C . ILE A 1 187 ? -5.426 -12.711 5.832 1 91 187 ILE A C 1
ATOM 1448 O O . ILE A 1 187 ? -5.215 -13.312 4.777 1 91 187 ILE A O 1
ATOM 1452 N N . ILE A 1 188 ? -5.23 -13.227 6.977 1 89 188 ILE A N 1
ATOM 1453 C CA . ILE A 1 188 ? -4.508 -14.484 7.145 1 89 188 ILE A CA 1
ATOM 1454 C C . ILE A 1 188 ? -5.309 -15.633 6.523 1 89 188 ILE A C 1
ATOM 1456 O O . ILE A 1 188 ? -4.762 -16.438 5.773 1 89 188 ILE A O 1
ATOM 1460 N N . ILE A 1 189 ? -6.543 -15.641 6.754 1 86.88 189 ILE A N 1
ATOM 1461 C CA . ILE A 1 189 ? -7.355 -16.766 6.312 1 86.88 189 ILE A CA 1
ATOM 1462 C C . ILE A 1 189 ? -7.637 -16.641 4.816 1 86.88 189 ILE A C 1
ATOM 1464 O O . ILE A 1 189 ? -7.859 -17.656 4.141 1 86.88 189 ILE A O 1
ATOM 1468 N N . SER A 1 190 ? -7.613 -15.445 4.348 1 86.56 190 SER A N 1
ATOM 1469 C CA . SER A 1 190 ? -7.938 -15.227 2.941 1 86.56 190 SER A CA 1
ATOM 1470 C C . SER A 1 190 ? -6.691 -15.305 2.066 1 86.56 190 SER A C 1
ATOM 1472 O O . SER A 1 190 ? -6.789 -15.383 0.841 1 86.56 190 SER A O 1
ATOM 1474 N N . MET A 1 191 ? -5.562 -15.227 2.629 1 82.94 191 MET A N 1
ATOM 1475 C CA . MET A 1 191 ? -4.312 -15.172 1.872 1 82.94 191 MET A CA 1
ATOM 1476 C C . MET A 1 191 ? -4.133 -16.422 1.024 1 82.94 191 MET A C 1
ATOM 1478 O O . MET A 1 191 ? -3.564 -16.359 -0.068 1 82.94 191 MET A O 1
ATOM 1482 N N . GLN A 1 192 ? -4.578 -17.484 1.519 1 76.44 192 GLN A N 1
ATOM 1483 C CA . GLN A 1 192 ? -4.457 -18.734 0.751 1 76.44 192 GLN A CA 1
ATOM 1484 C C . GLN A 1 192 ? -5.355 -18.703 -0.484 1 76.44 192 GLN A C 1
ATOM 1486 O O . GLN A 1 192 ? -5.016 -19.266 -1.519 1 76.44 192 GLN A O 1
ATOM 1491 N N . ALA A 1 193 ? -6.438 -18.031 -0.334 1 73.69 193 ALA A N 1
ATOM 1492 C CA . ALA A 1 193 ? -7.414 -18 -1.419 1 73.69 193 ALA A CA 1
ATOM 1493 C C . ALA A 1 193 ? -7.016 -16.984 -2.486 1 73.69 193 ALA A C 1
ATOM 1495 O O . ALA A 1 193 ? -6.934 -17.328 -3.672 1 73.69 193 ALA A O 1
ATOM 1496 N N . VAL A 1 194 ? -6.746 -15.789 -2.057 1 74.94 194 VAL A N 1
ATOM 1497 C CA . VAL A 1 194 ? -6.637 -14.727 -3.045 1 74.94 194 VAL A CA 1
ATOM 1498 C C . VAL A 1 194 ? -5.215 -14.172 -3.059 1 74.94 194 VAL A C 1
ATOM 1500 O O . VAL A 1 194 ? -4.824 -13.469 -3.99 1 74.94 194 VAL A O 1
ATOM 1503 N N . GLY A 1 195 ? -4.414 -14.609 -2.121 1 75.56 195 GLY A N 1
ATOM 1504 C CA . GLY A 1 195 ? -3.045 -14.117 -2.066 1 75.56 195 GLY A CA 1
ATOM 1505 C C . GLY A 1 195 ? -2.922 -12.781 -1.357 1 75.56 195 GLY A C 1
ATOM 1506 O O . GLY A 1 195 ? -3.91 -12.062 -1.204 1 75.56 195 GLY A O 1
ATOM 1507 N N . VAL A 1 196 ? -1.746 -12.375 -1.016 1 74.75 196 VAL A N 1
ATOM 1508 C CA . VAL A 1 196 ? -1.441 -11.18 -0.238 1 74.75 196 VAL A CA 1
ATOM 1509 C C . VAL A 1 196 ? -1.725 -9.93 -1.073 1 74.75 196 VAL A C 1
ATOM 1511 O O . VAL A 1 196 ? -2.223 -8.93 -0.556 1 74.75 196 VAL A O 1
ATOM 1514 N N . ILE A 1 197 ? -1.483 -10.094 -2.273 1 69.88 197 ILE A N 1
ATOM 1515 C CA . ILE A 1 197 ? -1.527 -8.93 -3.158 1 69.88 197 ILE A CA 1
ATOM 1516 C C . ILE A 1 197 ? -2.979 -8.516 -3.398 1 69.88 197 ILE A C 1
ATOM 1518 O O . ILE A 1 197 ? -3.285 -7.328 -3.484 1 69.88 197 ILE A O 1
ATOM 1522 N N . LEU A 1 198 ? -3.844 -9.484 -3.326 1 74.12 198 LEU A N 1
ATOM 1523 C CA . LEU A 1 198 ? -5.164 -9.18 -3.865 1 74.12 198 LEU A CA 1
ATOM 1524 C C . LEU A 1 198 ? -6.207 -9.141 -2.752 1 74.12 198 LEU A C 1
ATOM 1526 O O . LEU A 1 198 ? -7.367 -8.797 -2.994 1 74.12 198 LEU A O 1
ATOM 1530 N N . ILE A 1 199 ? -5.746 -9.352 -1.617 1 84.62 199 ILE A N 1
ATOM 1531 C CA . ILE A 1 199 ? -6.695 -9.383 -0.512 1 84.62 199 ILE A CA 1
ATOM 1532 C C . ILE A 1 199 ? -7.289 -7.996 -0.296 1 84.62 199 ILE A C 1
ATOM 1534 O O . ILE A 1 199 ? -8.477 -7.859 -0.002 1 84.62 199 ILE A O 1
ATOM 1538 N N . VAL A 1 200 ? -6.473 -7.027 -0.423 1 84.81 200 VAL A N 1
ATOM 1539 C CA . VAL A 1 200 ? -6.93 -5.656 -0.225 1 84.81 200 VAL A CA 1
ATOM 1540 C C . VAL A 1 200 ? -7.996 -5.312 -1.259 1 84.81 200 VAL A C 1
ATOM 1542 O O . VAL A 1 200 ? -8.969 -4.613 -0.952 1 84.81 200 VAL A O 1
ATOM 1545 N N . ALA A 1 201 ? -7.812 -5.844 -2.412 1 86.25 201 ALA A N 1
ATOM 1546 C CA . ALA A 1 201 ? -8.773 -5.574 -3.48 1 86.25 201 ALA A CA 1
ATOM 1547 C C . ALA A 1 201 ? -10.141 -6.16 -3.148 1 86.25 201 ALA A C 1
ATOM 1549 O O . ALA A 1 201 ? -11.172 -5.547 -3.436 1 86.25 201 ALA A O 1
ATOM 1550 N N . LEU A 1 202 ? -10.078 -7.305 -2.623 1 89.12 202 LEU A N 1
ATOM 1551 C CA . LEU A 1 202 ? -11.344 -7.957 -2.285 1 89.12 202 LEU A CA 1
ATOM 1552 C C . LEU A 1 202 ? -11.984 -7.301 -1.072 1 89.12 202 LEU A C 1
ATOM 1554 O O . LEU A 1 202 ? -13.219 -7.266 -0.959 1 89.12 202 LEU A O 1
ATOM 1558 N N . MET A 1 203 ? -11.148 -6.77 -0.23 1 92.81 203 MET A N 1
ATOM 1559 C CA . MET A 1 203 ? -11.664 -6.109 0.968 1 92.81 203 MET A CA 1
ATOM 1560 C C . MET A 1 203 ? -12.258 -4.746 0.626 1 92.81 203 MET A C 1
ATOM 1562 O O . MET A 1 203 ? -13.344 -4.402 1.101 1 92.81 203 MET A O 1
ATOM 1566 N N . VAL A 1 204 ? -11.656 -4.047 -0.24 1 93.19 204 VAL A N 1
ATOM 1567 C CA . VAL A 1 204 ? -12 -2.643 -0.434 1 93.19 204 VAL A CA 1
ATOM 1568 C C . VAL A 1 204 ? -12.867 -2.486 -1.681 1 93.19 204 VAL A C 1
ATOM 1570 O O . VAL A 1 204 ? -13.828 -1.72 -1.681 1 93.19 204 VAL A O 1
ATOM 1573 N N . GLY A 1 205 ? -12.609 -3.223 -2.695 1 93.38 205 GLY A N 1
ATOM 1574 C CA . GLY A 1 205 ? -13.336 -3.084 -3.951 1 93.38 205 GLY A CA 1
ATOM 1575 C C . GLY A 1 205 ? -14.836 -3.209 -3.793 1 93.38 205 GLY A C 1
ATOM 1576 O O . GLY A 1 205 ? -15.57 -2.244 -4.012 1 93.38 205 GLY A O 1
ATOM 1577 N N . PRO A 1 206 ? -15.234 -4.34 -3.428 1 95.31 206 PRO A N 1
ATOM 1578 C CA . PRO A 1 206 ? -16.672 -4.547 -3.238 1 95.31 206 PRO A CA 1
ATOM 1579 C C . PRO A 1 206 ? -17.266 -3.625 -2.176 1 95.31 206 PRO A C 1
ATOM 1581 O O . PRO A 1 206 ? -18.406 -3.178 -2.312 1 95.31 206 PRO A O 1
ATOM 1584 N N . ALA A 1 207 ? -16.469 -3.373 -1.154 1 96.31 207 ALA A N 1
ATOM 1585 C CA . ALA A 1 207 ? -16.922 -2.465 -0.105 1 96.31 207 ALA A CA 1
ATOM 1586 C C . ALA A 1 207 ? -17.188 -1.068 -0.664 1 96.31 207 ALA A C 1
ATOM 1588 O O . ALA A 1 207 ? -18.094 -0.372 -0.209 1 96.31 207 ALA A O 1
ATOM 1589 N N . LEU A 1 208 ? -16.422 -0.661 -1.615 1 95.81 208 LEU A N 1
ATOM 1590 C CA . LEU A 1 208 ? -16.578 0.656 -2.223 1 95.81 208 LEU A CA 1
ATOM 1591 C C . LEU A 1 208 ? -17.859 0.722 -3.039 1 95.81 208 LEU A C 1
ATOM 1593 O O . LEU A 1 208 ? -18.5 1.772 -3.111 1 95.81 208 LEU A O 1
ATOM 1597 N N . VAL A 1 209 ? -18.203 -0.378 -3.646 1 95.44 209 VAL A N 1
ATOM 1598 C CA . VAL A 1 209 ? -19.484 -0.426 -4.352 1 95.44 209 VAL A CA 1
ATOM 1599 C C . VAL A 1 209 ? -20.625 -0.176 -3.365 1 95.44 209 VAL A C 1
ATOM 1601 O O . VAL A 1 209 ? -21.531 0.604 -3.648 1 95.44 209 VAL A O 1
ATOM 1604 N N . GLY A 1 210 ? -20.516 -0.859 -2.244 1 95.44 210 GLY A N 1
ATOM 1605 C CA . GLY A 1 210 ? -21.5 -0.62 -1.202 1 95.44 210 GLY A CA 1
ATOM 1606 C C . GLY A 1 210 ? -21.484 0.807 -0.684 1 95.44 210 GLY A C 1
ATOM 1607 O O . GLY A 1 210 ? -22.547 1.381 -0.401 1 95.44 210 GLY A O 1
ATOM 1608 N N . TYR A 1 211 ? -20.328 1.33 -0.579 1 94.62 211 TYR A N 1
ATOM 1609 C CA . TYR A 1 211 ? -20.156 2.689 -0.077 1 94.62 211 TYR A CA 1
ATOM 1610 C C . TYR A 1 211 ? -20.859 3.695 -0.984 1 94.62 211 TYR A C 1
ATOM 1612 O O . TYR A 1 211 ? -21.422 4.68 -0.507 1 94.62 211 TYR A O 1
ATOM 1620 N N . VAL A 1 212 ? -20.844 3.486 -2.305 1 93.5 212 VAL A N 1
ATOM 1621 C CA . VAL A 1 212 ? -21.422 4.402 -3.281 1 93.5 212 VAL A CA 1
ATOM 1622 C C . VAL A 1 212 ? -22.938 4.215 -3.328 1 93.5 212 VAL A C 1
ATOM 1624 O O . VAL A 1 212 ? -23.688 5.184 -3.508 1 93.5 212 VAL A O 1
ATOM 1627 N N . LEU A 1 213 ? -23.406 3.035 -3.033 1 94.31 213 LEU A N 1
ATOM 1628 C CA . LEU A 1 213 ? -24.812 2.719 -3.271 1 94.31 213 LEU A CA 1
ATOM 1629 C C . LEU A 1 213 ? -25.609 2.799 -1.979 1 94.31 213 LEU A C 1
ATOM 1631 O O . LEU A 1 213 ? -26.828 2.977 -2.01 1 94.31 213 LEU A O 1
ATOM 1635 N N . ALA A 1 214 ? -24.891 2.648 -0.89 1 93.19 214 ALA A N 1
ATOM 1636 C CA . ALA A 1 214 ? -25.625 2.531 0.366 1 93.19 214 ALA A CA 1
ATOM 1637 C C . ALA A 1 214 ? -25.406 3.76 1.246 1 93.19 214 ALA A C 1
ATOM 1639 O O . ALA A 1 214 ? -24.359 4.406 1.175 1 93.19 214 ALA A O 1
ATOM 1640 N N . LYS A 1 215 ? -26.406 4 2.152 1 91.31 215 LYS A N 1
ATOM 1641 C CA . LYS A 1 215 ? -26.328 5.121 3.084 1 91.31 215 LYS A CA 1
ATOM 1642 C C . LYS A 1 215 ? -26.047 4.637 4.504 1 91.31 215 LYS A C 1
ATOM 1644 O O . LYS A 1 215 ? -25.609 5.418 5.355 1 91.31 215 LYS A O 1
ATOM 1649 N N . GLU A 1 216 ? -26.312 3.33 4.617 1 95 216 GLU A N 1
ATOM 1650 C CA . GLU A 1 216 ? -26.078 2.734 5.93 1 95 216 GLU A CA 1
ATOM 1651 C C . GLU A 1 216 ? -25.016 1.646 5.863 1 95 216 GLU A C 1
ATOM 1653 O O . GLU A 1 216 ? -24.891 0.958 4.848 1 95 216 GLU A O 1
ATOM 1658 N N . LEU A 1 217 ? -24.391 1.445 6.977 1 95.5 217 LEU A N 1
ATOM 1659 C CA . LEU A 1 217 ? -23.234 0.547 7.02 1 95.5 217 LEU A CA 1
ATOM 1660 C C . LEU A 1 217 ? -23.672 -0.893 6.754 1 95.5 217 LEU A C 1
ATOM 1662 O O . LEU A 1 217 ? -22.969 -1.63 6.051 1 95.5 217 LEU A O 1
ATOM 1666 N N . HIS A 1 218 ? -24.797 -1.305 7.355 1 94.81 218 HIS A N 1
ATOM 1667 C CA . HIS A 1 218 ? -25.203 -2.689 7.168 1 94.81 218 HIS A CA 1
ATOM 1668 C C . HIS A 1 218 ? -25.562 -2.965 5.707 1 94.81 218 HIS A C 1
ATOM 1670 O O . HIS A 1 218 ? -25.328 -4.066 5.207 1 94.81 218 HIS A O 1
ATOM 1676 N N . TRP A 1 219 ? -26.078 -2.053 5.012 1 95.31 219 TRP A N 1
ATOM 1677 C CA . TRP A 1 219 ? -26.359 -2.197 3.588 1 95.31 219 TRP A CA 1
ATOM 1678 C C . TRP A 1 219 ? -25.078 -2.156 2.773 1 95.31 219 TRP A C 1
ATOM 1680 O O . TRP A 1 219 ? -24.953 -2.85 1.761 1 95.31 219 TRP A O 1
ATOM 1690 N N . MET A 1 220 ? -24.203 -1.298 3.223 1 95.94 220 MET A N 1
ATOM 1691 C CA . MET A 1 220 ? -22.891 -1.266 2.582 1 95.94 220 MET A CA 1
ATOM 1692 C C . MET A 1 220 ? -22.234 -2.637 2.633 1 95.94 220 MET A C 1
ATOM 1694 O O . MET A 1 220 ? -21.688 -3.109 1.629 1 95.94 220 MET A O 1
ATOM 1698 N N . MET A 1 221 ? -22.391 -3.252 3.762 1 97 221 MET A N 1
ATOM 1699 C CA . MET A 1 221 ? -21.781 -4.566 3.961 1 97 221 MET A CA 1
ATOM 1700 C C . MET A 1 221 ? -22.5 -5.625 3.133 1 97 221 MET A C 1
ATOM 1702 O O . MET A 1 221 ? -21.859 -6.504 2.549 1 97 221 MET A O 1
ATOM 1706 N N . ALA A 1 222 ? -23.797 -5.535 3.088 1 97.06 222 ALA A N 1
ATOM 1707 C CA . ALA A 1 222 ? -24.578 -6.508 2.342 1 97.06 222 ALA A CA 1
ATOM 1708 C C . ALA A 1 222 ? -24.312 -6.406 0.844 1 97.06 222 ALA A C 1
ATOM 1710 O O . ALA A 1 222 ? -24.078 -7.418 0.177 1 97.06 222 ALA A O 1
ATOM 1711 N N . ILE A 1 223 ? -24.375 -5.234 0.356 1 97.69 223 ILE A N 1
ATOM 1712 C CA . ILE A 1 223 ? -24.109 -5.008 -1.061 1 97.69 223 ILE A CA 1
ATOM 1713 C C . ILE A 1 223 ? -22.672 -5.406 -1.388 1 97.69 223 ILE A C 1
ATOM 1715 O O . ILE A 1 223 ? -22.422 -6.066 -2.398 1 97.69 223 ILE A O 1
ATOM 1719 N N . GLY A 1 224 ? -21.734 -4.961 -0.53 1 97.69 224 GLY A N 1
ATOM 1720 C CA . GLY A 1 224 ? -20.359 -5.352 -0.713 1 97.69 224 GLY A CA 1
ATOM 1721 C C . GLY A 1 224 ? -20.156 -6.855 -0.759 1 97.69 224 GLY A C 1
ATOM 1722 O O . GLY A 1 224 ? -19.438 -7.367 -1.617 1 97.69 224 GLY A O 1
ATOM 1723 N N . SER A 1 225 ? -20.812 -7.484 0.165 1 97.38 225 SER A N 1
ATOM 1724 C CA . SER A 1 225 ? -20.719 -8.938 0.207 1 97.38 225 SER A CA 1
ATOM 1725 C C . SER A 1 225 ? -21.281 -9.562 -1.064 1 97.38 225 SER A C 1
ATOM 1727 O O . SER A 1 225 ? -20.734 -10.531 -1.584 1 97.38 225 SER A O 1
ATOM 1729 N N . GLY A 1 226 ? -22.344 -9.07 -1.482 1 97.69 226 GLY A N 1
ATOM 1730 C CA . GLY A 1 226 ? -22.906 -9.547 -2.738 1 97.69 226 GLY A CA 1
ATOM 1731 C C . GLY A 1 226 ? -21.953 -9.383 -3.912 1 97.69 226 GLY A C 1
ATOM 1732 O O . GLY A 1 226 ? -21.781 -10.312 -4.707 1 97.69 226 GLY A O 1
ATOM 1733 N N . VAL A 1 227 ? -21.406 -8.25 -4.02 1 97.19 227 VAL A N 1
ATOM 1734 C CA . VAL A 1 227 ? -20.453 -7.957 -5.09 1 97.19 227 VAL A CA 1
ATOM 1735 C C . VAL A 1 227 ? -19.203 -8.836 -4.938 1 97.19 227 VAL A C 1
ATOM 1737 O O . VAL A 1 227 ? -18.641 -9.305 -5.93 1 97.19 227 VAL A O 1
ATOM 1740 N N . GLY A 1 228 ? -18.766 -8.992 -3.674 1 96.31 228 GLY A N 1
ATOM 1741 C CA . GLY A 1 228 ? -17.641 -9.867 -3.42 1 96.31 228 GLY A CA 1
ATOM 1742 C C . GLY A 1 228 ? -17.875 -11.289 -3.881 1 96.31 228 GLY A C 1
ATOM 1743 O O . GLY A 1 228 ? -17 -11.891 -4.523 1 96.31 228 GLY A O 1
ATOM 1744 N N . VAL A 1 229 ? -19.047 -11.75 -3.596 1 96.31 229 VAL A N 1
ATOM 1745 C CA . VAL A 1 229 ? -19.391 -13.117 -3.98 1 96.31 229 VAL A CA 1
ATOM 1746 C C . VAL A 1 229 ? -19.5 -13.211 -5.5 1 96.31 229 VAL A C 1
ATOM 1748 O O . VAL A 1 229 ? -18.969 -14.141 -6.109 1 96.31 229 VAL A O 1
ATOM 1751 N N . LEU A 1 230 ? -20.109 -12.305 -6.066 1 96.81 230 LEU A N 1
ATOM 1752 C CA . LEU A 1 230 ? -20.266 -12.289 -7.516 1 96.81 230 LEU A CA 1
ATOM 1753 C C . LEU A 1 230 ? -18.891 -12.211 -8.203 1 96.81 230 LEU A C 1
ATOM 1755 O O . LEU A 1 230 ? -18.656 -12.883 -9.211 1 96.81 230 LEU A O 1
ATOM 1759 N N . SER A 1 231 ? -18.078 -11.367 -7.703 1 95.25 231 SER A N 1
ATOM 1760 C CA . SER A 1 231 ? -16.75 -11.219 -8.273 1 95.25 231 SER A CA 1
ATOM 1761 C C . SER A 1 231 ? -15.93 -12.492 -8.109 1 95.25 231 SER A C 1
ATOM 1763 O O . SER A 1 231 ? -15.172 -12.867 -9.008 1 95.25 231 SER A O 1
ATOM 1765 N N . SER A 1 232 ? -16.062 -13.109 -6.949 1 93.56 232 SER A N 1
ATOM 1766 C CA . SER A 1 232 ? -15.336 -14.359 -6.711 1 93.56 232 SER A CA 1
ATOM 1767 C C . SER A 1 232 ? -15.805 -15.461 -7.648 1 93.56 232 SER A C 1
ATOM 1769 O O . SER A 1 232 ? -14.992 -16.172 -8.242 1 93.56 232 SER A O 1
ATOM 1771 N N . VAL A 1 233 ? -17.094 -15.602 -7.801 1 93.44 233 VAL A N 1
ATOM 1772 C CA . VAL A 1 233 ? -17.656 -16.641 -8.664 1 93.44 233 VAL A CA 1
ATOM 1773 C C . VAL A 1 233 ? -17.266 -16.375 -10.117 1 93.44 233 VAL A C 1
ATOM 1775 O O . VAL A 1 233 ? -16.797 -17.266 -10.812 1 93.44 233 VAL A O 1
ATOM 1778 N N . ALA A 1 234 ? -17.469 -15.195 -10.523 1 94.56 234 ALA A N 1
ATOM 1779 C CA . ALA A 1 234 ? -17.125 -14.828 -11.898 1 94.56 234 ALA A CA 1
ATOM 1780 C C . ALA A 1 234 ? -15.641 -15.008 -12.172 1 94.56 234 ALA A C 1
ATOM 1782 O O . ALA A 1 234 ? -15.242 -15.461 -13.25 1 94.56 234 ALA A O 1
ATOM 1783 N N . GLY A 1 235 ? -14.867 -14.562 -11.195 1 92.19 235 GLY A N 1
ATOM 1784 C CA . GLY A 1 235 ? -13.43 -14.695 -11.344 1 92.19 235 GLY A CA 1
ATOM 1785 C C . GLY A 1 235 ? -12.969 -16.141 -11.43 1 92.19 235 GLY A C 1
ATOM 1786 O O . GLY A 1 235 ? -12.133 -16.484 -12.273 1 92.19 235 GLY A O 1
ATOM 1787 N N . ILE A 1 236 ? -13.523 -16.969 -10.609 1 90.38 236 ILE A N 1
ATOM 1788 C CA . ILE A 1 236 ? -13.133 -18.375 -10.578 1 90.38 236 ILE A CA 1
ATOM 1789 C C . ILE A 1 236 ? -13.555 -19.062 -11.875 1 90.38 236 ILE A C 1
ATOM 1791 O O . ILE A 1 236 ? -12.773 -19.812 -12.477 1 90.38 236 ILE A O 1
ATOM 1795 N N . TYR A 1 237 ? -14.734 -18.812 -12.328 1 91.69 237 TYR A N 1
ATOM 1796 C CA . TYR A 1 237 ? -15.219 -19.406 -13.57 1 91.69 237 TYR A CA 1
ATOM 1797 C C . TYR A 1 237 ? -14.414 -18.922 -14.766 1 91.69 237 TYR A C 1
ATOM 1799 O O . TYR A 1 237 ? -14.055 -19.703 -15.648 1 91.69 237 TYR A O 1
ATOM 1807 N N . SER A 1 238 ? -14.188 -17.656 -14.789 1 91.88 238 SER A N 1
ATOM 1808 C CA . SER A 1 238 ? -13.391 -17.109 -15.883 1 91.88 238 SER A CA 1
ATOM 1809 C C . SER A 1 238 ? -11.984 -17.688 -15.891 1 91.88 238 SER A C 1
ATOM 1811 O O . SER A 1 238 ? -11.406 -17.938 -16.953 1 91.88 238 SER A O 1
ATOM 1813 N N . SER A 1 239 ? -11.438 -17.812 -14.688 1 89.12 239 SER A N 1
ATOM 1814 C CA . SER A 1 239 ? -10.102 -18.391 -14.57 1 89.12 239 SER A CA 1
ATOM 1815 C C . SER A 1 239 ? -10.07 -19.812 -15.109 1 89.12 239 SER A C 1
ATOM 1817 O O . SER A 1 239 ? -9.117 -20.203 -15.781 1 89.12 239 SER A O 1
ATOM 1819 N N . TYR A 1 240 ? -11.086 -20.562 -14.836 1 85.19 240 TYR A N 1
ATOM 1820 C CA . TYR A 1 240 ? -11.164 -21.953 -15.266 1 85.19 240 TYR A CA 1
ATOM 1821 C C . TYR A 1 240 ? -11.234 -22.062 -16.781 1 85.19 240 TYR A C 1
ATOM 1823 O O . TYR A 1 240 ? -10.555 -22.906 -17.391 1 85.19 240 TYR A O 1
ATOM 1831 N N . TYR A 1 241 ? -11.898 -21.266 -17.406 1 88.75 241 TYR A N 1
ATOM 1832 C CA . TYR A 1 241 ? -12.109 -21.375 -18.844 1 88.75 241 TYR A CA 1
ATOM 1833 C C . TYR A 1 241 ? -10.984 -20.688 -19.625 1 88.75 241 TYR A C 1
ATOM 1835 O O . TYR A 1 241 ? -10.609 -21.125 -20.703 1 88.75 241 TYR A O 1
ATOM 1843 N N . LEU A 1 242 ? -10.375 -19.656 -19.047 1 89.88 242 LEU A N 1
ATOM 1844 C CA . LEU A 1 242 ? -9.383 -18.875 -19.781 1 89.88 242 LEU A CA 1
ATOM 1845 C C . LEU A 1 242 ? -7.969 -19.25 -19.359 1 89.88 242 LEU A C 1
ATOM 1847 O O . LEU A 1 242 ? -6.996 -18.797 -19.969 1 89.88 242 LEU A O 1
ATOM 1851 N N . ASN A 1 243 ? -7.832 -20.031 -18.328 1 89 243 ASN A N 1
ATOM 1852 C CA . ASN A 1 243 ? -6.527 -20.422 -17.812 1 89 243 ASN A CA 1
ATOM 1853 C C . ASN A 1 243 ? -5.68 -19.219 -17.422 1 89 243 ASN A C 1
ATOM 1855 O O . ASN A 1 243 ? -4.535 -19.094 -17.875 1 89 243 ASN A O 1
ATOM 1859 N N . LEU A 1 244 ? -6.324 -18.312 -16.797 1 88.56 244 LEU A N 1
ATOM 1860 C CA . LEU A 1 244 ? -5.68 -17.109 -16.266 1 88.56 244 LEU A CA 1
ATOM 1861 C C . LEU A 1 244 ? -5.703 -17.109 -14.742 1 88.56 244 LEU A C 1
ATOM 1863 O O . LEU A 1 244 ? -6.484 -17.844 -14.133 1 88.56 244 LEU A O 1
ATOM 1867 N N . PRO A 1 245 ? -4.82 -16.359 -14.18 1 85.56 245 PRO A N 1
ATOM 1868 C CA . PRO A 1 245 ? -4.809 -16.344 -12.719 1 85.56 245 PRO A CA 1
ATOM 1869 C C . PRO A 1 245 ? -6.137 -15.875 -12.125 1 85.56 245 PRO A C 1
ATOM 1871 O O . PRO A 1 245 ? -6.688 -14.859 -12.555 1 85.56 245 PRO A O 1
ATOM 1874 N N . THR A 1 246 ? -6.617 -16.594 -11.141 1 86.94 246 THR A N 1
ATOM 1875 C CA . THR A 1 246 ? -7.941 -16.391 -10.562 1 86.94 246 THR A CA 1
ATOM 1876 C C . THR A 1 246 ? -7.992 -15.062 -9.805 1 86.94 246 THR A C 1
ATOM 1878 O O . THR A 1 246 ? -8.977 -14.328 -9.906 1 86.94 246 THR A O 1
ATOM 1881 N N . GLY A 1 247 ? -6.938 -14.734 -9.062 1 86.62 247 GLY A N 1
ATOM 1882 C CA . GLY A 1 247 ? -6.906 -13.531 -8.242 1 86.62 247 GLY A CA 1
ATOM 1883 C C . GLY A 1 247 ? -7.172 -12.266 -9.031 1 86.62 247 GLY A C 1
ATOM 1884 O O . GLY A 1 247 ? -8.148 -11.555 -8.766 1 86.62 247 GLY A O 1
ATOM 1885 N N . PRO A 1 248 ? -6.34 -12.062 -10.023 1 89.44 248 PRO A N 1
ATOM 1886 C CA . PRO A 1 248 ? -6.516 -10.867 -10.844 1 89.44 248 PRO A CA 1
ATOM 1887 C C . PRO A 1 248 ? -7.895 -10.797 -11.5 1 89.44 248 PRO A C 1
ATOM 1889 O O . PRO A 1 248 ? -8.469 -9.719 -11.625 1 89.44 248 PRO A O 1
ATOM 1892 N N . LEU A 1 249 ? -8.422 -11.875 -11.859 1 91.81 249 LEU A N 1
ATOM 1893 C CA . LEU A 1 249 ? -9.727 -11.883 -12.516 1 91.81 249 LEU A CA 1
ATOM 1894 C C . LEU A 1 249 ? -10.828 -11.508 -11.523 1 91.81 249 LEU A C 1
ATOM 1896 O O . LEU A 1 249 ? -11.789 -10.82 -11.891 1 91.81 249 LEU A O 1
ATOM 1900 N N . ILE A 1 250 ? -10.727 -11.953 -10.328 1 90.75 250 ILE A N 1
ATOM 1901 C CA . ILE A 1 250 ? -11.688 -11.594 -9.297 1 90.75 250 ILE A CA 1
ATOM 1902 C C . ILE A 1 250 ? -11.688 -10.078 -9.094 1 90.75 250 ILE A C 1
ATOM 1904 O O . ILE A 1 250 ? -12.742 -9.445 -9.086 1 90.75 250 ILE A O 1
ATOM 1908 N N . ILE A 1 251 ? -10.531 -9.555 -9.055 1 91.12 251 ILE A N 1
ATOM 1909 C CA . ILE A 1 251 ? -10.375 -8.133 -8.781 1 91.12 251 ILE A CA 1
ATOM 1910 C C . ILE A 1 251 ? -10.875 -7.312 -9.969 1 91.12 251 ILE A C 1
ATOM 1912 O O . ILE A 1 251 ? -11.531 -6.281 -9.789 1 91.12 251 ILE A O 1
ATOM 1916 N N . LEU A 1 252 ? -10.555 -7.746 -11.117 1 94.06 252 LEU A N 1
ATOM 191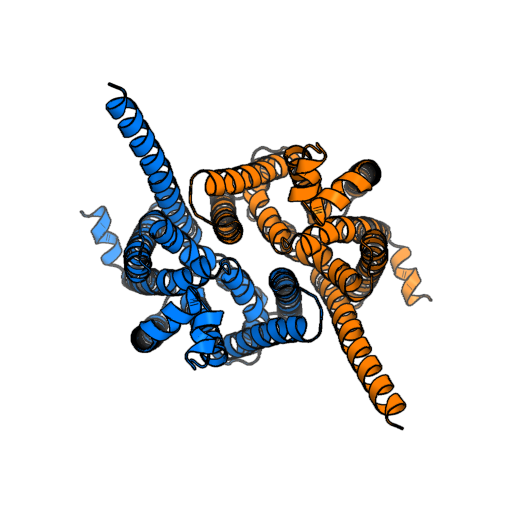7 C CA . LEU A 1 252 ? -10.969 -7.008 -12.305 1 94.06 252 LEU A CA 1
ATOM 1918 C C . LEU A 1 252 ? -12.484 -7.047 -12.469 1 94.06 252 LEU A C 1
ATOM 1920 O O . LEU A 1 252 ? -13.078 -6.086 -12.961 1 94.06 252 LEU A O 1
ATOM 1924 N N . THR A 1 253 ? -13.047 -8.117 -12.07 1 94.31 253 THR A N 1
ATOM 1925 C CA . THR A 1 253 ? -14.508 -8.18 -12.086 1 94.31 253 THR A CA 1
ATOM 1926 C C . THR A 1 253 ? -15.094 -7.18 -11.094 1 94.31 253 THR A C 1
ATOM 1928 O O . THR A 1 253 ? -16.047 -6.465 -11.414 1 94.31 253 THR A O 1
ATOM 1931 N N . ALA A 1 254 ? -14.547 -7.172 -9.867 1 93.31 254 ALA A N 1
ATOM 1932 C CA . ALA A 1 254 ? -15 -6.203 -8.875 1 93.31 254 ALA A CA 1
ATOM 1933 C C . ALA A 1 254 ? -14.805 -4.773 -9.367 1 93.31 254 ALA A C 1
ATOM 1935 O O . ALA A 1 254 ? -15.656 -3.91 -9.133 1 93.31 254 ALA A O 1
ATOM 1936 N N . THR A 1 255 ? -13.703 -4.543 -10.023 1 93.06 255 THR A N 1
ATOM 1937 C CA . THR A 1 255 ? -13.398 -3.232 -10.594 1 93.06 255 THR A CA 1
ATOM 1938 C C . THR A 1 255 ? -14.438 -2.848 -11.648 1 93.06 255 THR A C 1
ATOM 1940 O O . THR A 1 255 ? -14.922 -1.716 -11.664 1 93.06 255 THR A O 1
ATOM 1943 N N . LEU A 1 256 ? -14.688 -3.748 -12.461 1 95.44 256 LEU A N 1
ATOM 1944 C CA . LEU A 1 256 ? -15.672 -3.506 -13.508 1 95.44 256 LEU A CA 1
ATOM 1945 C C . LEU A 1 256 ? -17.031 -3.15 -12.914 1 95.44 256 LEU A C 1
ATOM 1947 O O . LEU A 1 256 ? -17.719 -2.246 -13.406 1 95.44 256 LEU A O 1
ATOM 1951 N N . ILE A 1 257 ? -17.391 -3.787 -11.906 1 95.5 257 ILE A N 1
ATOM 1952 C CA . ILE A 1 257 ? -18.672 -3.535 -11.258 1 95.5 257 ILE A CA 1
ATOM 1953 C C . ILE A 1 257 ? -18.688 -2.127 -10.672 1 95.5 257 ILE A C 1
ATOM 1955 O O . ILE A 1 257 ? -19.656 -1.388 -10.836 1 95.5 257 ILE A O 1
ATOM 1959 N N . LEU A 1 258 ? -17.641 -1.785 -10.008 1 93.75 258 LEU A N 1
ATOM 1960 C CA . LEU A 1 258 ? -17.594 -0.452 -9.422 1 93.75 258 LEU A CA 1
ATOM 1961 C C . LEU A 1 258 ? -17.656 0.623 -10.5 1 93.75 258 LEU A C 1
ATOM 1963 O O . LEU A 1 258 ? -18.375 1.617 -10.344 1 93.75 258 LEU A O 1
ATOM 1967 N N . VAL A 1 259 ? -16.922 0.453 -11.539 1 94.06 259 VAL A N 1
ATOM 1968 C CA . VAL A 1 259 ? -16.891 1.434 -12.625 1 94.06 259 VAL A CA 1
ATOM 1969 C C . VAL A 1 259 ? -18.281 1.562 -13.242 1 94.06 259 VAL A C 1
ATOM 1971 O O . VAL A 1 259 ? -18.75 2.672 -13.516 1 94.06 259 VAL A O 1
ATOM 1974 N N . LEU A 1 260 ? -18.922 0.489 -13.406 1 95 260 LEU A N 1
ATOM 1975 C CA . LEU A 1 260 ? -20.266 0.497 -13.984 1 95 260 LEU A CA 1
ATOM 1976 C C . LEU A 1 260 ? -21.25 1.188 -13.047 1 95 260 LEU A C 1
ATOM 1978 O O . LEU A 1 260 ? -22.141 1.915 -13.5 1 95 260 LEU A O 1
ATOM 1982 N N . VAL A 1 261 ? -21.125 0.916 -11.797 1 93.81 261 VAL A N 1
ATOM 1983 C CA . VAL A 1 261 ? -22.016 1.523 -10.812 1 93.81 261 VAL A CA 1
ATOM 1984 C C .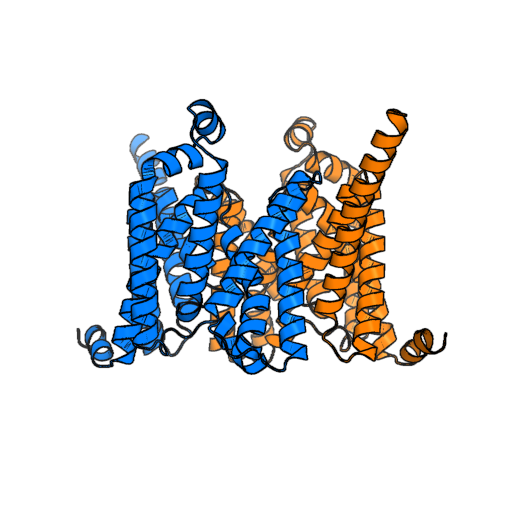 VAL A 1 261 ? -21.797 3.035 -10.789 1 93.81 261 VAL A C 1
ATOM 1986 O O . VAL A 1 261 ? -22.766 3.803 -10.766 1 93.81 261 VAL A O 1
ATOM 1989 N N . VAL A 1 262 ? -20.578 3.48 -10.844 1 92.44 262 VAL A N 1
ATOM 1990 C CA . VAL A 1 262 ? -20.266 4.906 -10.789 1 92.44 262 VAL A CA 1
ATOM 1991 C C . VAL A 1 262 ? -20.75 5.59 -12.07 1 92.44 262 VAL A C 1
ATOM 1993 O O . VAL A 1 262 ? -21.375 6.648 -12.016 1 92.44 262 VAL A O 1
ATOM 1996 N N . LEU A 1 263 ? -20.422 5 -13.164 1 92.62 263 LEU A N 1
ATOM 1997 C CA . LEU A 1 263 ? -20.859 5.562 -14.438 1 92.62 263 LEU A CA 1
ATOM 1998 C C . LEU A 1 263 ? -22.375 5.555 -14.547 1 92.62 263 LEU A C 1
ATOM 2000 O O . LEU A 1 263 ? -22.969 6.484 -15.102 1 92.62 263 LEU A O 1
ATOM 2004 N N . GLY A 1 264 ? -22.938 4.508 -14.078 1 91.5 264 GLY A N 1
ATOM 2005 C CA . GLY A 1 264 ? -24.391 4.426 -14.086 1 91.5 264 GLY A CA 1
ATOM 2006 C C . GLY A 1 264 ? -25.062 5.516 -13.258 1 91.5 264 GLY A C 1
ATOM 2007 O O . GLY A 1 264 ? -26.062 6.086 -13.672 1 91.5 264 GLY A O 1
ATOM 2008 N N . GLN A 1 265 ? -24.531 5.738 -12.156 1 89.62 265 GLN A N 1
ATOM 2009 C CA . GLN A 1 265 ? -25.062 6.797 -11.305 1 89.62 265 GLN A CA 1
ATOM 2010 C C . GLN A 1 265 ? -24.922 8.164 -11.977 1 89.62 265 GLN A C 1
ATOM 2012 O O . GLN A 1 265 ? -25.797 9.016 -11.859 1 89.62 265 GLN A O 1
ATOM 2017 N N . GLN A 1 266 ? -23.828 8.367 -12.641 1 85.88 266 GLN A N 1
ATOM 2018 C CA . GLN A 1 266 ? -23.609 9.633 -13.328 1 85.88 266 GLN A CA 1
ATOM 2019 C C . GLN A 1 266 ? -24.609 9.828 -14.469 1 85.88 266 GLN A C 1
ATOM 2021 O O . GLN A 1 266 ? -25.125 10.93 -14.672 1 85.88 266 GLN A O 1
ATOM 2026 N N . PHE A 1 267 ? -24.703 8.75 -15.125 1 87.19 267 PHE A N 1
ATOM 2027 C CA . PHE A 1 267 ? -25.641 8.805 -16.234 1 87.19 267 PHE A CA 1
ATOM 2028 C C . PHE A 1 267 ? -27.062 9.047 -15.75 1 87.19 267 PHE A C 1
ATOM 2030 O O . PHE A 1 267 ? -27.828 9.797 -16.359 1 87.19 267 PHE A O 1
ATOM 2037 N N . LEU A 1 268 ? -27.391 8.422 -14.742 1 84.56 268 LEU A N 1
ATOM 2038 C CA . LEU A 1 268 ? -28.734 8.57 -14.203 1 84.56 268 LEU A CA 1
ATOM 2039 C C . LEU A 1 268 ? -28.953 9.984 -13.664 1 84.56 268 LEU A C 1
ATOM 2041 O O . LEU A 1 268 ? -30.031 10.555 -13.828 1 84.56 268 LEU A O 1
ATOM 2045 N N . ARG A 1 269 ? -27.984 10.531 -12.992 1 81.25 269 ARG A N 1
ATOM 2046 C CA . ARG A 1 269 ? -28.078 11.891 -12.477 1 81.25 269 ARG A CA 1
ATOM 2047 C C . ARG A 1 269 ? -28.219 12.898 -13.609 1 81.25 269 ARG A C 1
ATOM 2049 O O . ARG A 1 269 ? -29 13.852 -13.508 1 81.25 269 ARG A O 1
ATOM 2056 N N . ARG A 1 270 ? -27.531 12.648 -14.656 1 81.06 270 ARG A N 1
ATOM 2057 C CA . ARG A 1 270 ? -27.594 13.531 -15.812 1 81.06 270 ARG A CA 1
ATOM 2058 C C . ARG A 1 270 ? -28.938 13.406 -16.531 1 81.06 270 ARG A C 1
ATOM 2060 O O . ARG A 1 270 ? -29.484 14.406 -16.984 1 81.06 270 ARG A O 1
ATOM 2067 N N . TRP A 1 271 ? -29.297 12.195 -16.609 1 80 271 TRP A N 1
ATOM 2068 C CA . TRP A 1 271 ? -30.578 11.938 -17.266 1 80 271 TRP A CA 1
ATOM 2069 C C . TRP A 1 271 ? -31.734 12.57 -16.5 1 80 271 TRP A C 1
ATOM 2071 O O . TRP A 1 271 ? -32.625 13.164 -17.094 1 80 271 TRP A O 1
ATOM 2081 N N . LEU A 1 272 ? -31.672 12.484 -15.273 1 80.94 272 LEU A N 1
ATOM 2082 C CA . LEU A 1 272 ? -32.719 13.055 -14.445 1 80.94 272 LEU A CA 1
ATOM 2083 C C . LEU A 1 272 ? -32.656 14.578 -14.453 1 80.94 272 LEU A C 1
ATOM 2085 O O . LEU A 1 272 ? -33.688 15.25 -14.438 1 80.94 272 LEU A O 1
ATOM 2089 N N . ALA A 1 273 ? -31.516 15.102 -14.445 1 80.38 273 ALA A N 1
ATOM 2090 C CA . ALA A 1 273 ? -31.344 16.547 -14.516 1 80.38 273 ALA A CA 1
ATOM 2091 C C . ALA A 1 273 ? -31.875 17.094 -15.836 1 80.38 273 ALA A C 1
ATOM 2093 O O . ALA A 1 273 ? -32.469 18.172 -15.875 1 80.38 273 ALA A O 1
ATOM 2094 N N . LEU A 1 274 ? -31.672 16.438 -16.875 1 74.12 274 LEU A N 1
ATOM 2095 C CA . LEU A 1 274 ? -32.156 16.828 -18.188 1 74.12 274 LEU A CA 1
ATOM 2096 C C . LEU A 1 274 ? -33.688 16.734 -18.234 1 74.12 274 LEU A C 1
ATOM 2098 O O . LEU A 1 274 ? -34.344 17.547 -18.891 1 74.12 274 LEU A O 1
ATOM 2102 N N . ARG A 1 275 ? -34.25 15.766 -17.609 1 75.94 275 ARG A N 1
ATOM 2103 C CA . ARG A 1 275 ? -35.688 15.617 -17.609 1 75.94 275 ARG A CA 1
ATOM 2104 C C . ARG A 1 275 ? -36.344 16.688 -16.734 1 75.94 275 ARG A C 1
ATOM 2106 O O . ARG A 1 275 ? -37.5 17.094 -17 1 75.94 275 ARG A O 1
ATOM 2113 N N . SER A 1 276 ? -35.625 17.016 -15.664 1 70.12 276 SER A N 1
ATOM 2114 C CA . SER A 1 276 ? -36.219 18.047 -14.82 1 70.12 276 SER A CA 1
ATOM 2115 C C . SER A 1 276 ? -36.219 19.406 -15.523 1 70.12 276 SER A C 1
ATOM 2117 O O . SER A 1 276 ? -36.969 20.312 -15.148 1 70.12 276 SER A O 1
ATOM 2119 N N . TYR A 1 277 ? -35.375 19.688 -16.344 1 66.75 277 TYR A N 1
ATOM 2120 C CA . TYR A 1 277 ? -35.375 20.922 -17.125 1 66.75 277 TYR A CA 1
ATOM 2121 C C . TYR A 1 277 ? -36.406 20.859 -18.234 1 66.75 277 TYR A C 1
ATOM 2123 O O . TYR A 1 277 ? -36.844 21.906 -18.734 1 66.75 277 TYR A O 1
ATOM 2131 N N . ASN A 1 278 ? -36.781 19.75 -18.656 1 47.34 278 ASN A N 1
ATOM 2132 C CA . ASN A 1 278 ? -37.906 19.766 -19.594 1 47.34 278 ASN A CA 1
ATOM 2133 C C . ASN A 1 278 ? -39.25 19.766 -18.859 1 47.34 278 ASN A C 1
ATOM 2135 O O . ASN A 1 278 ? -39.438 19 -17.906 1 47.34 278 ASN A O 1
ATOM 2139 N N . MET B 1 1 ? 40.125 -0.171 5.848 1 56.06 1 MET B N 1
ATOM 2140 C CA . MET B 1 1 ? 40.062 0.695 4.676 1 56.06 1 MET B CA 1
ATOM 2141 C C . MET B 1 1 ? 39.938 -0.127 3.396 1 56.06 1 MET B C 1
ATOM 2143 O O . MET B 1 1 ? 39.219 0.265 2.471 1 56.06 1 MET B O 1
ATOM 2147 N N . GLU B 1 2 ? 40.531 -1.245 3.467 1 63.59 2 GLU B N 1
ATOM 2148 C CA . GLU B 1 2 ? 40.5 -2.131 2.307 1 63.59 2 GLU B CA 1
ATOM 2149 C C . GLU B 1 2 ? 39.094 -2.68 2.088 1 63.59 2 GLU B C 1
ATOM 2151 O O . GLU B 1 2 ? 38.656 -2.818 0.947 1 63.59 2 GLU B O 1
ATOM 2156 N N . PHE B 1 3 ? 38.5 -2.881 3.184 1 65.31 3 PHE B N 1
ATOM 2157 C CA . PHE B 1 3 ? 37.125 -3.416 3.16 1 65.31 3 PHE B CA 1
ATOM 2158 C C . PHE B 1 3 ? 36.188 -2.451 2.463 1 65.31 3 PHE B C 1
ATOM 2160 O O . PHE B 1 3 ? 35.312 -2.873 1.715 1 65.31 3 PHE B O 1
ATOM 2167 N N . LEU B 1 4 ? 36.438 -1.23 2.592 1 69.44 4 LEU B N 1
ATOM 2168 C CA . LEU B 1 4 ? 35.594 -0.201 2.008 1 69.44 4 LEU B CA 1
ATOM 2169 C C . LEU B 1 4 ? 36 0.108 0.577 1 69.44 4 LEU B C 1
ATOM 2171 O O . LEU B 1 4 ? 35.188 0.428 -0.268 1 69.44 4 LEU B O 1
ATOM 2175 N N . LEU B 1 5 ? 37.281 -0.012 0.299 1 72.25 5 LEU B N 1
ATOM 2176 C CA . LEU B 1 5 ? 37.781 0.449 -0.99 1 72.25 5 LEU B CA 1
ATOM 2177 C C . LEU B 1 5 ? 37.812 -0.688 -2.006 1 72.25 5 LEU B C 1
ATOM 2179 O O . LEU B 1 5 ? 37.75 -0.448 -3.215 1 72.25 5 LEU B O 1
ATOM 2183 N N . GLU B 1 6 ? 37.844 -1.825 -1.59 1 72.69 6 GLU B N 1
ATOM 2184 C CA . GLU B 1 6 ? 37.969 -2.975 -2.482 1 72.69 6 GLU B CA 1
ATOM 2185 C C . GLU B 1 6 ? 36.781 -3.043 -3.451 1 72.69 6 GLU B C 1
ATOM 2187 O O . GLU B 1 6 ? 36.969 -3.201 -4.66 1 72.69 6 GLU B O 1
ATOM 2192 N N . PRO B 1 7 ? 35.625 -2.904 -2.912 1 73 7 PRO B N 1
ATOM 2193 C CA . PRO B 1 7 ? 34.531 -3.006 -3.854 1 73 7 PRO B CA 1
ATOM 2194 C C . PRO B 1 7 ? 34.5 -1.871 -4.875 1 73 7 PRO B C 1
ATOM 2196 O O . PRO B 1 7 ? 33.938 -2.018 -5.957 1 73 7 PRO B O 1
ATOM 2199 N N . LEU B 1 8 ? 35.188 -0.826 -4.566 1 79.06 8 LEU B N 1
ATOM 2200 C CA . LEU B 1 8 ? 35.219 0.328 -5.457 1 79.06 8 LEU B CA 1
ATOM 2201 C C . LEU B 1 8 ? 36.062 0.046 -6.695 1 79.06 8 LEU B 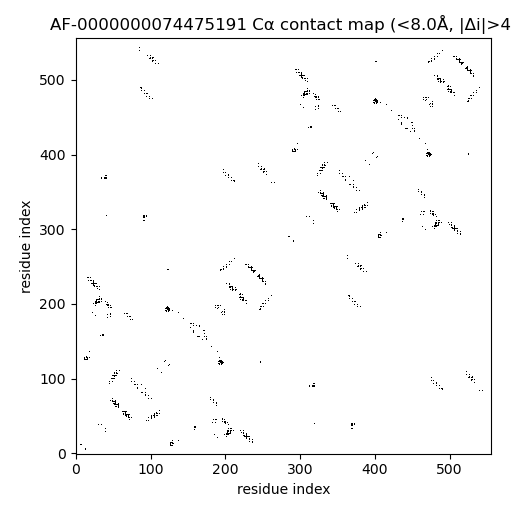C 1
ATOM 2203 O O . LEU B 1 8 ? 36 0.798 -7.672 1 79.06 8 LEU B O 1
ATOM 2207 N N . ASN B 1 9 ? 36.719 -1.021 -6.699 1 78.94 9 ASN B N 1
ATOM 2208 C CA . ASN B 1 9 ? 37.531 -1.385 -7.852 1 78.94 9 ASN B CA 1
ATOM 2209 C C . ASN B 1 9 ? 36.688 -2.012 -8.961 1 78.94 9 ASN B C 1
ATOM 2211 O O . ASN B 1 9 ? 37.156 -2.105 -10.102 1 78.94 9 ASN B O 1
ATOM 2215 N N . PHE B 1 10 ? 35.531 -2.279 -8.602 1 82.56 10 PHE B N 1
ATOM 2216 C CA . PHE B 1 10 ? 34.656 -2.885 -9.594 1 82.56 10 PHE B CA 1
ATOM 2217 C C . PHE B 1 10 ? 33.719 -1.843 -10.188 1 82.56 10 PHE B C 1
ATOM 2219 O O . PHE B 1 10 ? 33.125 -1.042 -9.461 1 82.56 10 PHE B O 1
ATOM 2226 N N . SER B 1 11 ? 33.656 -1.826 -11.492 1 86.12 11 SER B N 1
ATOM 2227 C CA . SER B 1 11 ? 32.844 -0.862 -12.211 1 86.12 11 SER B CA 1
ATOM 2228 C C . SER B 1 11 ? 31.375 -1 -11.82 1 86.12 11 SER B C 1
ATOM 2230 O O . SER B 1 11 ? 30.656 -0 -11.703 1 86.12 11 SER B O 1
ATOM 2232 N N . PHE B 1 12 ? 30.984 -2.205 -11.641 1 84.88 12 PHE B N 1
ATOM 2233 C CA . PHE B 1 12 ? 29.578 -2.42 -11.281 1 84.88 12 PHE B CA 1
ATOM 2234 C C . PHE B 1 12 ? 29.266 -1.819 -9.922 1 84.88 12 PHE B C 1
ATOM 2236 O O . PHE B 1 12 ? 28.188 -1.285 -9.703 1 84.88 12 PHE B O 1
ATOM 2243 N N . MET B 1 13 ? 30.234 -1.882 -9.031 1 88.44 13 MET B N 1
ATOM 2244 C CA . MET B 1 13 ? 30.031 -1.335 -7.691 1 88.44 13 MET B CA 1
ATOM 2245 C C . MET B 1 13 ? 30 0.19 -7.727 1 88.44 13 MET B C 1
ATOM 2247 O O . MET B 1 13 ? 29.234 0.815 -7 1 88.44 13 MET B O 1
ATOM 2251 N N . GLN B 1 14 ? 30.797 0.758 -8.516 1 90.69 14 GLN B N 1
ATOM 2252 C CA . GLN B 1 14 ? 30.812 2.209 -8.672 1 90.69 14 GLN B CA 1
ATOM 2253 C C . GLN B 1 14 ? 29.469 2.709 -9.211 1 90.69 14 GLN B C 1
ATOM 2255 O O . GLN B 1 14 ? 28.938 3.721 -8.734 1 90.69 14 GLN B O 1
ATOM 2260 N N . ARG B 1 15 ? 29.016 2.012 -10.125 1 90.38 15 ARG B N 1
ATOM 2261 C CA . ARG B 1 15 ? 27.734 2.396 -10.703 1 90.38 15 ARG B CA 1
ATOM 2262 C C . ARG B 1 15 ? 26.609 2.227 -9.688 1 90.38 15 ARG B C 1
ATOM 2264 O O . ARG B 1 15 ? 25.703 3.059 -9.609 1 90.38 15 ARG B O 1
ATOM 2271 N N . ALA B 1 16 ? 26.688 1.152 -8.977 1 90.19 16 ALA B N 1
ATOM 2272 C CA . ALA B 1 16 ? 25.672 0.895 -7.945 1 90.19 16 ALA B CA 1
ATOM 2273 C C . ALA B 1 16 ? 25.688 1.987 -6.879 1 90.19 16 ALA B C 1
ATOM 2275 O O . ALA B 1 16 ? 24.625 2.463 -6.461 1 90.19 16 ALA B O 1
ATOM 2276 N N . LEU B 1 17 ? 26.859 2.387 -6.5 1 92.19 17 LEU B N 1
ATOM 2277 C CA . LEU B 1 17 ? 26.984 3.42 -5.48 1 92.19 17 LEU B CA 1
ATOM 2278 C C . LEU B 1 17 ? 26.516 4.77 -6.008 1 92.19 17 LEU B C 1
ATOM 2280 O O . LEU B 1 17 ? 25.859 5.531 -5.285 1 92.19 17 LEU B O 1
ATOM 2284 N N . ALA B 1 18 ? 26.812 5.023 -7.215 1 92.44 18 ALA B N 1
ATOM 2285 C CA . ALA B 1 18 ? 26.344 6.266 -7.832 1 92.44 18 ALA B CA 1
ATOM 2286 C C . ALA B 1 18 ? 24.828 6.301 -7.91 1 92.44 18 ALA B C 1
ATOM 2288 O O . ALA B 1 18 ? 24.203 7.324 -7.609 1 92.44 18 ALA B O 1
ATOM 2289 N N . MET B 1 19 ? 24.281 5.215 -8.297 1 91.5 19 MET B N 1
ATOM 2290 C CA . MET B 1 19 ? 22.828 5.102 -8.359 1 91.5 19 MET B CA 1
ATOM 2291 C C . MET B 1 19 ? 22.203 5.254 -6.973 1 91.5 19 MET B C 1
ATOM 2293 O O . MET B 1 19 ? 21.172 5.895 -6.816 1 91.5 19 MET B O 1
ATOM 2297 N N . GLY B 1 20 ? 22.844 4.617 -6.016 1 91.5 20 GLY B N 1
ATOM 2298 C CA . GLY B 1 20 ? 22.375 4.727 -4.645 1 91.5 20 GLY B CA 1
ATOM 2299 C C . GLY B 1 20 ? 22.422 6.145 -4.105 1 91.5 20 GLY B C 1
ATOM 2300 O O . GLY B 1 20 ? 21.516 6.574 -3.385 1 91.5 20 GLY B O 1
ATOM 2301 N N . LEU B 1 21 ? 23.453 6.812 -4.473 1 93.62 21 LEU B N 1
ATOM 2302 C CA . LEU B 1 21 ? 23.609 8.203 -4.051 1 93.62 21 LEU B CA 1
ATOM 2303 C C . LEU B 1 21 ? 22.531 9.078 -4.676 1 93.62 21 LEU B C 1
ATOM 2305 O O . LEU B 1 21 ? 21.891 9.875 -3.986 1 93.62 21 LEU B O 1
ATOM 2309 N N . LEU B 1 22 ? 22.328 8.898 -5.926 1 93.56 22 LEU B N 1
ATOM 2310 C CA . LEU B 1 22 ? 21.359 9.711 -6.656 1 93.56 22 LEU B CA 1
ATOM 2311 C C . LEU B 1 22 ? 19.953 9.445 -6.156 1 93.56 22 LEU B C 1
ATOM 2313 O O . LEU B 1 22 ? 19.203 10.383 -5.848 1 93.56 22 LEU B O 1
ATOM 2317 N N . THR B 1 23 ? 19.609 8.211 -6.035 1 92.12 23 THR B N 1
ATOM 2318 C CA . THR B 1 23 ? 18.266 7.852 -5.582 1 92.12 23 THR B CA 1
ATOM 2319 C C . THR B 1 23 ? 18.094 8.164 -4.098 1 92.12 23 THR B C 1
ATOM 2321 O O . THR B 1 23 ? 17.016 8.531 -3.654 1 92.12 23 THR B O 1
ATOM 2324 N N . GLY B 1 24 ? 19.203 8.031 -3.352 1 93.94 24 GLY B N 1
ATOM 2325 C CA . GLY B 1 24 ? 19.172 8.336 -1.932 1 93.94 24 GLY B CA 1
ATOM 2326 C C . GLY B 1 24 ? 18.906 9.805 -1.647 1 93.94 24 GLY B C 1
ATOM 2327 O O . GLY B 1 24 ? 18.422 10.156 -0.57 1 93.94 24 GLY B O 1
ATOM 2328 N N . ILE B 1 25 ? 19.188 10.586 -2.586 1 94.5 25 ILE B N 1
ATOM 2329 C CA . ILE B 1 25 ? 18.969 12.023 -2.426 1 94.5 25 ILE B CA 1
ATOM 2330 C C . ILE B 1 25 ? 17.562 12.383 -2.922 1 94.5 25 ILE B C 1
ATOM 2332 O O . ILE B 1 25 ? 16.797 13.023 -2.205 1 94.5 25 ILE B O 1
ATOM 2336 N N . LEU B 1 26 ? 17.188 11.914 -4.051 1 93.94 26 LEU B N 1
ATOM 2337 C CA . LEU B 1 26 ? 15.961 12.352 -4.699 1 93.94 26 LEU B CA 1
ATOM 2338 C C . LEU B 1 26 ? 14.734 11.758 -4 1 93.94 26 LEU B C 1
ATOM 2340 O O . LEU B 1 26 ? 13.734 12.445 -3.814 1 93.94 26 LEU B O 1
ATOM 2344 N N . CYS B 1 27 ? 14.766 10.531 -3.633 1 94.19 27 CYS B N 1
ATOM 2345 C CA . CYS B 1 27 ? 13.602 9.836 -3.092 1 94.19 27 CYS B CA 1
ATOM 2346 C C . CYS B 1 27 ? 13.117 10.5 -1.809 1 94.19 27 CYS B C 1
ATOM 2348 O O . CYS B 1 27 ? 11.938 10.836 -1.688 1 94.19 27 CYS B O 1
ATOM 2350 N N . PRO B 1 28 ? 14.023 10.797 -0.903 1 96 28 PRO B N 1
ATOM 2351 C CA . PRO B 1 28 ? 13.539 11.445 0.315 1 96 28 PRO B CA 1
ATOM 2352 C C . PRO B 1 28 ? 13.047 12.875 0.066 1 96 28 PRO B C 1
ATOM 2354 O O . PRO B 1 28 ? 12.172 13.359 0.784 1 96 28 PRO B O 1
ATOM 2357 N N . VAL B 1 29 ? 13.547 13.523 -0.908 1 96.38 29 VAL B N 1
ATOM 2358 C CA . VAL B 1 29 ? 13.094 14.867 -1.238 1 96.38 29 VAL B CA 1
ATOM 2359 C C . VAL B 1 29 ? 11.633 14.828 -1.681 1 96.38 29 VAL B C 1
ATOM 2361 O O . VAL B 1 29 ? 10.797 15.57 -1.162 1 96.38 29 VAL B O 1
ATOM 2364 N N . VAL B 1 30 ? 11.336 13.977 -2.545 1 95.69 30 VAL B N 1
ATOM 2365 C CA . VAL B 1 30 ? 9.969 13.82 -3.016 1 95.69 30 VAL B CA 1
ATOM 2366 C C . VAL B 1 30 ? 9.102 13.219 -1.908 1 95.69 30 VAL B C 1
ATOM 2368 O O . VAL B 1 30 ? 7.957 13.633 -1.713 1 95.69 30 VAL B O 1
ATOM 2371 N N . GLY B 1 31 ? 9.664 12.297 -1.204 1 95.88 31 GLY B N 1
ATOM 2372 C CA . GLY B 1 31 ? 8.969 11.656 -0.101 1 95.88 31 GLY B CA 1
ATOM 2373 C C . GLY B 1 31 ? 8.57 12.625 0.995 1 95.88 31 GLY B C 1
ATOM 2374 O O . GLY B 1 31 ? 7.543 12.438 1.65 1 95.88 31 GLY B O 1
ATOM 2375 N N . SER B 1 32 ? 9.297 13.672 1.226 1 96.69 32 SER B N 1
ATOM 2376 C CA . SER B 1 32 ? 8.984 14.656 2.254 1 96.69 32 SER B CA 1
ATOM 2377 C C . SER B 1 32 ? 7.664 15.359 1.966 1 96.69 32 SER B C 1
ATOM 2379 O O . SER B 1 32 ? 6.887 15.633 2.883 1 96.69 32 SER B O 1
ATOM 2381 N N . TYR B 1 33 ? 7.441 15.656 0.704 1 96.12 33 TYR B N 1
ATOM 2382 C CA . TYR B 1 33 ? 6.164 16.25 0.337 1 96.12 33 TYR B CA 1
ATOM 2383 C C . TYR B 1 33 ? 5.008 15.305 0.633 1 96.12 33 TYR B C 1
ATOM 2385 O O . TYR B 1 33 ? 3.969 15.719 1.149 1 96.12 33 TYR B O 1
ATOM 2393 N N . LEU B 1 34 ? 5.227 14.07 0.355 1 94.44 34 LEU B N 1
ATOM 2394 C CA . LEU B 1 34 ? 4.184 13.062 0.547 1 94.44 34 LEU B CA 1
ATOM 2395 C C . LEU B 1 34 ? 3.885 12.867 2.029 1 94.44 34 LEU B C 1
ATOM 2397 O O . LEU B 1 34 ? 2.723 12.75 2.424 1 94.44 34 LEU B O 1
ATOM 2401 N N . VAL B 1 35 ? 4.926 12.859 2.779 1 95.19 35 VAL B N 1
ATOM 2402 C CA . VAL B 1 35 ? 4.777 12.641 4.215 1 95.19 35 VAL B CA 1
ATOM 2403 C C . VAL B 1 35 ? 3.99 13.797 4.832 1 95.19 35 VAL B C 1
ATOM 2405 O O . VAL B 1 35 ? 3.051 13.578 5.598 1 95.19 35 VAL B O 1
ATOM 2408 N N . VAL B 1 36 ? 4.305 15.016 4.488 1 94.31 36 VAL B N 1
ATOM 2409 C CA . VAL B 1 36 ? 3.678 16.203 5.07 1 94.31 36 VAL B CA 1
ATOM 2410 C C . VAL B 1 36 ? 2.225 16.297 4.605 1 94.31 36 VAL B C 1
ATOM 2412 O O . VAL B 1 36 ? 1.352 16.719 5.363 1 94.31 36 VAL B O 1
ATOM 2415 N N . GLN B 1 37 ? 2.002 15.82 3.41 1 93.25 37 GLN B N 1
ATOM 2416 C CA . GLN B 1 37 ? 0.651 15.891 2.861 1 93.25 37 GLN B CA 1
ATOM 2417 C C . GLN B 1 37 ? -0.186 14.695 3.299 1 93.25 37 GLN B C 1
ATOM 2419 O O . GLN B 1 37 ? -1.332 14.539 2.871 1 93.25 37 GLN B O 1
ATOM 2424 N N . ARG B 1 38 ? 0.358 13.828 4.031 1 92.38 38 ARG B N 1
ATOM 2425 C CA . ARG B 1 38 ? -0.32 12.633 4.523 1 92.38 38 ARG B CA 1
ATOM 2426 C C . ARG B 1 38 ? -0.688 11.695 3.375 1 92.38 38 ARG B C 1
ATOM 2428 O O . ARG B 1 38 ? -1.812 11.188 3.316 1 92.38 38 ARG B O 1
ATOM 2435 N N . LEU B 1 39 ? 0.264 11.594 2.467 1 93.06 39 LEU B N 1
ATOM 2436 C CA . LEU B 1 39 ? 0.14 10.711 1.311 1 93.06 39 LEU B CA 1
ATOM 2437 C C . LEU B 1 39 ? 1.336 9.773 1.215 1 93.06 39 LEU B C 1
ATOM 2439 O O . LEU B 1 39 ? 1.823 9.492 0.118 1 93.06 39 LEU B O 1
ATOM 2443 N N . ALA B 1 40 ? 1.782 9.359 2.324 1 93.38 40 ALA B N 1
ATOM 2444 C CA . ALA B 1 40 ? 3.002 8.555 2.383 1 93.38 40 ALA B CA 1
ATOM 2445 C C . ALA B 1 40 ? 2.83 7.238 1.633 1 93.38 40 ALA B C 1
ATOM 2447 O O . ALA B 1 40 ? 3.795 6.699 1.087 1 93.38 40 ALA B O 1
ATOM 2448 N N . LEU B 1 41 ? 1.577 6.777 1.552 1 92.75 41 LEU B N 1
ATOM 2449 C CA . LEU B 1 41 ? 1.336 5.48 0.924 1 92.75 41 LEU B CA 1
ATOM 2450 C C . LEU B 1 41 ? 1.098 5.641 -0.573 1 92.75 41 LEU B C 1
ATOM 2452 O O . LEU B 1 41 ? 1.008 4.648 -1.3 1 92.75 41 LEU B O 1
ATOM 2456 N N . LEU B 1 42 ? 1.044 6.852 -1.019 1 91.62 42 LEU B N 1
ATOM 2457 C CA . LEU B 1 42 ? 0.812 7.113 -2.434 1 91.62 42 LEU B CA 1
ATOM 2458 C C . LEU B 1 42 ? 1.948 6.555 -3.285 1 91.62 42 LEU B C 1
ATOM 2460 O O . LEU B 1 42 ? 1.721 6.09 -4.402 1 91.62 42 LEU B O 1
ATOM 2464 N N . GLY B 1 43 ? 3.152 6.645 -2.799 1 89.56 43 GLY B N 1
ATOM 2465 C CA . GLY B 1 43 ? 4.277 6.066 -3.518 1 89.56 43 GLY B CA 1
ATOM 2466 C C . GLY B 1 43 ? 4.098 4.594 -3.826 1 89.56 43 GLY B C 1
ATOM 2467 O O . GLY B 1 43 ? 4.43 4.137 -4.922 1 89.56 43 GLY B O 1
ATOM 2468 N N . ASP B 1 44 ? 3.619 3.902 -2.861 1 90.31 44 ASP B N 1
ATOM 2469 C CA . ASP B 1 44 ? 3.352 2.479 -3.049 1 90.31 44 ASP B CA 1
ATOM 2470 C C . ASP B 1 44 ? 2.256 2.26 -4.09 1 90.31 44 ASP B C 1
ATOM 2472 O O . ASP B 1 44 ? 2.365 1.368 -4.934 1 90.31 44 ASP B O 1
ATOM 2476 N N . VAL B 1 45 ? 1.239 3.043 -3.98 1 91.25 45 VAL B N 1
ATOM 2477 C CA . VAL B 1 45 ? 0.122 2.963 -4.914 1 91.25 45 VAL B CA 1
ATOM 2478 C C . VAL B 1 45 ? 0.624 3.182 -6.34 1 91.25 45 VAL B C 1
ATOM 2480 O O . VAL B 1 45 ? 0.362 2.369 -7.23 1 91.25 45 VAL B O 1
ATOM 2483 N N . MET B 1 46 ? 1.399 4.156 -6.512 1 91.5 46 MET B N 1
ATOM 2484 C CA . MET B 1 46 ? 1.854 4.523 -7.848 1 91.5 46 MET B CA 1
ATOM 2485 C C . MET B 1 46 ? 2.838 3.494 -8.391 1 91.5 46 MET B C 1
ATOM 2487 O O . MET B 1 46 ? 2.834 3.199 -9.594 1 91.5 46 MET B O 1
ATOM 2491 N N . ALA B 1 47 ? 3.65 2.977 -7.562 1 89.88 47 ALA B N 1
ATOM 2492 C CA . ALA B 1 47 ? 4.648 1.989 -7.969 1 89.88 47 ALA B CA 1
ATOM 2493 C C . ALA B 1 47 ? 3.984 0.742 -8.547 1 89.88 47 ALA B C 1
ATOM 2495 O O . ALA B 1 47 ? 4.52 0.112 -9.461 1 89.88 47 ALA B O 1
ATOM 2496 N N . HIS B 1 48 ? 2.891 0.414 -8.078 1 89.12 48 HIS B N 1
ATOM 2497 C CA . HIS B 1 48 ? 2.178 -0.76 -8.57 1 89.12 48 HIS B CA 1
ATOM 2498 C C . HIS B 1 48 ? 1.316 -0.415 -9.781 1 89.12 48 HIS B C 1
ATOM 2500 O O . HIS B 1 48 ? 1.093 -1.26 -10.648 1 89.12 48 HIS B O 1
ATOM 2506 N N . CYS B 1 49 ? 0.925 0.796 -9.805 1 92.88 49 CYS B N 1
ATOM 2507 C CA . CYS B 1 49 ? 0.055 1.215 -10.898 1 92.88 49 CYS B CA 1
ATOM 2508 C C . CYS B 1 49 ? 0.833 1.317 -12.211 1 92.88 49 CYS B C 1
ATOM 2510 O O . CYS B 1 49 ? 0.24 1.328 -13.289 1 92.88 49 CYS B O 1
ATOM 2512 N N . VAL B 1 50 ? 2.084 1.378 -12.125 1 91.25 50 VAL B N 1
ATOM 2513 C CA . VAL B 1 50 ? 2.873 1.536 -13.344 1 91.25 50 VAL B CA 1
ATOM 2514 C C . VAL B 1 50 ? 3.123 0.17 -13.977 1 91.25 50 VAL B C 1
ATOM 2516 O O . VAL B 1 50 ? 3.51 0.083 -15.148 1 91.25 50 VAL B O 1
ATOM 2519 N N . ILE B 1 51 ? 2.863 -0.917 -13.312 1 88.69 51 ILE B N 1
ATOM 2520 C CA . ILE B 1 51 ? 3.246 -2.268 -13.703 1 88.69 51 ILE B CA 1
ATOM 2521 C C . ILE B 1 51 ? 2.561 -2.639 -15.023 1 88.69 51 ILE B C 1
ATOM 2523 O O . ILE B 1 51 ? 3.195 -3.178 -15.93 1 88.69 51 ILE B O 1
ATOM 2527 N N . PRO B 1 52 ? 1.261 -2.422 -15.203 1 92.62 52 PRO B N 1
ATOM 2528 C CA . PRO B 1 52 ? 0.659 -2.734 -16.5 1 92.62 52 PRO B CA 1
ATOM 2529 C C . PRO B 1 52 ? 1.321 -1.985 -17.656 1 92.62 52 PRO B C 1
ATOM 2531 O O . PRO B 1 52 ? 1.439 -2.523 -18.75 1 92.62 52 PRO B O 1
ATOM 2534 N N . GLY B 1 53 ? 1.71 -0.771 -17.422 1 93.25 53 GLY B N 1
ATOM 2535 C CA . GLY B 1 53 ? 2.418 -0.011 -18.438 1 93.25 53 GLY B CA 1
ATOM 2536 C C . GLY B 1 53 ? 3.773 -0.595 -18.781 1 93.25 53 GLY B C 1
ATOM 2537 O O . GLY B 1 53 ? 4.164 -0.622 -19.953 1 93.25 53 GLY B O 1
ATOM 2538 N N . VAL B 1 54 ? 4.441 -1.056 -17.766 1 88.5 54 VAL B N 1
ATOM 2539 C CA . VAL B 1 54 ? 5.734 -1.689 -17.984 1 88.5 54 VAL B CA 1
ATOM 2540 C C . VAL B 1 54 ? 5.555 -2.979 -18.781 1 88.5 54 VAL B C 1
ATOM 2542 O O . VAL B 1 54 ? 6.305 -3.246 -19.719 1 88.5 54 VAL B O 1
ATOM 2545 N N . ALA B 1 55 ? 4.547 -3.746 -18.406 1 89.12 55 ALA B N 1
ATOM 2546 C CA . ALA B 1 55 ? 4.262 -4.996 -19.094 1 89.12 55 ALA B CA 1
ATOM 2547 C C . ALA B 1 55 ? 3.949 -4.742 -20.578 1 89.12 55 ALA B C 1
ATOM 2549 O O . ALA B 1 55 ? 4.441 -5.453 -21.453 1 89.12 55 ALA B O 1
ATOM 2550 N N . LEU B 1 56 ? 3.219 -3.758 -20.828 1 92.62 56 LEU B N 1
ATOM 2551 C CA . LEU B 1 56 ? 2.844 -3.424 -22.188 1 92.62 56 LEU B CA 1
ATOM 2552 C C . LEU B 1 56 ? 4.051 -2.916 -22.969 1 92.62 56 LEU B C 1
ATOM 2554 O O . LEU B 1 56 ? 4.199 -3.227 -24.156 1 92.62 56 LEU B O 1
ATOM 2558 N N . SER B 1 57 ? 4.812 -2.086 -22.375 1 91.69 57 SER B N 1
ATOM 2559 C CA . SER B 1 57 ? 6 -1.55 -23.031 1 91.69 57 SER B CA 1
ATOM 2560 C C . SER B 1 57 ? 6.973 -2.662 -23.422 1 91.69 57 SER B C 1
ATOM 2562 O O . SER B 1 57 ? 7.562 -2.639 -24.5 1 91.69 57 SER B O 1
ATOM 2564 N N . VAL B 1 58 ? 7.133 -3.604 -22.469 1 86.25 58 VAL B N 1
ATOM 2565 C CA . VAL B 1 58 ? 8.023 -4.727 -22.734 1 86.25 58 VAL B CA 1
ATOM 2566 C C . VAL B 1 58 ? 7.496 -5.547 -23.906 1 86.25 58 VAL B C 1
ATOM 2568 O O . VAL B 1 58 ? 8.266 -5.949 -24.781 1 86.25 58 VAL B O 1
ATOM 2571 N N . PHE B 1 59 ? 6.242 -5.766 -23.953 1 89.25 59 PHE B N 1
ATOM 2572 C CA . PHE B 1 59 ? 5.617 -6.531 -25.016 1 89.25 59 PHE B CA 1
ATOM 2573 C C . PHE B 1 59 ? 5.773 -5.824 -26.359 1 89.25 59 PHE B C 1
ATOM 2575 O O . PHE B 1 59 ? 6.031 -6.465 -27.375 1 89.25 59 PHE B O 1
ATOM 2582 N N . LEU B 1 60 ? 5.652 -4.516 -26.344 1 92.56 60 LEU B N 1
ATOM 2583 C CA . LEU B 1 60 ? 5.715 -3.73 -27.578 1 92.56 60 LEU B CA 1
ATOM 2584 C C . LEU B 1 60 ? 7.164 -3.461 -27.969 1 92.56 60 LEU B C 1
ATOM 2586 O O . LEU B 1 60 ? 7.426 -2.961 -29.062 1 92.56 60 LEU B O 1
ATOM 2590 N N . GLY B 1 61 ? 8.047 -3.707 -27.109 1 90.06 61 GLY B N 1
ATOM 2591 C CA . GLY B 1 61 ? 9.461 -3.512 -27.391 1 90.06 61 GLY B CA 1
ATOM 2592 C C . GLY B 1 61 ? 9.891 -2.062 -27.281 1 90.06 61 GLY B C 1
ATOM 2593 O O . GLY B 1 61 ? 10.812 -1.628 -27.984 1 90.06 61 GLY B O 1
ATOM 2594 N N . ILE B 1 62 ? 9.188 -1.331 -26.547 1 90.62 62 ILE B N 1
ATOM 2595 C CA . ILE B 1 62 ? 9.547 0.071 -26.344 1 90.62 62 ILE B CA 1
ATOM 2596 C C . ILE B 1 62 ? 10.109 0.271 -24.938 1 90.62 62 ILE B C 1
ATOM 2598 O O . ILE B 1 62 ? 10.055 -0.639 -24.109 1 90.62 62 ILE B O 1
ATOM 2602 N N . ASP B 1 63 ? 10.664 1.422 -24.797 1 87.12 63 ASP B N 1
ATOM 2603 C CA . ASP B 1 63 ? 11.219 1.731 -23.484 1 87.12 63 ASP B CA 1
ATOM 2604 C C . ASP B 1 63 ? 10.148 1.684 -22.406 1 87.12 63 ASP B C 1
ATOM 2606 O O . ASP B 1 63 ? 9.031 2.17 -22.609 1 87.12 63 ASP B O 1
ATOM 2610 N N . ARG B 1 64 ? 10.469 0.999 -21.328 1 84.94 64 ARG B N 1
ATOM 2611 C CA . ARG B 1 64 ? 9.547 0.782 -20.219 1 84.94 64 ARG B CA 1
ATOM 2612 C C . ARG B 1 64 ? 9.07 2.107 -19.641 1 84.94 64 ARG B C 1
ATOM 2614 O O . ARG B 1 64 ? 7.98 2.182 -19.062 1 84.94 64 ARG B O 1
ATOM 2621 N N . ILE B 1 65 ? 9.828 3.17 -19.766 1 86.44 65 ILE B N 1
ATOM 2622 C CA . ILE B 1 65 ? 9.531 4.465 -19.156 1 86.44 65 ILE B CA 1
ATOM 2623 C C . ILE B 1 65 ? 8.219 5.012 -19.719 1 86.44 65 ILE B C 1
ATOM 2625 O O . ILE B 1 65 ? 7.426 5.609 -19 1 86.44 65 ILE B O 1
ATOM 2629 N N . TRP B 1 66 ? 7.973 4.727 -20.953 1 90.94 66 TRP B N 1
ATOM 2630 C CA . TRP B 1 66 ? 6.793 5.289 -21.594 1 90.94 66 TRP B CA 1
ATOM 2631 C C . TRP B 1 66 ? 5.52 4.652 -21.062 1 90.94 66 TRP B C 1
ATOM 2633 O O . TRP B 1 66 ? 4.598 5.352 -20.625 1 90.94 66 TRP B O 1
ATOM 2643 N N . GLY B 1 67 ? 5.5 3.389 -21.109 1 92.75 67 GLY B N 1
ATOM 2644 C CA . GLY B 1 67 ? 4.332 2.707 -20.578 1 92.75 67 GLY B CA 1
ATOM 2645 C C . GLY B 1 67 ? 4.102 2.977 -19.094 1 92.75 67 GLY B C 1
ATOM 2646 O O . GLY B 1 67 ? 2.973 3.223 -18.672 1 92.75 67 GLY B O 1
ATOM 2647 N N . ALA B 1 68 ? 5.191 2.969 -18.344 1 92.06 68 ALA B N 1
ATOM 2648 C CA . ALA B 1 68 ? 5.105 3.229 -16.922 1 92.06 68 ALA B CA 1
ATOM 2649 C C . ALA B 1 68 ? 4.57 4.633 -16.641 1 92.06 68 ALA B C 1
ATOM 2651 O O . ALA B 1 68 ? 3.727 4.82 -15.766 1 92.06 68 ALA B O 1
ATOM 2652 N N . PHE B 1 69 ? 5.039 5.551 -17.406 1 93.06 69 PHE B N 1
ATOM 2653 C CA . PHE B 1 69 ? 4.633 6.938 -17.203 1 93.06 69 PHE B CA 1
ATOM 2654 C C . PHE B 1 69 ? 3.156 7.121 -17.547 1 93.06 69 PHE B C 1
ATOM 2656 O O . PHE B 1 69 ? 2.42 7.77 -16.797 1 93.06 69 PHE B O 1
ATOM 2663 N N . ILE B 1 70 ? 2.73 6.562 -18.578 1 96.12 70 ILE B N 1
ATOM 2664 C CA . ILE B 1 70 ? 1.348 6.703 -19.031 1 96.12 70 ILE B CA 1
ATOM 2665 C C . ILE B 1 70 ? 0.408 6.086 -18 1 96.12 70 ILE B C 1
ATOM 2667 O O . ILE B 1 70 ? -0.548 6.73 -17.547 1 96.12 70 ILE B O 1
ATOM 2671 N N . PHE B 1 71 ? 0.7 4.957 -17.578 1 96 71 PHE B N 1
ATOM 2672 C CA . PHE B 1 71 ? -0.175 4.277 -16.625 1 96 71 PHE B CA 1
ATOM 2673 C C . PHE B 1 71 ? -0.084 4.926 -15.25 1 96 71 PHE B C 1
ATOM 2675 O O . PHE B 1 71 ? -1.066 4.953 -14.508 1 96 71 PHE B O 1
ATOM 2682 N N . GLY B 1 72 ? 1.122 5.422 -14.922 1 93.69 72 GLY B N 1
ATOM 2683 C CA . GLY B 1 72 ? 1.246 6.195 -13.695 1 93.69 72 GLY B CA 1
ATOM 2684 C C . GLY B 1 72 ? 0.371 7.434 -13.68 1 93.69 72 GLY B C 1
ATOM 2685 O O . GLY B 1 72 ? -0.355 7.676 -12.711 1 93.69 72 GLY B O 1
ATOM 2686 N N . MET B 1 73 ? 0.383 8.102 -14.742 1 94.62 73 MET B N 1
ATOM 2687 C CA . MET B 1 73 ? -0.427 9.312 -14.836 1 94.62 73 MET B CA 1
ATOM 2688 C C . MET B 1 73 ? -1.911 8.969 -14.914 1 94.62 73 MET B C 1
ATOM 2690 O O . MET B 1 73 ? -2.746 9.672 -14.336 1 94.62 73 MET B O 1
ATOM 2694 N N . MET B 1 74 ? -2.189 7.93 -15.578 1 95.81 74 MET B N 1
ATOM 2695 C CA . MET B 1 74 ? -3.576 7.477 -15.664 1 95.81 74 MET B CA 1
ATOM 2696 C C . MET B 1 74 ? -4.125 7.145 -14.281 1 95.81 74 MET B C 1
ATOM 2698 O O . MET B 1 74 ? -5.293 7.418 -13.992 1 95.81 74 MET B O 1
ATOM 2702 N N . SER B 1 75 ? -3.33 6.516 -13.477 1 94.81 75 SER B N 1
ATOM 2703 C CA . SER B 1 75 ? -3.771 6.145 -12.133 1 94.81 75 SER B CA 1
ATOM 2704 C C . SER B 1 75 ? -4.137 7.375 -11.312 1 94.81 75 SER B C 1
ATOM 2706 O O . SER B 1 75 ? -5.113 7.359 -10.555 1 94.81 75 SER B O 1
ATOM 2708 N N . THR B 1 76 ? -3.377 8.414 -11.453 1 91.12 76 THR B N 1
ATOM 2709 C CA . THR B 1 76 ? -3.689 9.672 -10.773 1 91.12 76 THR B CA 1
ATOM 2710 C C . THR B 1 76 ? -5.02 10.234 -11.266 1 91.12 76 THR B C 1
ATOM 2712 O O . THR B 1 76 ? -5.801 10.773 -10.484 1 91.12 76 THR B O 1
ATOM 2715 N N . GLY B 1 77 ? -5.191 10.148 -12.531 1 92.94 77 GLY B N 1
ATOM 2716 C CA . GLY B 1 77 ? -6.465 10.578 -13.094 1 92.94 77 GLY B CA 1
ATOM 2717 C C . GLY B 1 77 ? -7.648 9.797 -12.562 1 92.94 77 GLY B C 1
ATOM 2718 O O . GLY B 1 77 ? -8.695 10.367 -12.258 1 92.94 77 GLY B O 1
ATOM 2719 N N . VAL B 1 78 ? -7.473 8.555 -12.406 1 94.12 78 VAL B N 1
ATOM 2720 C CA . VAL B 1 78 ? -8.539 7.688 -11.906 1 94.12 78 VAL B CA 1
ATOM 2721 C C . VAL B 1 78 ? -8.852 8.031 -10.453 1 94.12 78 VAL B C 1
ATOM 2723 O O . VAL B 1 78 ? -10.016 8.102 -10.055 1 94.12 78 VAL B O 1
ATOM 2726 N N . ILE B 1 79 ? -7.824 8.203 -9.703 1 92.88 79 ILE B N 1
ATOM 2727 C CA . ILE B 1 79 ? -7.996 8.562 -8.297 1 92.88 79 ILE B CA 1
ATOM 2728 C C . ILE B 1 79 ? -8.789 9.867 -8.195 1 92.88 79 ILE B C 1
ATOM 2730 O O . ILE B 1 79 ? -9.773 9.945 -7.457 1 92.88 79 ILE B O 1
ATOM 2734 N N . HIS B 1 80 ? -8.359 10.836 -9.016 1 89.12 80 HIS B N 1
ATOM 2735 C CA . HIS B 1 80 ? -9.031 12.125 -9.016 1 89.12 80 HIS B CA 1
ATOM 2736 C C . HIS B 1 80 ? -10.469 12 -9.516 1 89.12 80 HIS B C 1
ATOM 2738 O O . HIS B 1 80 ? -11.375 12.625 -8.969 1 89.12 80 HIS B O 1
ATOM 2744 N N . TRP B 1 81 ? -10.609 11.258 -10.508 1 91.69 81 TRP B N 1
ATOM 2745 C CA . TRP B 1 81 ? -11.922 11.047 -11.102 1 91.69 81 TRP B CA 1
ATOM 2746 C C . TRP B 1 81 ? -12.875 10.398 -10.094 1 91.69 81 TRP B C 1
ATOM 2748 O O . TRP B 1 81 ? -14.023 10.828 -9.953 1 91.69 81 TRP B O 1
ATOM 2758 N N . LEU B 1 82 ? -12.477 9.391 -9.406 1 91.19 82 LEU B N 1
ATOM 2759 C CA . LEU B 1 82 ? -13.289 8.703 -8.414 1 91.19 82 LEU B CA 1
ATOM 2760 C C . LEU B 1 82 ? -13.703 9.648 -7.289 1 91.19 82 LEU B C 1
ATOM 2762 O O . LEU B 1 82 ? -14.844 9.602 -6.824 1 91.19 82 LEU B O 1
ATOM 2766 N N . GLN B 1 83 ? -12.766 10.414 -6.906 1 89.62 83 GLN B N 1
ATOM 2767 C CA . GLN B 1 83 ? -13.047 11.359 -5.824 1 89.62 83 GLN B CA 1
ATOM 2768 C C . GLN B 1 83 ? -14.07 12.406 -6.262 1 89.62 83 GLN B C 1
ATOM 2770 O O . GLN B 1 83 ? -14.898 12.844 -5.465 1 89.62 83 GLN B O 1
ATOM 2775 N N . ARG B 1 84 ? -13.969 12.797 -7.469 1 88.31 84 ARG B N 1
ATOM 2776 C CA . ARG B 1 84 ? -14.852 13.844 -7.984 1 88.31 84 ARG B CA 1
ATOM 2777 C C . ARG B 1 84 ? -16.25 13.305 -8.227 1 88.31 84 ARG B C 1
ATOM 2779 O O . ARG B 1 84 ? -17.25 14.008 -8 1 88.31 84 ARG B O 1
ATOM 2786 N N . GLN B 1 85 ? -16.328 12.117 -8.641 1 90.25 85 GLN B N 1
ATOM 2787 C CA . GLN B 1 85 ? -17.609 11.57 -9.078 1 90.25 85 GLN B CA 1
ATOM 2788 C C . GLN B 1 85 ? -18.344 10.906 -7.922 1 90.25 85 GLN B C 1
ATOM 2790 O O . GLN B 1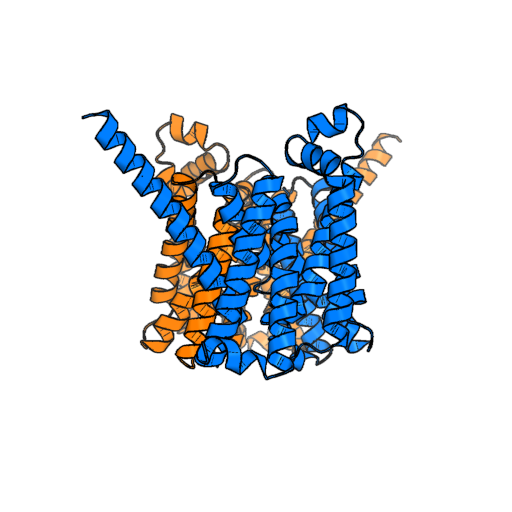 85 ? -19.562 10.672 -8.008 1 90.25 85 GLN B O 1
ATOM 2795 N N . THR B 1 86 ? -17.578 10.547 -6.953 1 89.56 86 THR B N 1
ATOM 2796 C CA . THR B 1 86 ? -18.188 9.805 -5.859 1 89.56 86 THR B CA 1
ATOM 2797 C C . THR B 1 86 ? -17.797 10.398 -4.512 1 89.56 86 THR B C 1
ATOM 2799 O O . THR B 1 86 ? -17.078 11.398 -4.453 1 89.56 86 THR B O 1
ATOM 2802 N N . ARG B 1 87 ? -18.328 9.805 -3.449 1 89.94 87 ARG B N 1
ATOM 2803 C CA . ARG B 1 87 ? -18.031 10.25 -2.09 1 89.94 87 ARG B CA 1
ATOM 2804 C C . ARG B 1 87 ? -16.797 9.531 -1.535 1 89.94 87 ARG B C 1
ATOM 2806 O O . ARG B 1 87 ? -16.422 9.742 -0.38 1 89.94 87 ARG B O 1
ATOM 2813 N N . ILE B 1 88 ? -16.266 8.719 -2.41 1 92.12 88 ILE B N 1
ATOM 2814 C CA . ILE B 1 88 ? -15.102 7.938 -1.981 1 92.12 88 ILE B CA 1
ATOM 2815 C C . ILE B 1 88 ? -13.953 8.883 -1.619 1 92.12 88 ILE B C 1
ATOM 2817 O O . ILE B 1 88 ? -13.656 9.82 -2.359 1 92.12 88 ILE B O 1
ATOM 2821 N N . LYS B 1 89 ? -13.312 8.641 -0.481 1 92.25 89 LYS B N 1
ATOM 2822 C CA . LYS B 1 89 ? -12.195 9.453 -0.019 1 92.25 89 LYS B CA 1
ATOM 2823 C C . LYS B 1 89 ? -10.898 9.039 -0.694 1 92.25 89 LYS B C 1
ATOM 2825 O O . LYS B 1 89 ? -10.844 8.023 -1.391 1 92.25 89 LYS B O 1
ATOM 2830 N N . VAL B 1 90 ? -9.875 9.859 -0.533 1 90.5 90 VAL B N 1
ATOM 2831 C CA . VAL B 1 90 ? -8.594 9.703 -1.225 1 90.5 90 VAL B CA 1
ATOM 2832 C C . VAL B 1 90 ? -8.008 8.328 -0.93 1 90.5 90 VAL B C 1
ATOM 2834 O O . VAL B 1 90 ? -7.516 7.652 -1.833 1 90.5 90 VAL B O 1
ATOM 2837 N N . ASP B 1 91 ? -8.148 7.895 0.22 1 91.88 91 ASP B N 1
ATOM 2838 C CA . ASP B 1 91 ? -7.574 6.613 0.632 1 91.88 91 ASP B CA 1
ATOM 2839 C C . ASP B 1 91 ? -8.258 5.453 -0.083 1 91.88 91 ASP B C 1
ATOM 2841 O O . ASP B 1 91 ? -7.59 4.527 -0.553 1 91.88 91 ASP B O 1
ATOM 2845 N N . GLY B 1 92 ? -9.57 5.508 -0.1 1 93.31 92 GLY B N 1
ATOM 2846 C CA . GLY B 1 92 ? -10.32 4.492 -0.815 1 93.31 92 GLY B CA 1
ATOM 2847 C C . GLY B 1 92 ? -10.031 4.469 -2.305 1 93.31 92 GLY B C 1
ATOM 2848 O O . GLY B 1 92 ? -9.867 3.4 -2.895 1 93.31 92 GLY B O 1
ATOM 2849 N N . ALA B 1 93 ? -9.945 5.633 -2.861 1 93.94 93 ALA B N 1
ATOM 2850 C CA . ALA B 1 93 ? -9.648 5.75 -4.28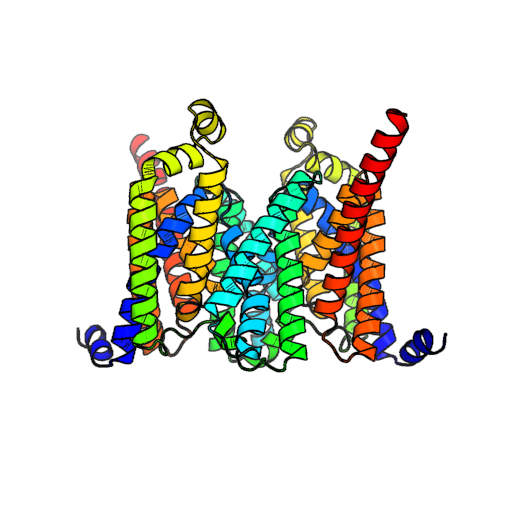9 1 93.94 93 ALA B CA 1
ATOM 2851 C C . ALA B 1 93 ? -8.266 5.195 -4.605 1 93.94 93 ALA B C 1
ATOM 2853 O O . ALA B 1 93 ? -8.078 4.523 -5.621 1 93.94 93 ALA B O 1
ATOM 2854 N N . MET B 1 94 ? -7.355 5.488 -3.764 1 93.88 94 MET B N 1
ATOM 2855 C CA . MET B 1 94 ? -6 4.984 -3.945 1 93.88 94 MET B CA 1
ATOM 2856 C C . MET B 1 94 ? -5.973 3.461 -3.869 1 93.88 94 MET B C 1
ATOM 2858 O O . MET B 1 94 ? -5.359 2.803 -4.711 1 93.88 94 MET B O 1
ATOM 2862 N N . ALA B 1 95 ? -6.668 2.938 -2.893 1 92.06 95 ALA B N 1
ATOM 2863 C CA . ALA B 1 95 ? -6.691 1.488 -2.707 1 92.06 95 ALA B CA 1
ATOM 2864 C C . ALA B 1 95 ? -7.312 0.792 -3.916 1 92.06 95 ALA B C 1
ATOM 2866 O O . ALA B 1 95 ? -6.797 -0.225 -4.387 1 92.06 95 ALA B O 1
ATOM 2867 N N . PHE B 1 96 ? -8.336 1.369 -4.371 1 91.56 96 PHE B N 1
ATOM 2868 C CA . PHE B 1 96 ? -9.023 0.834 -5.539 1 91.56 96 PHE B CA 1
ATOM 2869 C C . PHE B 1 96 ? -8.109 0.861 -6.762 1 91.56 96 PHE B C 1
ATOM 2871 O O . PHE B 1 96 ? -8.008 -0.131 -7.484 1 91.56 96 PHE B O 1
ATOM 2878 N N . THR B 1 97 ? -7.594 1.96 -7.039 1 92.88 97 THR B N 1
ATOM 2879 C CA . THR B 1 97 ? -6.754 2.146 -8.219 1 92.88 97 THR B CA 1
ATOM 2880 C C . THR B 1 97 ? -5.527 1.236 -8.156 1 92.88 97 THR B C 1
ATOM 2882 O O . THR B 1 97 ? -5.176 0.596 -9.148 1 92.88 97 THR B O 1
ATOM 2885 N N . PHE B 1 98 ? -4.984 1.204 -7.023 1 91 98 PHE B N 1
ATOM 2886 C CA . PHE B 1 98 ? -3.844 0.331 -6.77 1 91 98 PHE B CA 1
ATOM 2887 C C . PHE B 1 98 ? -4.176 -1.112 -7.125 1 91 98 PHE B C 1
ATOM 2889 O O . PHE B 1 98 ? -3.473 -1.742 -7.914 1 91 98 PHE B O 1
ATOM 2896 N N . ALA B 1 99 ? -5.195 -1.591 -6.625 1 89.25 99 ALA B N 1
ATOM 2897 C CA . ALA B 1 99 ? -5.578 -2.992 -6.777 1 89.25 99 ALA B CA 1
ATOM 2898 C C . ALA B 1 99 ? -5.973 -3.301 -8.219 1 89.25 99 ALA B C 1
ATOM 2900 O O . ALA B 1 99 ? -5.598 -4.344 -8.758 1 89.25 99 ALA B O 1
ATOM 2901 N N . SER B 1 100 ? -6.688 -2.408 -8.82 1 92.88 100 SER B N 1
ATOM 2902 C CA . SER B 1 100 ? -7.176 -2.629 -10.172 1 92.88 100 SER B CA 1
ATOM 2903 C C . SER B 1 100 ? -6.035 -2.598 -11.188 1 92.88 100 SER B C 1
ATOM 2905 O O . SER B 1 100 ? -5.957 -3.453 -12.07 1 92.88 100 SER B O 1
ATOM 2907 N N . PHE B 1 101 ? -5.172 -1.636 -11.039 1 94 101 PHE B N 1
ATOM 2908 C CA . PHE B 1 101 ? -4.055 -1.528 -11.969 1 94 101 PHE B CA 1
ATOM 2909 C C . PHE B 1 101 ? -3.082 -2.686 -11.781 1 94 101 PHE B C 1
ATOM 2911 O O . PHE B 1 101 ? -2.561 -3.23 -12.758 1 94 101 PHE B O 1
ATOM 2918 N N . PHE B 1 102 ? -2.883 -3.014 -10.578 1 89.5 102 PHE B N 1
ATOM 2919 C CA . PHE B 1 102 ? -1.979 -4.121 -10.305 1 89.5 102 PHE B CA 1
ATOM 2920 C C . PHE B 1 102 ? -2.537 -5.426 -10.859 1 89.5 102 PHE B C 1
ATOM 2922 O O . PHE B 1 102 ? -1.805 -6.215 -11.461 1 89.5 102 PHE B O 1
ATOM 2929 N N . ALA B 1 103 ? -3.807 -5.656 -10.609 1 90.31 103 ALA B N 1
ATOM 2930 C CA . ALA B 1 103 ? -4.461 -6.84 -11.156 1 90.31 103 ALA B CA 1
ATOM 2931 C C . ALA B 1 103 ? -4.359 -6.867 -12.68 1 90.31 103 ALA B C 1
ATOM 2933 O O . ALA B 1 103 ? -4.113 -7.918 -13.273 1 90.31 103 ALA B O 1
ATOM 2934 N N . LEU B 1 104 ? -4.555 -5.75 -13.281 1 93.06 104 LEU B N 1
ATOM 2935 C CA . LEU B 1 104 ? -4.41 -5.645 -14.727 1 93.06 104 LEU B CA 1
ATOM 2936 C C . LEU B 1 104 ? -2.982 -5.965 -15.156 1 93.06 104 LEU B C 1
ATOM 2938 O O . LEU B 1 104 ? -2.77 -6.629 -16.172 1 93.06 104 LEU B O 1
ATOM 2942 N N . GLY B 1 105 ? -2.072 -5.434 -14.438 1 90.44 105 GLY B N 1
ATOM 2943 C CA . GLY B 1 105 ? -0.674 -5.723 -14.719 1 90.44 105 GLY B CA 1
ATOM 2944 C C . GLY B 1 105 ? -0.348 -7.203 -14.664 1 90.44 105 GLY B C 1
ATOM 2945 O O . GLY B 1 105 ? 0.281 -7.738 -15.578 1 90.44 105 GLY B O 1
ATOM 2946 N N . ILE B 1 106 ? -0.772 -7.855 -13.633 1 85.25 106 ILE B N 1
ATOM 2947 C CA . ILE B 1 106 ? -0.52 -9.281 -13.461 1 85.25 106 ILE B CA 1
ATOM 2948 C C . ILE B 1 106 ? -1.2 -10.062 -14.586 1 85.25 106 ILE B C 1
ATOM 2950 O O . ILE B 1 106 ? -0.625 -11.008 -15.125 1 85.25 106 ILE B O 1
ATOM 2954 N N . LEU B 1 107 ? -2.365 -9.703 -14.898 1 89.56 107 LEU B N 1
ATOM 2955 C CA . LEU B 1 107 ? -3.076 -10.367 -15.984 1 89.56 107 LEU B CA 1
ATOM 2956 C C . LEU B 1 107 ? -2.34 -10.18 -17.312 1 89.56 107 LEU B C 1
ATOM 2958 O O . LEU B 1 107 ? -2.211 -11.125 -18.094 1 89.56 107 LEU B O 1
ATOM 2962 N N . LEU B 1 108 ? -1.894 -8.984 -17.578 1 91.25 108 LEU B N 1
ATOM 2963 C CA . LEU B 1 108 ? -1.172 -8.695 -18.812 1 91.25 108 LEU B CA 1
ATOM 2964 C C . LEU B 1 108 ? 0.137 -9.477 -18.875 1 91.25 108 LEU B C 1
ATOM 2966 O O . LEU B 1 108 ? 0.503 -10.008 -19.922 1 91.25 108 LEU B O 1
ATOM 2970 N N . ILE B 1 109 ? 0.786 -9.539 -17.766 1 87.06 109 ILE B N 1
ATOM 2971 C CA . ILE B 1 109 ? 2.041 -10.281 -17.688 1 87.06 109 ILE B CA 1
ATOM 2972 C C . ILE B 1 109 ? 1.785 -11.758 -18 1 87.06 109 ILE B C 1
ATOM 2974 O O . ILE B 1 109 ? 2.574 -12.406 -18.688 1 87.06 109 ILE B O 1
ATOM 2978 N N . SER B 1 110 ? 0.722 -12.227 -17.453 1 85.19 110 SER B N 1
ATOM 2979 C CA . SER B 1 110 ? 0.366 -13.625 -17.672 1 85.19 110 SER B CA 1
ATOM 2980 C C . SER B 1 110 ? -0.013 -13.875 -19.125 1 85.19 110 SER B C 1
ATOM 2982 O O . SER B 1 110 ? 0.399 -14.883 -19.719 1 85.19 110 SER B O 1
ATOM 2984 N N . ILE B 1 111 ? -0.685 -13.031 -19.719 1 90.25 111 ILE B N 1
ATOM 2985 C CA . ILE B 1 111 ? -1.182 -13.195 -21.078 1 90.25 111 ILE B CA 1
ATOM 2986 C C . ILE B 1 111 ? -0.045 -12.977 -22.078 1 90.25 111 ILE B C 1
ATOM 2988 O O . ILE B 1 111 ? 0.081 -13.711 -23.062 1 90.25 111 ILE B O 1
ATOM 2992 N N . LEU B 1 112 ? 0.784 -12.031 -21.75 1 88.81 112 LEU B N 1
ATOM 2993 C CA . LEU B 1 112 ? 1.825 -11.641 -22.703 1 88.81 112 LEU B CA 1
ATOM 2994 C C . LEU B 1 112 ? 3.096 -12.453 -22.469 1 88.81 112 LEU B C 1
ATOM 2996 O O . LEU B 1 112 ? 4.066 -12.32 -23.234 1 88.81 112 LEU B O 1
ATOM 3000 N N . LYS B 1 113 ? 3.117 -13.367 -21.453 1 81.62 113 LYS B N 1
ATOM 3001 C CA . LYS B 1 113 ? 4.23 -14.258 -21.156 1 81.62 113 LYS B CA 1
ATOM 3002 C C . LYS B 1 113 ? 5.523 -13.469 -20.938 1 81.62 113 LYS B C 1
ATOM 3004 O O . LYS B 1 113 ? 6.566 -13.82 -21.5 1 81.62 113 LYS B O 1
ATOM 3009 N N . THR B 1 114 ? 5.402 -12.367 -20.266 1 73.56 114 THR B N 1
ATOM 3010 C CA . THR B 1 114 ? 6.555 -11.547 -19.922 1 73.56 114 THR B CA 1
ATOM 3011 C C . THR B 1 114 ? 6.941 -11.734 -18.453 1 73.56 114 THR B C 1
ATOM 3013 O O . THR B 1 114 ? 7.391 -10.797 -17.797 1 73.56 114 THR B O 1
ATOM 3016 N N . GLN B 1 115 ? 6.801 -12.898 -17.938 1 65.25 115 GLN B N 1
ATOM 3017 C CA . GLN B 1 115 ? 6.934 -13.211 -16.516 1 65.25 115 GLN B CA 1
ATOM 3018 C C . GLN B 1 115 ? 8.383 -13.094 -16.062 1 65.25 115 GLN B C 1
ATOM 3020 O O . GLN B 1 115 ? 8.648 -12.789 -14.891 1 65.25 115 GLN B O 1
ATOM 3025 N N . GLN B 1 116 ? 9.242 -13.305 -16.891 1 59.84 116 GLN B N 1
ATOM 3026 C CA . GLN B 1 116 ? 10.656 -13.406 -16.516 1 59.84 116 GLN B CA 1
ATOM 3027 C C . GLN B 1 116 ? 11.148 -12.109 -15.891 1 59.84 116 GLN B C 1
ATOM 3029 O O . GLN B 1 116 ? 12.102 -12.117 -15.109 1 59.84 116 GLN B O 1
ATOM 3034 N N . ASP B 1 117 ? 10.398 -11.078 -16.031 1 63.56 117 ASP B N 1
ATOM 3035 C CA . ASP B 1 117 ? 10.93 -9.781 -15.609 1 63.56 117 ASP B CA 1
ATOM 3036 C C . ASP B 1 117 ? 10.266 -9.312 -14.32 1 63.56 117 ASP B C 1
ATOM 3038 O O . ASP B 1 117 ? 10.656 -8.297 -13.742 1 63.56 117 ASP B O 1
ATOM 3042 N N . LEU B 1 118 ? 9.5 -10.195 -13.742 1 63.88 118 LEU B N 1
ATOM 3043 C CA . LEU B 1 118 ? 8.719 -9.766 -12.586 1 63.88 118 LEU B CA 1
ATOM 3044 C C . LEU B 1 118 ? 9.609 -9.602 -11.359 1 63.88 118 LEU B C 1
ATOM 3046 O O . LEU B 1 118 ? 9.484 -8.609 -10.633 1 63.88 118 LEU B O 1
ATOM 3050 N N . GLU B 1 119 ? 10.445 -10.539 -11.141 1 66 119 GLU B N 1
ATOM 3051 C CA . GLU B 1 119 ? 11.32 -10.453 -9.977 1 66 119 GLU B CA 1
ATOM 3052 C C . GLU B 1 119 ? 12.211 -9.219 -10.039 1 66 119 GLU B C 1
ATOM 3054 O O . GLU B 1 119 ? 12.406 -8.531 -9.031 1 66 119 GLU B O 1
ATOM 3059 N N . HIS B 1 120 ? 12.695 -9 -11.195 1 67.56 120 HIS B N 1
ATOM 3060 C CA . HIS B 1 120 ? 13.539 -7.828 -11.367 1 67.56 120 HIS B CA 1
ATOM 3061 C C . HIS B 1 120 ? 12.75 -6.539 -11.164 1 67.56 120 HIS B C 1
ATOM 3063 O O . HIS B 1 120 ? 13.273 -5.566 -10.617 1 67.56 120 HIS B O 1
ATOM 3069 N N . LEU B 1 121 ? 11.578 -6.602 -11.523 1 70.19 121 LEU B N 1
ATOM 3070 C CA . LEU B 1 121 ? 10.719 -5.434 -11.367 1 70.19 121 LEU B CA 1
ATOM 3071 C C . LEU B 1 121 ? 10.367 -5.211 -9.898 1 70.19 121 LEU B C 1
ATOM 3073 O O . LEU B 1 121 ? 10.344 -4.074 -9.422 1 70.19 121 LEU B O 1
ATOM 3077 N N . LEU B 1 122 ? 10.242 -6.309 -9.25 1 65.88 122 LEU B N 1
ATOM 3078 C CA . LEU B 1 122 ? 9.773 -6.234 -7.871 1 65.88 122 LEU B CA 1
ATOM 3079 C C . LEU B 1 122 ? 10.914 -5.895 -6.922 1 65.88 122 LEU B C 1
ATOM 3081 O O . LEU B 1 122 ? 10.734 -5.117 -5.98 1 65.88 122 LEU B O 1
ATOM 3085 N N . PHE B 1 123 ? 12.062 -6.398 -7.199 1 69.12 123 PHE B N 1
ATOM 3086 C CA . PHE B 1 123 ? 13.141 -6.258 -6.227 1 69.12 123 PHE B CA 1
ATOM 3087 C C . PHE B 1 123 ? 14.25 -5.367 -6.773 1 69.12 123 PHE B C 1
ATOM 3089 O O . PHE B 1 123 ? 15.102 -4.887 -6.016 1 69.12 123 PHE B O 1
ATOM 3096 N N . GLY B 1 124 ? 14.18 -5.027 -7.969 1 73.44 124 GLY B N 1
ATOM 3097 C CA . GLY B 1 124 ? 15.242 -4.234 -8.57 1 73.44 124 GLY B CA 1
ATOM 3098 C C . GLY B 1 124 ? 16.578 -4.949 -8.594 1 73.44 124 GLY B C 1
ATOM 3099 O O . GLY B 1 124 ? 16.734 -6.004 -7.977 1 73.44 124 GLY B O 1
ATOM 3100 N N . ASP B 1 125 ? 17.5 -4.473 -9.383 1 79.88 125 ASP B N 1
ATOM 3101 C CA . ASP B 1 125 ? 18.875 -4.961 -9.445 1 79.88 125 ASP B CA 1
ATOM 3102 C C . ASP B 1 125 ? 19.859 -3.812 -9.672 1 79.88 125 ASP B C 1
ATOM 3104 O O . ASP B 1 125 ? 20.25 -3.533 -10.805 1 79.88 125 ASP B O 1
ATOM 3108 N N . ILE B 1 126 ? 20.312 -3.334 -8.492 1 82.75 126 ILE B N 1
ATOM 3109 C CA . ILE B 1 126 ? 21.156 -2.143 -8.555 1 82.75 126 ILE B CA 1
ATOM 3110 C C . ILE B 1 126 ? 22.531 -2.51 -9.086 1 82.75 126 ILE B C 1
ATOM 3112 O O . ILE B 1 126 ? 23.25 -1.655 -9.617 1 82.75 126 ILE B O 1
ATOM 3116 N N . LEU B 1 127 ? 22.938 -3.742 -8.984 1 79.81 127 LEU B N 1
ATOM 3117 C CA . LEU B 1 127 ? 24.266 -4.176 -9.422 1 79.81 127 LEU B CA 1
ATOM 3118 C C . LEU B 1 127 ? 24.312 -4.348 -10.938 1 79.81 127 LEU B C 1
ATOM 3120 O O . LEU B 1 127 ? 25.391 -4.406 -11.531 1 79.81 127 LEU B O 1
ATOM 3124 N N . SER B 1 128 ? 23.156 -4.387 -11.539 1 81.06 128 SER B N 1
ATOM 3125 C CA . SER B 1 128 ? 23.094 -4.566 -12.984 1 81.06 128 SER B CA 1
ATOM 3126 C C . SER B 1 128 ? 22.875 -3.238 -13.703 1 81.06 128 SER B C 1
ATOM 3128 O O . SER B 1 128 ? 22.562 -3.211 -14.891 1 81.06 128 SER B O 1
ATOM 3130 N N . VAL B 1 129 ? 23.062 -2.186 -12.992 1 86.06 129 VAL B N 1
ATOM 3131 C CA . VAL B 1 129 ? 22.859 -0.862 -13.57 1 86.06 129 VAL B CA 1
ATOM 3132 C C . VAL B 1 129 ? 23.938 -0.571 -14.602 1 86.06 129 VAL B C 1
ATOM 3134 O O . VAL B 1 129 ? 25.125 -0.808 -14.344 1 86.06 129 VAL B O 1
ATOM 3137 N N . THR B 1 130 ? 23.547 -0.144 -15.766 1 87.19 130 THR B N 1
ATOM 3138 C CA . THR B 1 130 ? 24.469 0.177 -16.844 1 87.19 130 THR B CA 1
ATOM 3139 C C . THR B 1 130 ? 24.797 1.669 -16.844 1 87.19 130 THR B C 1
ATOM 3141 O O . THR B 1 130 ? 24.156 2.451 -16.141 1 87.19 130 THR B O 1
ATOM 3144 N N . GLY B 1 131 ? 25.75 1.976 -17.625 1 89.06 131 GLY B N 1
ATOM 3145 C CA . GLY B 1 131 ? 26.094 3.383 -17.781 1 89.06 131 GLY B CA 1
ATOM 3146 C C . GLY B 1 131 ? 24.953 4.207 -18.359 1 89.06 131 GLY B C 1
ATOM 3147 O O . GLY B 1 131 ? 24.75 5.352 -17.953 1 89.06 131 GLY B O 1
ATOM 3148 N N . ALA B 1 132 ? 24.266 3.611 -19.234 1 87.12 132 ALA B N 1
ATOM 3149 C CA . ALA B 1 132 ? 23.109 4.293 -19.828 1 87.12 132 ALA B CA 1
ATOM 3150 C C . ALA B 1 132 ? 22.031 4.566 -18.797 1 87.12 132 ALA B C 1
ATOM 3152 O O . ALA B 1 132 ? 21.391 5.625 -18.812 1 87.12 132 ALA B O 1
ATOM 3153 N N . ASP B 1 133 ? 21.875 3.662 -17.906 1 86.88 133 ASP B N 1
ATOM 3154 C CA . ASP B 1 133 ? 20.891 3.836 -16.828 1 86.88 133 ASP B CA 1
ATOM 3155 C C . ASP B 1 133 ? 21.281 5 -15.922 1 86.88 133 ASP B C 1
ATOM 3157 O O . ASP B 1 133 ? 20.422 5.777 -15.5 1 86.88 133 ASP B O 1
ATOM 3161 N N . LEU B 1 134 ? 22.5 5.078 -15.641 1 90.44 134 LEU B N 1
ATOM 3162 C CA . LEU B 1 134 ? 23 6.121 -14.758 1 90.44 134 LEU B CA 1
ATOM 3163 C C . LEU B 1 134 ? 22.812 7.5 -15.375 1 90.44 134 LEU B C 1
ATOM 3165 O O . LEU B 1 134 ? 22.453 8.453 -14.688 1 90.44 134 LEU B O 1
ATOM 3169 N N . TRP B 1 135 ? 23.078 7.535 -16.641 1 90.62 135 TRP B N 1
ATOM 3170 C CA . TRP B 1 135 ? 22.938 8.812 -17.328 1 90.62 135 TRP B CA 1
ATOM 3171 C C . TRP B 1 135 ? 21.484 9.25 -17.391 1 90.62 135 TRP B C 1
ATOM 3173 O O . TRP B 1 135 ? 21.172 10.422 -17.156 1 90.62 135 TRP B O 1
ATOM 3183 N N . LYS B 1 136 ? 20.641 8.32 -17.703 1 87 136 LYS B N 1
ATOM 3184 C CA . LYS B 1 136 ? 19.219 8.625 -17.703 1 87 136 LYS B CA 1
ATOM 3185 C C . LYS B 1 136 ? 18.75 9.102 -16.328 1 87 136 LYS B C 1
ATOM 3187 O O . LYS B 1 136 ? 17.984 10.062 -16.234 1 87 136 LYS B O 1
ATOM 3192 N N . THR B 1 137 ? 19.188 8.414 -15.305 1 90.25 137 THR B N 1
ATOM 3193 C CA . THR B 1 137 ? 18.812 8.766 -13.938 1 90.25 137 THR B CA 1
ATOM 3194 C C . THR B 1 137 ? 19.344 10.148 -13.562 1 90.25 137 THR B C 1
ATOM 3196 O O . THR B 1 137 ? 18.641 10.945 -12.953 1 90.25 137 THR B O 1
ATOM 3199 N N . LEU B 1 138 ? 20.562 10.445 -13.984 1 92.88 138 LEU B N 1
ATOM 3200 C CA . LEU B 1 138 ? 21.188 11.727 -13.688 1 92.88 138 LEU B CA 1
ATOM 3201 C C . LEU B 1 138 ? 20.406 12.867 -14.336 1 92.88 138 LEU B C 1
ATOM 3203 O O . LEU B 1 138 ? 20.188 13.914 -13.711 1 92.88 138 LEU B O 1
ATOM 3207 N N . ILE B 1 139 ? 19.953 12.633 -15.477 1 92.56 139 ILE B N 1
ATOM 3208 C CA . ILE B 1 139 ? 19.219 13.656 -16.203 1 92.56 139 ILE B CA 1
ATOM 3209 C C . ILE B 1 139 ? 17.875 13.906 -15.531 1 92.56 139 ILE B C 1
ATOM 3211 O O . ILE B 1 139 ? 17.516 15.062 -15.273 1 92.56 139 ILE B O 1
ATOM 3215 N N . VAL B 1 140 ? 17.203 12.859 -15.219 1 90.19 140 VAL B N 1
ATOM 3216 C CA . VAL B 1 140 ? 15.875 12.984 -14.633 1 90.19 140 VAL B CA 1
ATOM 3217 C C . VAL B 1 140 ? 15.977 13.594 -13.234 1 90.19 140 VAL B C 1
ATOM 3219 O O . VAL B 1 140 ? 15.188 14.477 -12.883 1 90.19 140 VAL B O 1
ATOM 3222 N N . ILE B 1 141 ? 16.922 13.195 -12.508 1 91.88 141 ILE B N 1
ATOM 3223 C CA . ILE B 1 141 ? 17.078 13.695 -11.148 1 91.88 141 ILE B CA 1
ATOM 3224 C C . ILE B 1 141 ? 17.484 15.172 -11.18 1 91.88 141 ILE B C 1
ATOM 3226 O O . ILE B 1 141 ? 17.016 15.961 -10.359 1 91.88 141 ILE B O 1
ATOM 3230 N N . SER B 1 142 ? 18.391 15.477 -12.117 1 94.12 142 SER B N 1
ATOM 3231 C CA . SER B 1 142 ? 18.781 16.875 -12.258 1 94.12 142 SER B CA 1
ATOM 3232 C C . SER B 1 142 ? 17.609 17.75 -12.648 1 94.12 142 SER B C 1
ATOM 3234 O O . SER B 1 142 ? 17.422 18.828 -12.094 1 94.12 142 SER B O 1
ATOM 3236 N N . LEU B 1 143 ? 16.828 17.234 -13.531 1 94 143 LEU B N 1
ATOM 3237 C CA . LEU B 1 143 ? 15.656 17.969 -13.977 1 94 143 LEU B CA 1
ATOM 3238 C C . LEU B 1 143 ? 14.648 18.125 -12.836 1 94 143 LEU B C 1
ATOM 3240 O O . LEU B 1 143 ? 14.125 19.219 -12.602 1 94 143 LEU B O 1
ATOM 3244 N N . LEU B 1 144 ? 14.398 17.078 -12.125 1 94 144 LEU B N 1
ATOM 3245 C CA . LEU B 1 144 ? 13.461 17.109 -11.008 1 94 144 LEU B CA 1
ATOM 3246 C C . LEU B 1 144 ? 13.992 18 -9.875 1 94 144 LEU B C 1
ATOM 3248 O O . LEU B 1 144 ? 13.227 18.719 -9.242 1 94 144 LEU B O 1
ATOM 3252 N N . GLY B 1 145 ? 15.297 17.859 -9.711 1 92.62 145 GLY B N 1
ATOM 3253 C CA . GLY B 1 145 ? 15.898 18.719 -8.711 1 92.62 145 GLY B CA 1
ATOM 3254 C C . GLY B 1 145 ? 15.75 20.203 -9.023 1 92.62 145 GLY B C 1
ATOM 3255 O O . GLY B 1 145 ? 15.445 21 -8.141 1 92.62 145 GLY B O 1
ATOM 3256 N N . LEU B 1 146 ? 15.938 20.5 -10.219 1 93 146 LEU B N 1
ATOM 3257 C CA . LEU B 1 146 ? 15.812 21.875 -10.656 1 93 146 LEU B CA 1
ATOM 3258 C C . LEU B 1 146 ? 14.367 22.359 -10.539 1 93 146 LEU B C 1
ATOM 3260 O O . LEU B 1 146 ? 14.117 23.469 -10.055 1 93 146 LEU B O 1
ATOM 3264 N N . LEU B 1 147 ? 13.453 21.531 -10.898 1 92.88 147 LEU B N 1
ATOM 3265 C CA . LEU B 1 147 ? 12.047 21.891 -10.867 1 92.88 147 LEU B CA 1
ATOM 3266 C C . LEU B 1 147 ? 11.547 22.031 -9.43 1 92.88 147 LEU B C 1
ATOM 3268 O O . LEU B 1 147 ? 10.836 22.969 -9.094 1 92.88 147 LEU B O 1
ATOM 3272 N N . LEU B 1 148 ? 11.945 21.109 -8.602 1 92.88 148 LEU B N 1
ATOM 3273 C CA . LEU B 1 148 ? 11.531 21.156 -7.207 1 92.88 148 LEU B CA 1
ATOM 3274 C C . LEU B 1 148 ? 12.18 22.328 -6.48 1 92.88 148 LEU B C 1
ATOM 3276 O O . LEU B 1 148 ? 11.578 22.906 -5.57 1 92.88 148 LEU B O 1
ATOM 3280 N N . GLY B 1 149 ? 13.414 22.641 -6.934 1 92.69 149 GLY B N 1
ATOM 3281 C CA . GLY B 1 149 ? 14.07 23.812 -6.371 1 92.69 149 GLY B CA 1
ATOM 3282 C C . GLY B 1 149 ? 13.43 25.109 -6.797 1 92.69 149 GLY B C 1
ATOM 3283 O O . GLY B 1 149 ? 13.25 26.016 -5.977 1 92.69 149 GLY B O 1
ATOM 3284 N N . ARG B 1 150 ? 13.062 25.203 -8.023 1 92.75 150 ARG B N 1
ATOM 3285 C CA . ARG B 1 150 ? 12.461 26.406 -8.57 1 92.75 150 ARG B CA 1
ATOM 3286 C C . ARG B 1 150 ? 11.062 26.625 -8 1 92.75 150 ARG B C 1
ATOM 3288 O O . ARG B 1 150 ? 10.664 27.766 -7.746 1 92.75 150 ARG B O 1
ATOM 3295 N N . PHE B 1 151 ? 10.359 25.578 -7.754 1 94.44 151 PHE B N 1
ATOM 3296 C CA . PHE B 1 151 ? 8.992 25.672 -7.277 1 94.44 151 PHE B CA 1
ATOM 3297 C C . PHE B 1 151 ? 8.906 25.344 -5.793 1 94.44 151 PHE B C 1
ATOM 3299 O O . PHE B 1 151 ? 7.852 24.922 -5.309 1 94.44 151 PHE B O 1
ATOM 3306 N N . TYR B 1 152 ? 9.945 25.453 -5.133 1 94.31 152 TYR B N 1
ATOM 3307 C CA . TYR B 1 152 ? 9.984 25.094 -3.725 1 94.31 152 TYR B CA 1
ATOM 3308 C C . TYR B 1 152 ? 9 25.922 -2.91 1 94.31 152 TYR B C 1
ATOM 3310 O O . TYR B 1 152 ? 8.242 25.375 -2.104 1 94.31 152 TYR B O 1
ATOM 3318 N N . GLN B 1 153 ? 8.945 27.219 -3.105 1 94.06 153 GLN B N 1
ATOM 3319 C CA . GLN B 1 153 ? 8.117 28.109 -2.301 1 94.06 153 GLN B CA 1
ATOM 3320 C C . GLN B 1 153 ? 6.633 27.844 -2.535 1 94.06 153 GLN B C 1
ATOM 3322 O O . GLN B 1 153 ? 5.875 27.641 -1.582 1 94.06 153 GLN B O 1
ATOM 3327 N N . PRO B 1 154 ? 6.254 27.781 -3.83 1 94.06 154 PRO B N 1
ATOM 3328 C CA . PRO B 1 154 ? 4.848 27.453 -4.059 1 94.06 154 PRO B CA 1
ATOM 3329 C C . PRO B 1 154 ? 4.484 26.047 -3.557 1 94.06 154 PRO B C 1
ATOM 3331 O O . PRO B 1 154 ? 3.383 25.844 -3.043 1 94.06 154 PRO B O 1
ATOM 3334 N N . LEU B 1 155 ? 5.348 25.156 -3.654 1 93.94 155 LEU B N 1
ATOM 3335 C CA . LEU B 1 155 ? 5.094 23.797 -3.195 1 93.94 155 LEU B CA 1
ATOM 3336 C C . LEU B 1 155 ? 5.031 23.734 -1.672 1 93.94 155 LEU B C 1
ATOM 3338 O O . LEU B 1 155 ? 4.23 22.984 -1.107 1 93.94 155 LEU B O 1
ATOM 3342 N N . LEU B 1 156 ? 5.898 24.484 -1.103 1 94 156 LEU B N 1
ATOM 3343 C CA . LEU B 1 156 ? 5.898 24.578 0.353 1 94 156 LEU B CA 1
ATOM 3344 C C . LEU B 1 156 ? 4.555 25.094 0.865 1 94 156 LEU B C 1
ATOM 3346 O O . LEU B 1 156 ? 3.971 24.5 1.779 1 94 156 LEU B O 1
ATOM 3350 N N . PHE B 1 157 ? 4.125 26.141 0.231 1 92.75 157 PHE B N 1
ATOM 3351 C CA . PHE B 1 157 ? 2.861 26.75 0.637 1 92.75 157 PHE B CA 1
ATOM 3352 C C . PHE B 1 157 ? 1.7 25.797 0.372 1 92.75 157 PHE B C 1
ATOM 3354 O O . PHE B 1 157 ? 0.829 25.609 1.227 1 92.75 157 PHE B O 1
ATOM 3361 N N . PHE B 1 158 ? 1.694 25.203 -0.733 1 92.56 158 PHE B N 1
ATOM 3362 C CA . PHE B 1 158 ? 0.655 24.25 -1.111 1 92.56 158 PHE B CA 1
ATOM 3363 C C . PHE B 1 158 ? 0.635 23.062 -0.156 1 92.56 158 PHE B C 1
ATOM 3365 O O . PHE B 1 158 ? -0.435 22.594 0.243 1 92.56 158 PHE B O 1
ATOM 3372 N N . THR B 1 159 ? 1.765 22.594 0.288 1 91.94 159 THR B N 1
ATOM 3373 C CA . THR B 1 159 ? 1.909 21.391 1.106 1 91.94 159 THR B CA 1
ATOM 3374 C C . THR B 1 159 ? 1.404 21.641 2.525 1 91.94 159 THR B C 1
ATOM 3376 O O . THR B 1 159 ? 0.739 20.781 3.111 1 91.94 159 THR B O 1
ATOM 3379 N N . PHE B 1 160 ? 1.593 22.828 3.064 1 91.56 160 PHE B N 1
ATOM 3380 C CA . PHE B 1 160 ? 1.256 23.094 4.457 1 91.56 160 PHE B CA 1
ATOM 3381 C C . PHE B 1 160 ? -0.138 23.703 4.574 1 91.56 160 PHE B C 1
ATOM 3383 O O . PHE B 1 160 ? -0.833 23.5 5.57 1 91.56 160 PHE B O 1
ATOM 3390 N N . ASP B 1 161 ? -0.509 24.5 3.486 1 92.56 161 ASP B N 1
ATOM 3391 C CA . ASP B 1 161 ? -1.796 25.188 3.531 1 92.56 161 ASP B CA 1
ATOM 3392 C C . ASP B 1 161 ? -2.402 25.312 2.135 1 92.56 161 ASP B C 1
ATOM 3394 O O . ASP B 1 161 ? -2.4 26.391 1.541 1 92.56 161 ASP B O 1
ATOM 3398 N N . PRO B 1 162 ? -3.008 24.219 1.79 1 90.31 162 PRO B N 1
ATOM 3399 C CA . PRO B 1 162 ? -3.572 24.234 0.438 1 90.31 162 PRO B CA 1
ATOM 3400 C C . PRO B 1 162 ? -4.652 25.297 0.263 1 90.31 162 PRO B C 1
ATOM 3402 O O . PRO B 1 162 ? -4.75 25.906 -0.798 1 90.31 162 PRO B O 1
ATOM 3405 N N . VAL B 1 163 ? -5.484 25.484 1.271 1 90.38 163 VAL B N 1
ATOM 3406 C CA . VAL B 1 163 ? -6.555 26.484 1.209 1 90.38 163 VAL B CA 1
ATOM 3407 C C . VAL B 1 163 ? -5.957 27.875 1.107 1 90.38 163 VAL B C 1
ATOM 3409 O O . VAL B 1 163 ? -6.41 28.703 0.302 1 90.38 163 VAL B O 1
ATOM 3412 N N . GLY B 1 164 ? -4.957 28.078 1.946 1 92.5 164 GLY B N 1
ATOM 3413 C CA . GLY B 1 164 ? -4.277 29.359 1.889 1 92.5 164 GLY B CA 1
ATOM 3414 C C . GLY B 1 164 ? -3.572 29.609 0.569 1 92.5 164 GLY B C 1
ATOM 3415 O O . GLY B 1 164 ? -3.578 30.719 0.053 1 92.5 164 GLY B O 1
ATOM 3416 N N . ALA B 1 165 ? -3.004 28.609 0.046 1 92.94 165 ALA B N 1
ATOM 3417 C CA . ALA B 1 165 ? -2.312 28.719 -1.235 1 92.94 165 ALA B CA 1
ATOM 3418 C C . ALA B 1 165 ? -3.281 29.094 -2.355 1 92.94 165 ALA B C 1
ATOM 3420 O O . ALA B 1 165 ? -2.961 29.906 -3.223 1 92.94 165 ALA B O 1
ATOM 3421 N N . GLN B 1 166 ? -4.426 28.438 -2.301 1 91.56 166 GLN B N 1
ATOM 3422 C CA . GLN B 1 166 ? -5.449 28.75 -3.293 1 91.56 166 GLN B CA 1
ATOM 3423 C C . GLN B 1 166 ? -5.941 30.188 -3.139 1 91.56 166 GLN B C 1
ATOM 3425 O O . GLN B 1 166 ? -6.188 30.875 -4.133 1 91.56 166 GLN B O 1
ATOM 3430 N N . ALA B 1 167 ? -6.062 30.688 -1.968 1 93 167 ALA B N 1
ATOM 3431 C CA . ALA B 1 167 ? -6.574 32.031 -1.658 1 93 167 ALA B CA 1
ATOM 3432 C C . ALA B 1 167 ? -5.629 33.094 -2.172 1 93 167 ALA B C 1
ATOM 3434 O O . ALA B 1 167 ? -6.074 34.188 -2.566 1 93 167 ALA B O 1
ATOM 3435 N N . VAL B 1 168 ? -4.379 32.812 -2.186 1 94 168 VAL B N 1
ATOM 3436 C CA . VAL B 1 168 ? -3.416 33.812 -2.604 1 94 168 VAL B CA 1
ATOM 3437 C C . VAL B 1 168 ? -3.193 33.75 -4.109 1 94 168 VAL B C 1
ATOM 3439 O O . VAL B 1 168 ? -2.398 34.5 -4.672 1 94 168 VAL B O 1
ATOM 3442 N N . GLY B 1 169 ? -3.895 32.781 -4.793 1 92.81 169 GLY B N 1
ATOM 3443 C CA . GLY B 1 169 ? -3.91 32.75 -6.246 1 92.81 169 GLY B CA 1
ATOM 3444 C C . GLY B 1 169 ? -2.969 31.719 -6.828 1 92.81 169 GLY B C 1
ATOM 3445 O O . GLY B 1 169 ? -2.758 31.672 -8.039 1 92.81 169 GLY B O 1
ATOM 3446 N N . LEU B 1 170 ? -2.348 30.984 -6.043 1 92.94 170 LEU B N 1
ATOM 3447 C CA . LEU B 1 170 ? -1.49 29.922 -6.574 1 92.94 170 LEU B CA 1
ATOM 3448 C C . LEU B 1 170 ? -2.318 28.844 -7.27 1 92.94 170 LEU B C 1
ATOM 3450 O O . LEU B 1 170 ? -3.402 28.5 -6.801 1 92.94 170 LEU B O 1
ATOM 3454 N N . PRO B 1 171 ? -1.86 28.422 -8.391 1 93.44 171 PRO B N 1
ATOM 3455 C CA . PRO B 1 171 ? -2.576 27.328 -9.07 1 93.44 171 PRO B CA 1
ATOM 3456 C C . PRO B 1 171 ? -2.363 25.969 -8.398 1 93.44 171 PRO B C 1
ATOM 3458 O O . PRO B 1 171 ? -1.548 25.172 -8.859 1 93.44 171 PRO B O 1
ATOM 3461 N N . VAL B 1 172 ? -3.111 25.703 -7.426 1 91.81 172 VAL B N 1
ATOM 3462 C CA . VAL B 1 172 ? -2.943 24.531 -6.562 1 91.81 172 VAL B CA 1
ATOM 3463 C C . VAL B 1 172 ? -3.102 23.25 -7.383 1 91.81 172 VAL B C 1
ATOM 3465 O O . VAL B 1 172 ? -2.404 22.266 -7.145 1 91.81 172 VAL B O 1
ATOM 3468 N N . GLN B 1 173 ? -3.945 23.281 -8.344 1 90 173 GLN B N 1
ATOM 3469 C CA . GLN B 1 173 ? -4.16 22.094 -9.164 1 90 173 GLN B CA 1
ATOM 3470 C C . GLN B 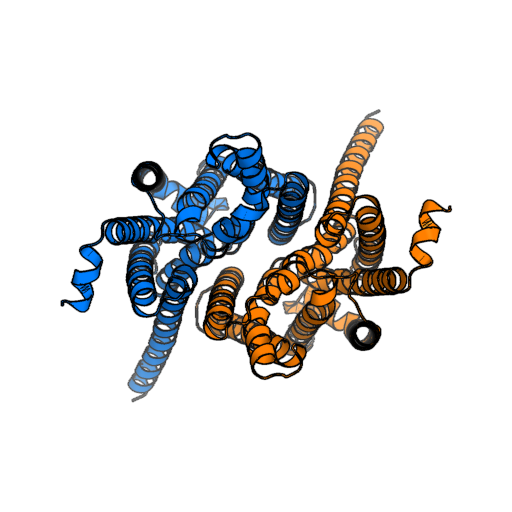1 173 ? -2.906 21.75 -9.969 1 90 173 GLN B C 1
ATOM 3472 O O . GLN B 1 173 ? -2.541 20.578 -10.078 1 90 173 GLN B O 1
ATOM 3477 N N . TRP B 1 174 ? -2.311 22.734 -10.469 1 91.5 174 TRP B N 1
ATOM 3478 C CA . TRP B 1 174 ? -1.094 22.531 -11.25 1 91.5 174 TRP B CA 1
ATOM 3479 C C . TRP B 1 174 ? 0.059 22.094 -10.352 1 91.5 174 TRP B C 1
ATOM 3481 O O . TRP B 1 174 ? 0.912 21.312 -10.766 1 91.5 174 TRP B O 1
ATOM 3491 N N . LEU B 1 175 ? 0.078 22.625 -9.203 1 92.75 175 LEU B N 1
ATOM 3492 C CA . LEU B 1 175 ? 1.109 22.234 -8.25 1 92.75 175 LEU B CA 1
ATOM 3493 C C . LEU B 1 175 ? 0.944 20.766 -7.844 1 92.75 175 LEU B C 1
ATOM 3495 O O . LEU B 1 175 ? 1.928 20.031 -7.742 1 92.75 175 LEU B O 1
ATOM 3499 N N . ASN B 1 176 ? -0.258 20.438 -7.676 1 91.44 176 ASN B N 1
ATOM 3500 C CA . ASN B 1 176 ? -0.559 19.062 -7.352 1 91.44 176 ASN B CA 1
ATOM 3501 C C . ASN B 1 176 ? -0.169 18.109 -8.492 1 91.44 176 ASN B C 1
ATOM 3503 O O . ASN B 1 176 ? 0.469 17.094 -8.266 1 91.44 176 ASN B O 1
ATOM 3507 N N . TRP B 1 177 ? -0.505 18.5 -9.633 1 89.5 177 TRP B N 1
ATOM 3508 C CA . TRP B 1 177 ? -0.17 17.688 -10.805 1 89.5 177 TRP B CA 1
ATOM 3509 C C . TRP B 1 177 ? 1.341 17.594 -10.984 1 89.5 177 TRP B C 1
ATOM 3511 O O . TRP B 1 177 ? 1.863 16.531 -11.32 1 89.5 177 TRP B O 1
ATOM 3521 N N . GLY B 1 178 ? 1.938 18.703 -10.797 1 92.19 178 GLY B N 1
ATOM 3522 C CA . GLY B 1 178 ? 3.389 18.703 -10.883 1 92.19 178 GLY B CA 1
ATOM 3523 C C . GLY B 1 178 ? 4.039 17.766 -9.883 1 92.19 178 GLY B C 1
ATOM 3524 O O . GLY B 1 178 ? 4.988 17.047 -10.227 1 92.19 178 GLY B O 1
ATOM 3525 N N . LEU B 1 179 ? 3.545 17.797 -8.711 1 92.69 179 LEU B N 1
ATOM 3526 C CA . LEU B 1 179 ? 4.082 16.922 -7.676 1 92.69 179 LEU B CA 1
ATOM 3527 C C . LEU B 1 179 ? 3.855 15.453 -8.023 1 92.69 179 LEU B C 1
ATOM 3529 O O . LEU B 1 179 ? 4.738 14.617 -7.82 1 92.69 179 LEU B O 1
ATOM 3533 N N . LEU B 1 180 ? 2.734 15.172 -8.562 1 92.19 180 LEU B N 1
ATOM 3534 C CA . LEU B 1 180 ? 2.41 13.797 -8.93 1 92.19 180 LEU B CA 1
ATOM 3535 C C . LEU B 1 180 ? 3.297 13.312 -10.07 1 92.19 180 LEU B C 1
ATOM 3537 O O . LEU B 1 180 ? 3.693 12.148 -10.102 1 92.19 180 LEU B O 1
ATOM 3541 N N . VAL B 1 181 ? 3.543 14.18 -10.945 1 93.19 181 VAL B N 1
ATOM 3542 C CA . VAL B 1 181 ? 4.473 13.867 -12.023 1 93.19 181 VAL B CA 1
ATOM 3543 C C . VAL B 1 181 ? 5.859 13.586 -11.445 1 93.19 181 VAL B C 1
ATOM 3545 O O . VAL B 1 181 ? 6.523 12.633 -11.859 1 93.19 181 VAL B O 1
ATOM 3548 N N . ALA B 1 182 ? 6.27 14.414 -10.57 1 94.38 182 ALA B N 1
ATOM 3549 C CA . ALA B 1 182 ? 7.566 14.219 -9.922 1 94.38 182 ALA B CA 1
ATOM 3550 C C . ALA B 1 182 ? 7.629 12.875 -9.203 1 94.38 182 ALA B C 1
ATOM 3552 O O . ALA B 1 182 ? 8.633 12.164 -9.297 1 94.38 182 ALA B O 1
ATOM 3553 N N . VAL B 1 183 ? 6.582 12.531 -8.516 1 93.69 183 VAL B N 1
ATOM 3554 C CA . VAL B 1 183 ? 6.512 11.266 -7.797 1 93.69 183 VAL B CA 1
ATOM 3555 C C . VAL B 1 183 ? 6.605 10.102 -8.789 1 93.69 183 VAL B C 1
ATOM 3557 O O . VAL B 1 183 ? 7.387 9.172 -8.586 1 93.69 183 VAL B O 1
ATOM 3560 N N . THR B 1 184 ? 5.867 10.227 -9.844 1 92.56 184 THR B N 1
ATOM 3561 C CA . THR B 1 184 ? 5.82 9.172 -10.844 1 92.56 184 THR B CA 1
ATOM 3562 C C . THR B 1 184 ? 7.188 8.977 -11.492 1 92.56 184 THR B C 1
ATOM 3564 O O . THR B 1 184 ? 7.672 7.852 -11.609 1 92.56 184 THR B O 1
ATOM 3567 N N . LEU B 1 185 ? 7.793 10.078 -11.844 1 92.88 185 LEU B N 1
ATOM 3568 C CA . LEU B 1 185 ? 9.094 10.008 -12.492 1 92.88 185 LEU B CA 1
ATOM 3569 C C . LEU B 1 185 ? 10.156 9.469 -11.531 1 92.88 185 LEU B C 1
ATOM 3571 O O . LEU B 1 185 ? 11.039 8.711 -11.938 1 92.88 185 LEU B O 1
ATOM 3575 N N . THR B 1 186 ? 10.078 9.883 -10.328 1 92.81 186 THR B N 1
ATOM 3576 C CA . THR B 1 186 ? 11 9.383 -9.312 1 92.81 186 THR B CA 1
ATOM 3577 C C . THR B 1 186 ? 10.867 7.871 -9.164 1 92.81 186 THR B C 1
ATOM 3579 O O . THR B 1 186 ? 11.875 7.16 -9.078 1 92.81 186 THR B O 1
ATOM 3582 N N . ILE B 1 187 ? 9.68 7.391 -9.141 1 90.94 187 ILE B N 1
ATOM 3583 C CA . ILE B 1 187 ? 9.422 5.965 -9 1 90.94 187 ILE B CA 1
ATOM 3584 C C . ILE B 1 187 ? 9.992 5.211 -10.203 1 90.94 187 ILE B C 1
ATOM 3586 O O . ILE B 1 187 ? 10.703 4.219 -10.039 1 90.94 187 ILE B O 1
ATOM 3590 N N . ILE B 1 188 ? 9.797 5.742 -11.336 1 88.94 188 ILE B N 1
ATOM 3591 C CA . ILE B 1 188 ? 10.188 5.082 -12.578 1 88.94 188 ILE B CA 1
ATOM 3592 C C . ILE B 1 188 ? 11.711 4.977 -12.656 1 88.94 188 ILE B C 1
ATOM 3594 O O . ILE B 1 188 ? 12.25 3.912 -12.961 1 88.94 188 ILE B O 1
ATOM 3598 N N . ILE B 1 189 ? 12.352 6.004 -12.32 1 86.88 189 ILE B N 1
ATOM 3599 C CA . ILE B 1 189 ? 13.797 6.039 -12.5 1 86.88 189 ILE B CA 1
ATOM 3600 C C . ILE B 1 189 ? 14.477 5.242 -11.383 1 86.88 189 ILE B C 1
ATOM 3602 O O . ILE B 1 189 ? 15.578 4.723 -11.562 1 86.88 189 ILE B O 1
ATOM 3606 N N . SER B 1 190 ? 13.805 5.156 -10.281 1 86.56 190 SER B N 1
ATOM 3607 C CA . SER B 1 190 ? 14.398 4.473 -9.141 1 86.56 190 SER B CA 1
ATOM 3608 C C . SER B 1 190 ? 14.062 2.988 -9.148 1 86.56 190 SER B C 1
ATOM 3610 O O . SER B 1 190 ? 14.656 2.205 -8.398 1 86.56 190 SER B O 1
ATOM 3612 N N . MET B 1 191 ? 13.117 2.59 -9.891 1 82.88 191 MET B N 1
ATOM 3613 C CA . MET B 1 191 ? 12.633 1.211 -9.883 1 82.88 191 MET B CA 1
ATOM 3614 C C . MET B 1 191 ? 13.75 0.245 -10.281 1 82.88 191 MET B C 1
ATOM 3616 O O . MET B 1 191 ? 13.797 -0.885 -9.797 1 82.88 191 MET B O 1
ATOM 3620 N N . GLN B 1 192 ? 14.57 0.676 -11.141 1 76.31 192 GLN B N 1
ATOM 3621 C CA . GLN B 1 192 ? 15.672 -0.186 -11.555 1 76.31 192 GLN B CA 1
ATOM 3622 C C . GLN B 1 192 ? 16.656 -0.396 -10.414 1 76.31 192 GLN B C 1
ATOM 3624 O O . GLN B 1 192 ? 17.281 -1.46 -10.305 1 76.31 192 GLN B O 1
ATOM 3629 N N . ALA B 1 193 ? 16.781 0.6 -9.625 1 73.69 193 ALA B N 1
ATOM 3630 C CA . ALA B 1 193 ? 17.766 0.551 -8.547 1 73.69 193 ALA B CA 1
ATOM 3631 C C . ALA B 1 193 ? 17.234 -0.246 -7.355 1 73.69 193 ALA B C 1
ATOM 3633 O O . ALA B 1 193 ? 17.891 -1.181 -6.887 1 73.69 193 ALA B O 1
ATOM 3634 N N . VAL B 1 194 ? 16.078 0.105 -6.918 1 74.94 194 VAL B N 1
ATOM 3635 C CA . VAL B 1 194 ? 15.648 -0.426 -5.625 1 74.94 194 VAL B CA 1
ATOM 3636 C C . VAL B 1 194 ? 14.422 -1.315 -5.809 1 74.94 194 VAL B C 1
ATOM 3638 O O . VAL B 1 194 ? 14.055 -2.08 -4.914 1 74.94 194 VAL B O 1
ATOM 3641 N N . GLY B 1 195 ? 13.875 -1.322 -7 1 75.69 195 GLY B N 1
ATOM 3642 C CA . GLY B 1 195 ? 12.695 -2.133 -7.246 1 75.69 195 GLY B CA 1
ATOM 3643 C C . GLY B 1 195 ? 11.406 -1.456 -6.816 1 75.69 195 GLY B C 1
ATOM 3644 O O . GLY B 1 195 ? 11.43 -0.504 -6.035 1 75.69 195 GLY B O 1
ATOM 3645 N N . VAL B 1 196 ? 10.281 -1.959 -7.211 1 74.75 196 VAL B N 1
ATOM 3646 C CA . VAL B 1 196 ? 8.953 -1.386 -6.996 1 74.75 196 VAL B CA 1
ATOM 3647 C C . VAL B 1 196 ? 8.578 -1.492 -5.52 1 74.75 196 VAL B C 1
ATOM 3649 O O . VAL B 1 196 ? 7.969 -0.579 -4.961 1 74.75 196 VAL B O 1
ATOM 3652 N N . ILE B 1 197 ? 9.023 -2.506 -4.977 1 69.81 197 ILE B N 1
ATOM 3653 C CA . ILE B 1 197 ? 8.586 -2.826 -3.621 1 69.81 197 ILE B CA 1
ATOM 3654 C C . ILE B 1 197 ? 9.266 -1.885 -2.625 1 69.81 197 ILE B C 1
ATOM 3656 O O . ILE B 1 197 ? 8.648 -1.463 -1.645 1 69.81 197 ILE B O 1
ATOM 3660 N N . LEU B 1 198 ? 10.43 -1.45 -2.982 1 74.06 198 LEU B N 1
ATOM 3661 C CA . LEU B 1 198 ? 11.219 -0.825 -1.931 1 74.06 198 LEU B CA 1
ATOM 3662 C C . LEU B 1 198 ? 11.367 0.673 -2.176 1 74.06 198 LEU B C 1
ATOM 3664 O O . LEU B 1 198 ? 11.906 1.395 -1.335 1 74.06 198 LEU B O 1
ATOM 3668 N N . ILE B 1 199 ? 10.797 1.069 -3.215 1 84.44 199 ILE B N 1
ATOM 3669 C CA . ILE B 1 199 ? 10.945 2.482 -3.543 1 84.44 199 ILE B CA 1
ATOM 3670 C C . ILE B 1 199 ? 10.234 3.334 -2.498 1 84.44 199 ILE B C 1
ATOM 3672 O O . ILE B 1 199 ? 10.719 4.402 -2.117 1 84.44 199 ILE B O 1
ATOM 3676 N N . VAL B 1 200 ? 9.109 2.869 -2.082 1 84.81 200 VAL B N 1
ATOM 3677 C CA . VAL B 1 200 ? 8.336 3.611 -1.094 1 84.81 200 VAL B CA 1
ATOM 3678 C C . VAL B 1 200 ? 9.125 3.729 0.206 1 84.81 200 VAL B C 1
ATOM 3680 O O . VAL B 1 200 ? 9.086 4.762 0.876 1 84.81 200 VAL B O 1
ATOM 3683 N N . ALA B 1 201 ? 9.852 2.713 0.488 1 86.31 201 ALA B N 1
ATOM 3684 C CA . ALA B 1 201 ? 10.648 2.713 1.713 1 86.31 201 ALA B CA 1
ATOM 3685 C C . ALA B 1 201 ? 11.742 3.773 1.656 1 86.31 201 ALA B C 1
ATOM 3687 O O . ALA B 1 201 ? 12.031 4.43 2.658 1 86.31 201 ALA B O 1
ATOM 3688 N N . LEU B 1 202 ? 12.305 3.846 0.531 1 89.12 202 LEU B N 1
ATOM 3689 C CA . LEU B 1 202 ? 13.375 4.82 0.377 1 89.12 202 LEU B CA 1
ATOM 3690 C C . LEU B 1 202 ? 12.82 6.238 0.334 1 89.12 202 LEU B C 1
ATOM 3692 O O . LEU B 1 202 ? 13.484 7.184 0.773 1 89.12 202 LEU B O 1
ATOM 3696 N N . MET B 1 203 ? 11.625 6.344 -0.164 1 92.88 203 MET B N 1
ATOM 3697 C CA . MET B 1 203 ? 10.992 7.656 -0.253 1 92.88 203 MET B CA 1
ATOM 3698 C C . MET B 1 203 ? 10.516 8.125 1.119 1 92.88 203 MET B C 1
ATOM 3700 O O . MET B 1 203 ? 10.727 9.281 1.488 1 92.88 203 MET B O 1
ATOM 3704 N N . VAL B 1 204 ? 10.008 7.258 1.896 1 93.25 204 VAL B N 1
ATOM 3705 C CA . VAL B 1 204 ? 9.297 7.656 3.105 1 93.25 204 VAL B CA 1
ATOM 3706 C C . VAL B 1 204 ? 10.195 7.445 4.324 1 93.25 204 VAL B C 1
ATOM 3708 O O . VAL B 1 204 ? 10.227 8.281 5.23 1 93.25 204 VAL B O 1
ATOM 3711 N N . GLY B 1 205 ? 10.969 6.426 4.344 1 93.38 205 GLY B N 1
ATOM 3712 C CA . GLY B 1 205 ? 11.789 6.105 5.496 1 93.38 205 GLY B CA 1
ATOM 3713 C C . GLY B 1 205 ? 12.711 7.238 5.91 1 93.38 205 GLY B C 1
ATOM 3714 O O . GLY B 1 205 ? 12.555 7.805 6.992 1 93.38 205 GLY B O 1
ATOM 3715 N N . PRO B 1 206 ? 13.602 7.527 5.07 1 95.44 206 PRO B N 1
ATOM 3716 C CA . PRO B 1 206 ? 14.523 8.617 5.383 1 95.44 206 PRO B CA 1
ATOM 3717 C C . PRO B 1 206 ? 13.812 9.953 5.59 1 95.44 206 PRO B C 1
ATOM 3719 O O . PRO B 1 206 ? 14.227 10.758 6.434 1 95.44 206 PRO B O 1
ATOM 3722 N N . ALA B 1 207 ? 12.75 10.141 4.82 1 96.31 207 ALA B N 1
ATOM 3723 C CA . ALA B 1 207 ? 11.969 11.367 4.969 1 96.31 207 ALA B CA 1
ATOM 3724 C C . ALA B 1 207 ? 11.367 11.461 6.367 1 96.31 207 ALA B C 1
ATOM 3726 O O . ALA B 1 207 ? 11.242 12.555 6.922 1 96.31 207 ALA B O 1
ATOM 3727 N N . LEU B 1 208 ? 11 10.367 6.93 1 95.81 208 LEU B N 1
ATOM 3728 C CA . LEU B 1 208 ? 10.414 10.344 8.266 1 95.81 208 LEU B CA 1
ATOM 3729 C C . LEU B 1 208 ? 11.453 10.703 9.32 1 95.81 208 LEU B C 1
ATOM 3731 O O . LEU B 1 208 ? 11.125 11.32 10.336 1 95.81 208 LEU B O 1
ATOM 3735 N N . VAL B 1 209 ? 12.672 10.289 9.07 1 95.44 209 VAL B N 1
ATOM 3736 C CA . VAL B 1 209 ? 13.742 10.695 9.977 1 95.44 209 VAL B CA 1
ATOM 3737 C C . VAL B 1 209 ? 13.852 12.219 9.992 1 95.44 209 VAL B C 1
ATOM 3739 O O . VAL B 1 209 ? 13.961 12.828 11.062 1 95.44 209 VAL B O 1
ATOM 3742 N N . GLY B 1 210 ? 13.836 12.758 8.797 1 95.56 210 GLY B N 1
ATOM 3743 C CA . GLY B 1 210 ? 13.836 14.211 8.711 1 95.56 210 GLY B CA 1
ATOM 3744 C C . GLY B 1 210 ? 12.625 14.852 9.352 1 95.56 210 GLY B C 1
ATOM 3745 O O . GLY B 1 210 ? 12.734 15.906 9.984 1 95.56 210 GLY B O 1
ATOM 3746 N N . TYR B 1 211 ? 11.523 14.227 9.195 1 94.62 211 TYR B N 1
ATOM 3747 C CA . TYR B 1 211 ? 10.266 14.734 9.742 1 94.62 211 TYR B CA 1
ATOM 3748 C C . TYR B 1 211 ? 10.328 14.82 11.266 1 94.62 211 TYR B C 1
ATOM 3750 O O . TYR B 1 211 ? 9.781 15.75 11.859 1 94.62 211 TYR B O 1
ATOM 3758 N N . VAL B 1 212 ? 10.984 13.867 11.922 1 93.44 212 VAL B N 1
ATOM 3759 C CA . VAL B 1 212 ? 11.07 13.805 13.375 1 93.44 212 VAL B CA 1
ATOM 3760 C C . VAL B 1 212 ? 12.117 14.797 13.883 1 93.44 212 VAL B C 1
ATOM 3762 O O . VAL B 1 212 ? 11.945 15.398 14.945 1 93.44 212 VAL B O 1
ATOM 3765 N N . LEU B 1 213 ? 13.117 15.07 13.078 1 94.25 213 LEU B N 1
ATOM 3766 C CA . LEU B 1 213 ? 14.266 15.82 13.57 1 94.25 213 LEU B CA 1
ATOM 3767 C C . LEU B 1 213 ? 14.18 17.281 13.148 1 94.25 213 LEU B C 1
ATOM 3769 O O . LEU B 1 213 ? 14.789 18.156 13.773 1 94.25 213 LEU B O 1
ATOM 3773 N N . ALA B 1 214 ? 13.445 17.5 12.078 1 93.31 214 ALA B N 1
ATOM 3774 C CA . ALA B 1 214 ? 13.477 18.859 11.516 1 93.31 214 ALA B CA 1
ATOM 3775 C C . ALA B 1 214 ? 12.141 19.562 11.734 1 93.31 214 ALA B C 1
ATOM 3777 O O . ALA B 1 214 ? 11.094 18.922 11.805 1 93.31 214 ALA B O 1
ATOM 3778 N N . LYS B 1 215 ? 12.203 20.891 11.711 1 91.69 215 LYS B N 1
ATOM 3779 C CA . LYS B 1 215 ? 11.016 21.719 11.867 1 91.69 215 LYS B CA 1
ATOM 3780 C C . LYS B 1 215 ? 10.625 22.375 10.555 1 91.69 215 LYS B C 1
ATOM 3782 O O . LYS B 1 215 ? 9.492 22.828 10.383 1 91.69 215 LYS B O 1
ATOM 3787 N N . GLU B 1 216 ? 11.633 22.375 9.711 1 95 216 GLU B N 1
ATOM 3788 C CA . GLU B 1 216 ? 11.391 22.984 8.398 1 95 216 GLU B CA 1
ATOM 3789 C C . GLU B 1 216 ? 11.547 21.953 7.281 1 95 216 GLU B C 1
ATOM 3791 O O . GLU B 1 216 ? 12.359 21.031 7.387 1 95 216 GLU B O 1
ATOM 3796 N N . LEU B 1 217 ? 10.867 22.234 6.223 1 95.38 217 LEU B N 1
ATOM 3797 C CA . LEU B 1 217 ? 10.805 21.266 5.129 1 95.38 217 LEU B CA 1
ATOM 3798 C C . LEU B 1 217 ? 12.172 21.078 4.484 1 95.38 217 LEU B C 1
ATOM 3800 O O . LEU B 1 217 ? 12.547 19.953 4.137 1 95.38 217 LEU B O 1
ATOM 3804 N N . HIS B 1 218 ? 12.906 22.203 4.281 1 94.81 218 HIS B N 1
ATOM 3805 C CA . HIS B 1 218 ? 14.195 22.078 3.619 1 94.81 218 HIS B CA 1
ATOM 3806 C C . HIS B 1 218 ? 15.172 21.266 4.469 1 94.81 218 HIS B C 1
ATOM 3808 O O . HIS B 1 218 ? 16 20.531 3.938 1 94.81 218 HIS B O 1
ATOM 3814 N N . TRP B 1 219 ? 15.109 21.359 5.723 1 95.25 219 TRP B N 1
ATOM 3815 C CA . TRP B 1 219 ? 15.938 20.547 6.613 1 95.25 219 TRP B CA 1
ATOM 3816 C C . TRP B 1 219 ? 15.461 19.094 6.629 1 95.25 219 TRP B C 1
ATOM 3818 O O . TRP B 1 219 ? 16.266 18.172 6.734 1 95.25 219 TRP B O 1
ATOM 3828 N N . MET B 1 220 ? 14.172 18.969 6.59 1 95.88 220 MET B N 1
ATOM 3829 C CA . MET B 1 220 ? 13.617 17.625 6.488 1 95.88 220 MET B CA 1
ATOM 3830 C C . MET B 1 220 ? 14.172 16.906 5.258 1 95.88 220 MET B C 1
ATOM 3832 O O . MET B 1 220 ? 14.578 15.742 5.344 1 95.88 220 MET B O 1
ATOM 3836 N N . MET B 1 221 ? 14.242 17.656 4.207 1 96.94 221 MET B N 1
ATOM 3837 C CA . MET B 1 221 ? 14.727 17.094 2.949 1 96.94 221 MET B CA 1
ATOM 3838 C C . MET B 1 221 ? 16.234 16.812 3.025 1 96.94 221 MET B C 1
ATOM 3840 O O . MET B 1 221 ? 16.688 15.781 2.537 1 96.94 221 MET B O 1
ATOM 3844 N N . ALA B 1 222 ? 16.938 17.703 3.631 1 97.12 222 ALA B N 1
ATOM 3845 C CA . ALA B 1 222 ? 18.391 17.547 3.742 1 97.12 222 ALA B CA 1
ATOM 3846 C C . ALA B 1 222 ? 18.75 16.359 4.625 1 97.12 222 ALA B C 1
ATOM 3848 O O . ALA B 1 222 ? 19.594 15.531 4.258 1 97.12 222 ALA B O 1
ATOM 3849 N N . ILE B 1 223 ? 18.156 16.312 5.742 1 97.62 223 ILE B N 1
ATOM 3850 C CA . ILE B 1 223 ? 18.391 15.203 6.668 1 97.62 223 ILE B CA 1
ATOM 3851 C C . ILE B 1 223 ? 17.953 13.891 6.027 1 97.62 223 ILE B C 1
ATOM 3853 O O . ILE B 1 223 ? 18.656 12.891 6.102 1 97.62 223 ILE B O 1
ATOM 3857 N N . GLY B 1 224 ? 16.75 13.922 5.441 1 97.62 224 GLY B N 1
ATOM 3858 C CA . GLY B 1 224 ? 16.281 12.742 4.738 1 97.62 224 GLY B CA 1
ATOM 3859 C C . GLY B 1 224 ? 17.234 12.258 3.664 1 97.62 224 GLY B C 1
ATOM 3860 O O . GLY B 1 224 ? 17.5 11.055 3.557 1 97.62 224 GLY B O 1
ATOM 3861 N N . SER B 1 225 ? 17.703 13.219 2.928 1 97.38 225 SER B N 1
ATOM 3862 C CA . SER B 1 225 ? 18.656 12.875 1.874 1 97.38 225 SER B CA 1
ATOM 3863 C C . SER B 1 225 ? 19.922 12.273 2.455 1 97.38 225 SER B C 1
ATOM 3865 O O . SER B 1 225 ? 20.484 11.32 1.894 1 97.38 225 SER B O 1
ATOM 3867 N N . GLY B 1 226 ? 20.375 12.836 3.467 1 97.69 226 GLY B N 1
ATOM 3868 C CA . GLY B 1 226 ? 21.547 12.273 4.137 1 97.69 226 GLY B CA 1
ATOM 3869 C C . GLY B 1 226 ? 21.328 10.844 4.594 1 97.69 226 GLY B C 1
ATOM 3870 O O . GLY B 1 226 ? 22.188 9.977 4.383 1 97.69 226 GLY B O 1
ATOM 3871 N N . VAL B 1 227 ? 20.234 10.609 5.211 1 97.12 227 VAL B N 1
ATOM 3872 C CA . VAL B 1 227 ? 19.891 9.281 5.695 1 97.12 227 VAL B CA 1
ATOM 3873 C C . VAL B 1 227 ? 19.703 8.328 4.512 1 97.12 227 VAL B C 1
ATOM 3875 O O . VAL B 1 227 ? 20.094 7.16 4.582 1 97.12 227 VAL B O 1
ATOM 3878 N N . GLY B 1 228 ? 19.062 8.852 3.455 1 96.31 228 GLY B N 1
ATOM 3879 C CA . GLY B 1 228 ? 18.906 8.047 2.254 1 96.31 228 GLY B CA 1
ATOM 3880 C C . GLY B 1 228 ? 20.219 7.59 1.661 1 96.31 228 GLY B C 1
ATOM 3881 O O . GLY B 1 228 ? 20.375 6.422 1.308 1 96.31 228 GLY B O 1
ATOM 3882 N N . VAL B 1 229 ? 21.125 8.516 1.635 1 96.31 229 VAL B N 1
ATOM 3883 C CA . VAL B 1 229 ? 22.453 8.211 1.089 1 96.31 229 VAL B CA 1
ATOM 3884 C C . VAL B 1 229 ? 23.172 7.23 2.002 1 96.31 229 VAL B C 1
ATOM 3886 O O . VAL B 1 229 ? 23.75 6.25 1.532 1 96.31 229 VAL B O 1
ATOM 3889 N N . LEU B 1 230 ? 23.125 7.461 3.215 1 96.75 230 LEU B N 1
ATOM 3890 C CA . LEU B 1 230 ? 23.781 6.578 4.18 1 96.75 230 LEU B CA 1
ATOM 3891 C C . LEU B 1 230 ? 23.188 5.176 4.117 1 96.75 230 LEU B C 1
ATOM 3893 O O . LEU B 1 230 ? 23.906 4.184 4.188 1 96.75 230 LEU B O 1
ATOM 3897 N N . SER B 1 231 ? 21.906 5.121 4.059 1 95.25 231 SER B N 1
ATOM 3898 C CA . SER B 1 231 ? 21.234 3.83 3.984 1 95.25 231 SER B CA 1
ATOM 3899 C C . SER B 1 231 ? 21.578 3.096 2.695 1 95.25 231 SER B C 1
ATOM 3901 O O . SER B 1 231 ? 21.75 1.874 2.693 1 95.25 231 SER B O 1
ATOM 3903 N N . SER B 1 232 ? 21.641 3.846 1.609 1 93.5 232 SER B N 1
ATOM 3904 C CA . SER B 1 232 ? 21.984 3.24 0.329 1 93.5 232 SER B CA 1
ATOM 3905 C C . SER B 1 232 ? 23.406 2.699 0.341 1 93.5 232 SER B C 1
ATOM 3907 O O . SER B 1 232 ? 23.656 1.573 -0.096 1 93.5 232 SER B O 1
ATOM 3909 N N . VAL B 1 233 ? 24.328 3.469 0.847 1 93.44 233 VAL B N 1
ATOM 3910 C CA . VAL B 1 233 ? 25.734 3.062 0.897 1 93.44 233 VAL B CA 1
ATOM 3911 C C . VAL B 1 233 ? 25.891 1.86 1.826 1 93.44 233 VAL B C 1
ATOM 3913 O O . VAL B 1 233 ? 26.5 0.86 1.458 1 93.44 233 VAL B O 1
ATOM 3916 N N . ALA B 1 234 ? 25.344 1.959 2.953 1 94.56 234 ALA B N 1
ATOM 3917 C CA . ALA B 1 234 ? 25.422 0.865 3.916 1 94.56 234 ALA B CA 1
ATOM 3918 C C . ALA B 1 234 ? 24.766 -0.4 3.373 1 94.56 234 ALA B C 1
ATOM 3920 O O . ALA B 1 234 ? 25.281 -1.506 3.576 1 94.56 234 ALA B O 1
ATOM 3921 N N . GLY B 1 235 ? 23.609 -0.187 2.773 1 92.19 235 GLY B N 1
ATOM 3922 C CA . GLY B 1 235 ? 22.906 -1.326 2.207 1 92.19 235 GLY B CA 1
ATOM 3923 C C . GLY B 1 235 ? 23.688 -2.012 1.096 1 92.19 235 GLY B C 1
ATOM 3924 O O . GLY B 1 235 ? 23.75 -3.242 1.053 1 92.19 235 GLY B O 1
ATOM 3925 N N . ILE B 1 236 ? 24.281 -1.239 0.238 1 90.38 236 ILE B N 1
ATOM 3926 C CA . ILE B 1 236 ? 25.016 -1.783 -0.896 1 90.38 236 ILE B CA 1
ATOM 3927 C C . ILE B 1 236 ? 26.266 -2.518 -0.397 1 90.38 236 ILE B C 1
ATOM 3929 O O . ILE B 1 236 ? 26.547 -3.629 -0.843 1 90.38 236 ILE B O 1
ATOM 3933 N N . TYR B 1 237 ? 26.969 -1.955 0.535 1 91.62 237 TYR B N 1
ATOM 3934 C CA . TYR B 1 237 ? 28.156 -2.588 1.079 1 91.62 237 TYR B CA 1
ATOM 3935 C C . TYR B 1 237 ? 27.812 -3.865 1.832 1 91.62 237 TYR B C 1
ATOM 3937 O O . TYR B 1 237 ? 28.484 -4.883 1.697 1 91.62 237 TYR B O 1
ATOM 3945 N N . SER B 1 238 ? 26.797 -3.775 2.619 1 91.88 238 SER B N 1
ATOM 3946 C CA . SER B 1 238 ? 26.375 -4.965 3.35 1 91.88 238 SER B CA 1
ATOM 3947 C C . SER B 1 238 ? 25.953 -6.074 2.396 1 91.88 238 SER B C 1
ATOM 3949 O O . SER B 1 238 ? 26.203 -7.254 2.654 1 91.88 238 SER B O 1
ATOM 3951 N N . SER B 1 239 ? 25.234 -5.664 1.363 1 89.06 239 SER B N 1
ATOM 3952 C CA . SER B 1 239 ? 24.797 -6.637 0.367 1 89.06 239 SER B CA 1
ATOM 3953 C C . SER B 1 239 ? 25.984 -7.328 -0.287 1 89.06 239 SER B C 1
ATOM 3955 O O . SER B 1 239 ? 25.953 -8.539 -0.512 1 89.06 239 SER B O 1
ATOM 3957 N N . TYR B 1 240 ? 27 -6.594 -0.57 1 85.12 240 TYR B N 1
ATOM 3958 C CA . TYR B 1 240 ? 28.188 -7.117 -1.229 1 85.12 240 TYR B CA 1
ATOM 3959 C C . TYR B 1 240 ? 28.906 -8.133 -0.342 1 85.12 240 TYR B C 1
ATOM 3961 O O . TYR B 1 240 ? 29.328 -9.188 -0.812 1 85.12 240 TYR B O 1
ATOM 3969 N N . TYR B 1 241 ? 29 -7.922 0.86 1 88.81 241 TYR B N 1
ATOM 3970 C CA . TYR B 1 241 ? 29.766 -8.781 1.757 1 88.81 241 TYR B CA 1
ATOM 3971 C C . TYR B 1 241 ? 28.922 -9.953 2.246 1 88.81 241 TYR B C 1
ATOM 3973 O O . TYR B 1 241 ? 29.438 -11.047 2.469 1 88.81 241 TYR B O 1
ATOM 3981 N N . LEU B 1 242 ? 27.625 -9.773 2.369 1 90 242 LEU B N 1
ATOM 3982 C CA . LEU B 1 242 ? 26.766 -10.797 2.967 1 90 242 LEU B CA 1
ATOM 3983 C C . LEU B 1 242 ? 26.016 -11.578 1.893 1 90 242 LEU B C 1
ATOM 3985 O O . LEU B 1 242 ? 25.375 -12.586 2.189 1 90 242 LEU B O 1
ATOM 3989 N N . ASN B 1 243 ? 26.078 -11.141 0.66 1 89.12 243 ASN B N 1
ATOM 3990 C CA . ASN B 1 243 ? 25.391 -11.781 -0.445 1 89.12 243 ASN B CA 1
ATOM 3991 C C . ASN B 1 243 ? 23.875 -11.859 -0.191 1 89.12 243 ASN B C 1
ATOM 3993 O O . ASN B 1 243 ? 23.281 -12.93 -0.286 1 89.12 243 ASN B O 1
ATOM 3997 N N . LEU B 1 244 ? 23.375 -10.773 0.296 1 88.69 244 LEU B N 1
ATOM 3998 C CA . LEU B 1 244 ? 21.938 -10.617 0.533 1 88.69 244 LEU B CA 1
ATOM 3999 C C . LEU B 1 244 ? 21.359 -9.555 -0.393 1 88.69 244 LEU B C 1
ATOM 4001 O O . LEU B 1 244 ? 22.094 -8.75 -0.969 1 88.69 244 LEU B O 1
ATOM 4005 N N . PRO B 1 245 ? 20.094 -9.633 -0.579 1 85.56 245 PRO B N 1
ATOM 4006 C CA . PRO B 1 245 ? 19.484 -8.641 -1.467 1 85.56 245 PRO B CA 1
ATOM 4007 C C . PRO B 1 245 ? 19.719 -7.207 -0.991 1 85.56 245 PRO B C 1
ATOM 4009 O O . PRO B 1 245 ? 19.5 -6.902 0.187 1 85.56 245 PRO B O 1
ATOM 4012 N N . THR B 1 246 ? 20.125 -6.352 -1.894 1 86.88 246 THR B N 1
ATOM 4013 C CA . THR B 1 246 ? 20.531 -4.984 -1.585 1 86.88 246 THR B CA 1
ATOM 4014 C C . THR B 1 246 ? 19.328 -4.156 -1.127 1 86.88 246 THR B C 1
ATOM 4016 O O . THR B 1 246 ? 19.438 -3.377 -0.176 1 86.88 246 THR B O 1
ATOM 4019 N N . GLY B 1 247 ? 18.172 -4.316 -1.785 1 86.62 247 GLY B N 1
ATOM 4020 C CA . GLY B 1 247 ? 17 -3.525 -1.486 1 86.62 247 GLY B CA 1
ATOM 4021 C C . GLY B 1 247 ? 16.578 -3.609 -0.031 1 86.62 247 GLY B C 1
ATOM 4022 O O . GLY B 1 247 ? 16.547 -2.6 0.675 1 86.62 247 GLY B O 1
ATOM 4023 N N . PRO B 1 248 ? 16.328 -4.82 0.39 1 89.44 248 PRO B N 1
ATOM 4024 C CA . PRO B 1 248 ? 15.914 -5.004 1.784 1 89.44 248 PRO B CA 1
ATOM 4025 C C . PRO B 1 248 ? 16.938 -4.469 2.777 1 89.44 248 PRO B C 1
ATOM 4027 O O . PRO B 1 248 ? 16.578 -3.924 3.82 1 89.44 248 PRO B O 1
ATOM 4030 N N . LEU B 1 249 ? 18.156 -4.578 2.473 1 91.81 249 LEU B N 1
ATOM 4031 C CA . LEU B 1 249 ? 19.203 -4.109 3.385 1 91.8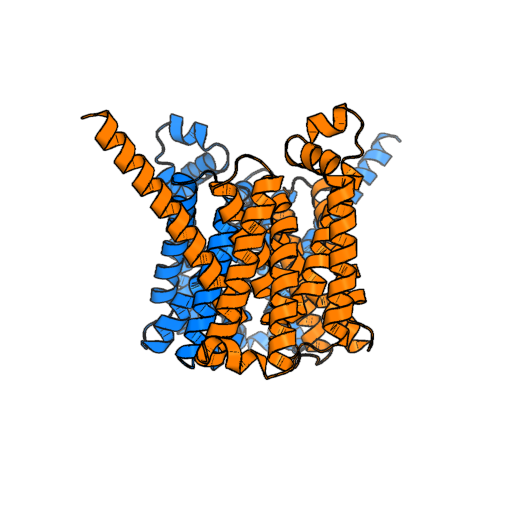1 249 LEU B CA 1
ATOM 4032 C C . LEU B 1 249 ? 19.203 -2.586 3.473 1 91.81 249 LEU B C 1
ATOM 4034 O O . LEU B 1 249 ? 19.422 -2.021 4.543 1 91.81 249 LEU B O 1
ATOM 4038 N N . ILE B 1 250 ? 18.984 -1.931 2.387 1 90.81 250 ILE B N 1
ATOM 4039 C CA . ILE B 1 250 ? 18.906 -0.474 2.379 1 90.81 250 ILE B CA 1
ATOM 4040 C C . ILE B 1 250 ? 17.75 -0.02 3.279 1 90.81 250 ILE B C 1
ATOM 4042 O O . ILE B 1 250 ? 17.938 0.86 4.125 1 90.81 250 ILE B O 1
ATOM 4046 N N . ILE B 1 251 ? 16.672 -0.695 3.152 1 91.12 251 ILE B N 1
ATOM 4047 C CA . ILE B 1 251 ? 15.469 -0.319 3.883 1 91.12 251 ILE B CA 1
ATOM 4048 C C . ILE B 1 251 ? 15.664 -0.605 5.371 1 91.12 251 ILE B C 1
ATOM 4050 O O . ILE B 1 251 ? 15.25 0.191 6.219 1 91.12 251 ILE B O 1
ATOM 4054 N N . LEU B 1 252 ? 16.234 -1.692 5.656 1 94.06 252 LEU B N 1
ATOM 4055 C CA . LEU B 1 252 ? 16.422 -2.057 7.055 1 94.06 252 LEU B CA 1
ATOM 4056 C C . LEU B 1 252 ? 17.422 -1.115 7.73 1 94.06 252 LEU B C 1
ATOM 4058 O O . LEU B 1 252 ? 17.297 -0.829 8.922 1 94.06 252 LEU B O 1
ATOM 4062 N N . THR B 1 253 ? 18.359 -0.685 6.988 1 94.31 253 THR B N 1
ATOM 4063 C CA . THR B 1 253 ? 19.266 0.318 7.527 1 94.31 253 THR B CA 1
ATOM 4064 C C . THR B 1 253 ? 18.531 1.616 7.828 1 94.31 253 THR B C 1
ATOM 4066 O O . THR B 1 253 ? 18.719 2.213 8.891 1 94.31 253 THR B O 1
ATOM 4069 N N . ALA B 1 254 ? 17.719 2.064 6.859 1 93.44 254 ALA B N 1
ATOM 4070 C CA . ALA B 1 254 ? 16.906 3.266 7.082 1 93.44 254 ALA B CA 1
ATOM 4071 C C . ALA B 1 254 ? 15.984 3.094 8.281 1 93.44 254 ALA B C 1
ATOM 4073 O O . ALA B 1 254 ? 15.789 4.027 9.062 1 93.44 254 ALA B O 1
ATOM 4074 N N . THR B 1 255 ? 15.422 1.931 8.414 1 93.19 255 THR B N 1
ATOM 4075 C CA . THR B 1 255 ? 14.547 1.603 9.531 1 93.19 255 THR B CA 1
ATOM 4076 C C . THR B 1 255 ? 15.305 1.688 10.852 1 93.19 255 THR B C 1
ATOM 4078 O O . THR B 1 255 ? 14.805 2.256 11.828 1 93.19 255 THR B O 1
ATOM 4081 N N . LEU B 1 256 ? 16.422 1.121 10.836 1 95.56 256 LEU B N 1
ATOM 4082 C CA . LEU B 1 256 ? 17.234 1.144 12.039 1 95.56 256 LEU B CA 1
ATOM 4083 C C . LEU B 1 256 ? 17.562 2.576 12.453 1 95.56 256 LEU B C 1
ATOM 4085 O O . LEU B 1 256 ? 17.516 2.908 13.641 1 95.56 256 LEU B O 1
ATOM 4089 N N . ILE B 1 257 ? 17.828 3.381 11.539 1 95.62 257 ILE B N 1
ATOM 4090 C CA . ILE B 1 257 ? 18.156 4.773 11.82 1 95.62 257 ILE B CA 1
ATOM 4091 C C . ILE B 1 257 ? 16.953 5.48 12.422 1 95.62 257 ILE B C 1
ATOM 4093 O O . ILE B 1 257 ? 17.078 6.207 13.414 1 95.62 257 ILE B O 1
ATOM 4097 N N . LEU B 1 258 ? 15.82 5.273 11.828 1 93.94 258 LEU B N 1
ATOM 4098 C CA . LEU B 1 258 ? 14.617 5.914 12.352 1 93.94 258 LEU B CA 1
ATOM 4099 C C . LEU B 1 258 ? 14.328 5.453 13.773 1 93.94 258 LEU B C 1
ATOM 4101 O O . LEU B 1 258 ? 13.992 6.262 14.641 1 93.94 258 LEU B O 1
ATOM 4105 N N . VAL B 1 259 ? 14.422 4.199 14.016 1 94.12 259 VAL B N 1
ATOM 4106 C CA . VAL B 1 259 ? 14.141 3.646 15.336 1 94.12 259 VAL B CA 1
ATOM 4107 C C . VAL B 1 259 ? 15.117 4.227 16.359 1 94.12 259 VAL B C 1
ATOM 4109 O O . VAL B 1 259 ? 14.727 4.598 17.469 1 94.12 259 VAL B O 1
ATOM 4112 N N . LEU B 1 260 ? 16.328 4.332 15.977 1 95 260 LEU B N 1
ATOM 4113 C CA . LEU B 1 260 ? 17.344 4.887 16.875 1 95 260 LEU B CA 1
ATOM 4114 C C . LEU B 1 260 ? 17.078 6.359 17.156 1 95 260 LEU B C 1
ATOM 4116 O O . LEU B 1 260 ? 17.266 6.824 18.281 1 95 260 LEU B O 1
ATOM 4120 N N . VAL B 1 261 ? 16.703 7.043 16.141 1 93.81 261 VAL B N 1
ATOM 4121 C CA . VAL B 1 261 ? 16.422 8.469 16.297 1 93.81 261 VAL B CA 1
ATOM 4122 C C . VAL B 1 261 ? 15.219 8.648 17.234 1 93.81 261 VAL B C 1
ATOM 4124 O O . VAL B 1 261 ? 15.25 9.508 18.109 1 93.81 261 VAL B O 1
ATOM 4127 N N . VAL B 1 262 ? 14.188 7.863 17.078 1 92.56 262 VAL B N 1
ATOM 4128 C CA . VAL B 1 262 ? 12.984 7.977 17.906 1 92.56 262 VAL B CA 1
ATOM 4129 C C . VAL B 1 262 ? 13.297 7.594 19.344 1 92.56 262 VAL B C 1
ATOM 4131 O O . VAL B 1 262 ? 12.898 8.297 20.281 1 92.56 262 VAL B O 1
ATOM 4134 N N . LEU B 1 263 ? 13.953 6.512 19.5 1 92.56 263 LEU B N 1
ATOM 4135 C CA . LEU B 1 263 ? 14.312 6.066 20.844 1 92.56 263 LEU B CA 1
ATOM 4136 C C . LEU B 1 263 ? 15.266 7.055 21.5 1 92.56 263 LEU B C 1
ATOM 4138 O O . LEU B 1 263 ? 15.188 7.289 22.703 1 92.56 263 LEU B O 1
ATOM 4142 N N . GLY B 1 264 ? 16.156 7.539 20.719 1 91.5 264 GLY B N 1
ATOM 4143 C CA . GLY B 1 264 ? 17.078 8.531 21.25 1 91.5 264 GLY B CA 1
ATOM 4144 C C . GLY B 1 264 ? 16.391 9.789 21.734 1 91.5 264 GLY B C 1
ATOM 4145 O O . GLY B 1 264 ? 16.75 10.344 22.781 1 91.5 264 GLY B O 1
ATOM 4146 N N . GLN B 1 265 ? 15.484 10.219 21 1 89.56 265 GLN B N 1
ATOM 4147 C CA . GLN B 1 265 ? 14.727 11.391 21.406 1 89.56 265 GLN B CA 1
ATOM 4148 C C . GLN B 1 265 ? 13.945 11.125 22.688 1 89.56 265 GLN B C 1
ATOM 4150 O O . GLN B 1 265 ? 13.82 12.008 23.547 1 89.56 265 GLN B O 1
ATOM 4155 N N . GLN B 1 266 ? 13.438 9.953 22.812 1 85.94 266 GLN B N 1
ATOM 4156 C CA . GLN B 1 266 ? 12.688 9.602 24.016 1 85.94 266 GLN B CA 1
ATOM 4157 C C . GLN B 1 266 ? 13.602 9.555 25.234 1 85.94 266 GLN B C 1
ATOM 4159 O O . GLN B 1 266 ? 13.219 10.023 26.312 1 85.94 266 GLN B O 1
ATOM 4164 N N . PHE B 1 267 ? 14.648 8.977 24.953 1 86.81 267 PHE B N 1
ATOM 4165 C CA . PHE B 1 267 ? 15.609 8.883 26.047 1 86.81 267 PHE B CA 1
ATOM 4166 C C . PHE B 1 267 ? 16.094 10.266 26.453 1 86.81 267 PHE B C 1
ATOM 4168 O O . PHE B 1 267 ? 16.266 10.539 27.656 1 86.81 267 PHE B O 1
ATOM 4175 N N . LEU B 1 268 ? 16.359 11.031 25.531 1 84.25 268 LEU B N 1
ATOM 4176 C CA . LEU B 1 268 ? 16.844 12.375 25.828 1 84.25 268 LEU B CA 1
ATOM 4177 C C . LEU B 1 268 ? 15.781 13.195 26.531 1 84.25 268 LEU B C 1
ATOM 4179 O O . LEU B 1 268 ? 16.094 13.969 27.453 1 84.25 268 LEU B O 1
ATOM 4183 N N . ARG B 1 269 ? 14.594 13.07 26.125 1 82.94 269 ARG B N 1
ATOM 4184 C CA . ARG B 1 269 ? 13.492 13.789 26.75 1 82.94 269 ARG B CA 1
ATOM 4185 C C . ARG B 1 269 ? 13.312 13.336 28.203 1 82.94 269 ARG B C 1
ATOM 4187 O O . ARG B 1 269 ? 13.078 14.156 29.094 1 82.94 269 ARG B O 1
ATOM 4194 N N . ARG B 1 270 ? 13.484 12.117 28.406 1 79.56 270 ARG B N 1
ATOM 4195 C CA . ARG B 1 270 ? 13.336 11.555 29.75 1 79.56 270 ARG B CA 1
ATOM 4196 C C . ARG B 1 270 ? 14.508 11.977 30.641 1 79.56 270 ARG B C 1
ATOM 4198 O O . ARG B 1 270 ? 14.312 12.266 31.828 1 79.56 270 ARG B O 1
ATOM 4205 N N . TRP B 1 271 ? 15.586 11.898 30.031 1 78.88 271 TRP B N 1
ATOM 4206 C CA . TRP B 1 271 ? 16.797 12.273 30.766 1 78.88 271 TRP B CA 1
ATOM 4207 C C . TRP B 1 271 ? 16.75 13.742 31.172 1 78.88 271 TRP B C 1
ATOM 4209 O O . TRP B 1 271 ? 17.094 14.094 32.312 1 78.88 271 TRP B O 1
ATOM 4219 N N . LEU B 1 272 ? 16.312 14.516 30.328 1 80 272 LEU B N 1
ATOM 4220 C CA . LEU B 1 272 ? 16.203 15.945 30.625 1 80 272 LEU B CA 1
ATOM 4221 C C . LEU B 1 272 ? 15.109 16.219 31.641 1 80 272 LEU B C 1
ATOM 4223 O O . LEU B 1 272 ? 15.242 17.094 32.469 1 80 272 LEU B O 1
ATOM 4227 N N . ALA B 1 273 ? 14.078 15.562 31.578 1 82.69 273 ALA B N 1
ATOM 4228 C CA . ALA B 1 273 ? 12.992 15.703 32.531 1 82.69 273 ALA B CA 1
ATOM 4229 C C . ALA B 1 273 ? 13.438 15.281 33.938 1 82.69 273 ALA B C 1
ATOM 4231 O O . ALA B 1 273 ? 13.055 15.906 34.938 1 82.69 273 ALA B O 1
ATOM 4232 N N . LEU B 1 274 ? 14.133 14.219 34 1 73.81 274 LEU B N 1
ATOM 4233 C CA . LEU B 1 274 ? 14.664 13.758 35.281 1 73.81 274 LEU B CA 1
ATOM 4234 C C . LEU B 1 274 ? 15.656 14.766 35.875 1 73.81 274 LEU B C 1
ATOM 4236 O O . LEU B 1 274 ? 15.711 14.961 37.094 1 73.81 274 LEU B O 1
ATOM 4240 N N . ARG B 1 275 ? 16.406 15.414 35.031 1 76.19 275 ARG B N 1
ATOM 4241 C CA . ARG B 1 275 ? 17.391 16.375 35.5 1 76.19 275 ARG B CA 1
ATOM 4242 C C . ARG B 1 275 ? 16.719 17.672 35.938 1 76.19 275 ARG B C 1
ATOM 4244 O O . ARG B 1 275 ? 17.219 18.375 36.844 1 76.19 275 ARG B O 1
ATOM 4251 N N . SER B 1 276 ? 15.703 17.984 35.25 1 70.31 276 SER B N 1
ATOM 4252 C CA . SER B 1 276 ? 15.016 19.188 35.656 1 70.31 276 SER B CA 1
ATOM 4253 C C . SER B 1 276 ? 14.367 19 37.031 1 70.31 276 SER B C 1
ATOM 4255 O O . SER B 1 276 ? 14.039 19.984 37.719 1 70.31 276 SER B O 1
ATOM 4257 N N . TYR B 1 277 ? 13.93 17.906 37.406 1 68.69 277 TYR B N 1
ATOM 4258 C CA . TYR B 1 277 ? 13.383 17.672 38.719 1 68.69 277 TYR B CA 1
ATOM 4259 C C . TYR B 1 277 ? 14.484 17.625 39.781 1 68.69 277 TYR B C 1
ATOM 4261 O O . TYR B 1 277 ? 14.234 17.875 40.969 1 68.69 277 TYR B O 1
ATOM 4269 N N . ASN B 1 278 ? 15.609 17.328 39.375 1 48.28 278 ASN B N 1
ATOM 4270 C CA . ASN B 1 278 ? 16.625 17.469 40.438 1 48.28 278 ASN B CA 1
ATOM 4271 C C . ASN B 1 278 ? 17.156 18.891 40.5 1 48.28 278 ASN B C 1
ATOM 4273 O O . ASN B 1 278 ? 17.469 19.5 39.5 1 48.28 278 ASN B O 1
#

Radius of gyration: 23.53 Å; Cα contacts (8 Å, |Δi|>4): 911; chains: 2; bounding box: 78×66×68 Å

Solvent-accessible surface area (backbone atoms only — not comparable to full-atom values): 26340 Å² total; per-residue (Å²): 108,61,84,70,48,54,55,59,73,34,69,44,47,44,45,27,49,51,49,28,42,52,46,12,36,49,31,3,42,57,20,36,57,26,46,69,57,63,38,31,50,48,50,47,33,44,42,36,21,15,42,33,17,32,45,49,14,56,74,72,68,45,65,43,65,56,25,21,49,52,30,31,51,47,45,52,49,49,33,51,47,43,39,72,75,42,88,50,48,71,42,39,28,42,37,44,45,25,36,43,32,32,24,49,15,54,48,46,24,63,73,67,68,54,58,86,49,48,63,49,47,42,43,22,46,34,65,70,52,47,72,68,53,50,52,53,41,49,51,51,50,50,50,49,48,50,49,52,60,72,43,36,66,64,47,50,40,40,55,78,33,48,67,59,29,44,72,75,64,47,62,54,68,58,53,50,51,49,50,51,49,50,49,47,52,50,47,62,60,36,21,52,45,29,1,40,67,39,44,34,28,46,13,37,35,17,13,49,43,8,55,74,74,33,94,44,70,70,52,14,25,50,48,1,16,50,41,19,28,51,15,29,52,52,10,46,53,47,18,67,77,65,73,45,68,40,41,35,38,20,40,48,43,29,46,50,50,38,53,49,52,54,51,47,52,51,49,49,53,49,52,49,53,55,51,68,74,96,107,60,81,71,49,54,55,59,73,35,70,45,46,46,44,28,50,50,48,28,42,53,46,13,36,51,32,3,43,58,20,37,55,27,46,71,57,61,38,32,50,46,50,48,32,43,42,37,20,16,42,33,17,31,45,49,14,56,74,71,69,45,64,44,64,56,25,21,49,52,30,30,51,48,45,54,49,48,31,51,48,43,40,72,75,42,87,52,49,72,43,40,28,42,36,44,44,24,36,42,30,31,24,50,15,54,48,47,23,62,73,68,68,55,58,86,51,47,64,48,46,42,43,22,46,34,65,71,51,47,70,68,53,50,51,54,39,49,51,52,49,50,50,49,49,49,51,51,61,74,42,36,65,64,48,51,41,38,53,80,32,50,68,60,29,43,72,75,64,47,62,55,68,58,51,50,51,50,49,50,50,51,51,47,52,50,46,62,61,37,22,52,47,30,2,39,66,41,44,34,28,47,13,37,35,17,14,48,44,8,55,73,75,34,93,46,69,71,50,14,26,50,46,1,15,52,42,19,28,51,15,30,51,51,9,48,52,48,16,68,76,66,74,45,68,39,39,35,38,19,40,46,43,30,46,49,49,39,52,49,52,53,52,46,50,51,48,49,53,49,51,50,53,56,50,68,73,94

InterPro domains:
  IPR001626 ABC transporter, TroCD-like [PF00950] (10-263)
  IPR001626 ABC transporter, TroCD-like [PTHR30477] (1-268)
  IPR037294 ABC transporter, BtuC-like [G3DSA:1.10.3470.10] (13-267)
  IPR037294 ABC transporter, BtuC-like [SSF81345] (5-261)

Secondary structure (DSSP, 8-state):
-HHHHGGGGSHHHHHHHHHHHHHHHHHHHHHHHHHHTT-TTHHHHHHHHTHHHHHHHHHHTS-HHHHHHHHHHHHHHHHHHHHHHSS--HHHHHHHHHHHHHHHHHHHHHHHT-GGGHHHHHH--GGG--HHHHHHHHHHHHHHHHHHHHTHHHHHHHHH-HHHHHHTT--HHHHHHHHHHHHHHHHHHHHHHH-HHHHHHHHHHHHHHHHHH-SSHHHHHHHHHHHHHHHHHHHHHHHHHHT--HHHHHHHHHHHHHHHHHHHHHHHHHHHHHHHH-/-HHHHGGGGSHHHHHHHHHHHHHHHHHHHHHHHHHHTT-TTHHHHHHHHTHHHHHHHHHHTS-HHHHHHHHHHHHHHHHHHHHHHSS--HHHHHHHHHHHHHHHHHHHHHHHT-GGGHHHHHH--GGG--HHHHHHHHHHHHHHHHHHHHTHHHHHHHHH-HHHHHHTT--HHHHHHHHHHHHHHHHHHHHHHH-HHHHHHHHHHHHHHHHHH-SSHHHHHHHHHHHHHHHHHHHHHHHHHHT--HHHHHHHHHHHHHHHHHHHHHHHHHHHHHHHH-